Protein 3DI4 (pdb70)

Foldseek 3Di:
DDDDPPDDDPCNVVVVPPDDDQPADLVNDDFDPLVLLVVQVVQKDFDDKDKFFALAKAKDWAAAQKKKKKFDPPWFFKKWKKKAQPVGLLWIFDLVVQCSNAHFADAARGWGFTDPPQTDTWGWNHFQCVVVPQDPFRKDFFGSNAFWFDQVVVCVPPNDGDQRTNLNNQLVNQCVVPVDPSVVSNSRTGTGTGFMWGAGPPHGHIDAQGPHTGPTMIMTRHLHIMIMMMHGGNCTRVHPCRDTGMMMMIMIHGDPCSDPDHRDGGDDPPPPPVD/DDPCVVVVVPPDDDQPADLVNDDFDPLVLLVVLQVQKDWDDKDKAFALAKAKDWAAAQKKKKKFDPPWFFKKWKKKAQPVGLLWIFDLVVQCSNAHFFDAARGWGFTDPPQTDTWGWNHFLCVVVPADPFRKDFFGSNAFWDDQVVVCVPPNDGDQRTNLNNQLVNQCVVPVDDSVVSNSRTGTGTHFMWGAGPPPGHIDAQGPHTGPTMIMTRHLHTMIMMMHGGNCTRVHPCRDTGIMMMIMIHGPPCSPPDHRDGGDDPPPPPVD

B-factor: mean 17.94, std 9.28, range [6.02, 66.67]

Nearest PDB structures (foldseek):
  3di4-assembly1_B  TM=1.003E+00  e=3.054E-57  Ruegeria pomeroyi DSS-3
  3oru-assembly1_A  TM=7.966E-01  e=2.437E-12  Ruegeria sp. TM1040
  7ani-assembly1_A  TM=5.052E-01  e=1.649E-01  Campylobacter jejuni
  7ang-assembly1_D  TM=4.517E-01  e=2.223E-01  Campylobacter jejuni
  7ecy-assembly1_B  TM=1.488E-01  e=6.664E+00  enterovirus D68

Solvent-accessible surface area: 19581 Å² total

Structure (mmCIF, N/CA/C/O backbone):
data_3DI4
#
_entry.id   3DI4
#
_cell.length_a   51.465
_cell.length_b   95.764
_cell.length_c   58.689
_cell.angle_alpha   90.000
_cell.angle_beta   109.040
_cell.angle_gamma   90.000
#
_symmetry.space_group_name_H-M   'P 1 21 1'
#
loop_
_entity.id
_entity.type
_entity.pdbx_description
1 polymer 'Uncharacterized Protein DUF1989'
2 non-polymer 'ZINC ION'
3 non-polymer 'CHLORIDE ION'
4 non-polymer GLYCEROL
5 non-polymer 'SULFATE ION'
6 water water
#
loop_
_atom_site.group_PDB
_atom_site.id
_atom_site.type_symbol
_atom_site.label_atom_id
_atom_site.label_alt_id
_atom_site.label_comp_id
_atom_site.label_asym_id
_atom_site.label_entity_id
_atom_site.label_seq_id
_atom_site.pdbx_PDB_ins_code
_atom_site.Cartn_x
_atom_site.Cartn_y
_atom_site.Cartn_z
_atom_site.occupancy
_atom_site.B_iso_or_equiv
_atom_site.auth_seq_id
_atom_site.auth_comp_id
_atom_site.auth_asym_id
_atom_site.auth_atom_id
_atom_site.pdbx_PDB_model_num
ATOM 1 N N . GLY A 1 1 ? 23.735 31.450 -29.544 1.00 26.49 0 GLY A N 1
ATOM 2 C CA . GLY A 1 1 ? 24.325 32.276 -28.452 1.00 31.39 0 GLY A CA 1
ATOM 3 C C . GLY A 1 1 ? 25.281 31.539 -27.522 1.00 33.55 0 GLY A C 1
ATOM 4 O O . GLY A 1 1 ? 25.578 30.352 -27.696 1.00 33.56 0 GLY A O 1
ATOM 13 N N . THR A 1 3 ? 26.113 29.716 -24.102 1.00 33.80 2 THR A N 1
ATOM 14 C CA A THR A 1 3 ? 25.276 28.802 -23.319 0.60 34.96 2 THR A CA 1
ATOM 15 C CA B THR A 1 3 ? 25.345 28.757 -23.303 0.40 33.50 2 THR A CA 1
ATOM 16 C C . THR A 1 3 ? 25.344 29.145 -21.821 1.00 33.92 2 THR A C 1
ATOM 17 O O . THR A 1 3 ? 26.298 29.755 -21.339 1.00 33.00 2 THR A O 1
ATOM 24 N N . ASP A 1 4 ? 24.284 28.792 -21.104 1.00 33.30 3 ASP A N 1
ATOM 25 C CA . ASP A 1 4 ? 24.198 29.070 -19.667 1.00 34.33 3 ASP A CA 1
ATOM 26 C C . ASP A 1 4 ? 24.723 27.892 -18.850 1.00 33.00 3 ASP A C 1
ATOM 27 O O . ASP A 1 4 ? 24.655 26.737 -19.307 1.00 35.15 3 ASP A O 1
ATOM 32 N N . ALA A 1 5 ? 25.276 28.191 -17.668 1.00 26.82 4 ALA A N 1
ATOM 33 C CA . ALA A 1 5 ? 25.738 27.179 -16.732 1.00 24.25 4 ALA A CA 1
ATOM 34 C C . ALA A 1 5 ? 24.727 27.133 -15.597 1.00 24.62 4 ALA A C 1
ATOM 35 O O . ALA A 1 5 ? 23.959 28.103 -15.408 1.00 23.03 4 ALA A O 1
ATOM 37 N N . PRO A 1 6 ? 24.693 26.008 -14.861 1.00 25.16 5 PRO A N 1
ATOM 38 C CA . PRO A 1 6 ? 23.775 25.875 -13.732 1.00 24.67 5 PRO A CA 1
ATOM 39 C C . PRO A 1 6 ? 23.750 27.034 -12.730 1.00 22.14 5 PRO A C 1
ATOM 40 O O . PRO A 1 6 ? 22.650 27.363 -12.243 1.00 22.95 5 PRO A O 1
ATOM 44 N N . ALA A 1 7 ? 24.914 27.612 -12.433 1.00 17.04 6 ALA A N 1
ATOM 45 C CA . ALA A 1 7 ? 25.027 28.647 -11.375 1.00 17.00 6 ALA A CA 1
ATOM 46 C C . ALA A 1 7 ? 24.942 30.092 -11.882 1.00 16.36 6 ALA A C 1
ATOM 47 O O . ALA A 1 7 ? 25.098 31.032 -11.095 1.00 16.07 6 ALA A O 1
ATOM 49 N N . ASP A 1 8 ? 24.678 30.289 -13.170 1.00 15.71 7 ASP A N 1
ATOM 50 C CA . ASP A 1 8 ? 24.614 31.647 -13.721 1.00 15.93 7 ASP A CA 1
ATOM 51 C C . ASP A 1 8 ? 23.349 32.406 -13.271 1.00 15.21 7 ASP A C 1
ATOM 52 O O . ASP A 1 8 ? 22.278 31.825 -13.031 1.00 16.21 7 ASP A O 1
ATOM 57 N N . ALA A 1 9 ? 23.470 33.720 -13.156 1.00 15.99 8 ALA A N 1
ATOM 58 C CA . ALA A 1 9 ? 22.367 34.555 -12.683 1.00 15.58 8 ALA A CA 1
ATOM 59 C C . ALA A 1 9 ? 21.183 34.499 -13.646 1.00 16.21 8 ALA A C 1
ATOM 60 O O . ALA A 1 9 ? 21.373 34.536 -14.877 1.00 17.88 8 ALA A O 1
ATOM 62 N N . PRO A 1 10 ? 19.960 34.374 -13.107 1.00 14.81 9 PRO A N 1
ATOM 63 C CA . PRO A 1 10 ? 18.726 34.511 -13.905 1.00 15.27 9 PRO A CA 1
ATOM 64 C C . PRO A 1 10 ? 18.402 35.961 -14.261 1.00 14.55 9 PRO A C 1
ATOM 65 O O . PRO A 1 10 ? 18.957 36.886 -13.686 1.00 15.08 9 PRO A O 1
ATOM 69 N N . LEU A 1 11 ? 17.500 36.166 -15.225 1.00 15.54 10 LEU A N 1
ATOM 70 C CA . LEU A 1 11 ? 17.226 37.513 -15.656 1.00 16.83 10 LEU A CA 1
ATOM 71 C C . LEU A 1 11 ? 16.638 38.383 -14.544 1.00 15.39 10 LEU A C 1
ATOM 72 O O . LEU A 1 11 ? 16.833 39.583 -14.552 1.00 17.68 10 LEU A O 1
ATOM 77 N N . ASP A 1 12 ? 15.925 37.763 -13.613 1.00 16.54 11 ASP A N 1
ATOM 78 C CA . ASP A 1 12 ? 15.295 38.476 -12.504 1.00 15.88 11 ASP A CA 1
ATOM 79 C C . ASP A 1 12 ? 16.148 38.416 -11.227 1.00 12.86 11 ASP A C 1
ATOM 80 O O . ASP A 1 12 ? 15.604 38.579 -10.139 1.00 14.31 11 ASP A O 1
ATOM 85 N N . ALA A 1 13 ? 17.469 38.233 -11.356 1.00 13.61 12 ALA A N 1
ATOM 86 C CA . ALA A 1 13 ? 18.363 38.267 -10.175 1.00 13.90 12 ALA A CA 1
ATOM 87 C C . ALA A 1 13 ? 18.131 39.493 -9.277 1.00 14.22 12 ALA A C 1
ATOM 88 O O . ALA A 1 13 ? 18.008 39.377 -8.062 1.00 14.29 12 ALA A O 1
ATOM 90 N N . ASP A 1 14 ? 18.096 40.685 -9.850 1.00 15.40 13 ASP A N 1
ATOM 91 C CA . ASP A 1 14 ? 18.006 41.879 -9.006 1.00 17.38 13 ASP A CA 1
ATOM 92 C C . ASP A 1 14 ? 16.666 41.993 -8.292 1.00 15.66 13 ASP A C 1
ATOM 93 O O . ASP A 1 14 ? 16.587 42.463 -7.141 1.00 15.04 13 ASP A O 1
ATOM 98 N N . ALA A 1 15 ? 15.616 41.505 -8.936 1.00 14.73 14 ALA A N 1
ATOM 99 C CA . ALA A 1 15 ? 14.295 41.467 -8.310 1.00 16.94 14 ALA A CA 1
ATOM 100 C C . ALA A 1 15 ? 14.287 40.570 -7.082 1.00 15.61 14 ALA A C 1
ATOM 101 O O . ALA A 1 15 ? 13.698 40.913 -6.048 1.00 13.78 14 ALA A O 1
ATOM 103 N N . ARG A 1 16 ? 14.941 39.412 -7.202 1.00 12.43 15 ARG A N 1
ATOM 104 C CA . ARG A 1 16 ? 15.009 38.457 -6.084 1.00 12.49 15 ARG A CA 1
ATOM 105 C C . ARG A 1 16 ? 15.834 39.059 -4.963 1.00 10.92 15 ARG A C 1
ATOM 106 O O . ARG A 1 16 ? 15.514 38.851 -3.786 1.00 13.24 15 ARG A O 1
ATOM 114 N N . ARG A 1 17 ? 16.894 39.776 -5.319 1.00 12.08 16 ARG A N 1
ATOM 115 C CA . ARG A 1 17 ? 17.722 40.464 -4.341 1.00 12.67 16 ARG A CA 1
ATOM 116 C C . ARG A 1 17 ? 16.982 41.618 -3.643 1.00 11.94 16 ARG A C 1
ATOM 117 O O . ARG A 1 17 ? 17.285 41.949 -2.501 1.00 11.73 16 ARG A O 1
ATOM 125 N N . ALA A 1 18 ? 16.030 42.233 -4.338 1.00 13.17 17 ALA A N 1
ATOM 126 C CA . ALA A 1 18 ? 15.299 43.387 -3.798 1.00 12.20 17 ALA A CA 1
ATOM 127 C C . ALA A 1 18 ? 14.217 43.035 -2.814 1.00 11.42 17 ALA A C 1
ATOM 128 O O . ALA A 1 18 ? 13.724 43.914 -2.079 1.00 15.11 17 ALA A O 1
ATOM 130 N N . VAL A 1 19 ? 13.813 41.772 -2.762 1.00 13.19 18 VAL A N 1
ATOM 131 C CA . VAL A 1 19 ? 12.774 41.320 -1.815 1.00 13.47 18 VAL A CA 1
ATOM 132 C C . VAL A 1 19 ? 13.210 41.704 -0.396 1.00 14.89 18 VAL A C 1
ATOM 133 O O . VAL A 1 19 ? 14.347 41.451 -0.022 1.00 14.41 18 VAL A O 1
ATOM 137 N N . LYS A 1 20 ? 12.334 42.377 0.361 1.00 15.50 19 LYS A N 1
ATOM 138 C CA . LYS A 1 20 ? 12.745 42.977 1.609 1.00 15.94 19 LYS A CA 1
ATOM 139 C C . LYS A 1 20 ? 12.959 42.016 2.786 1.00 16.20 19 LYS A C 1
ATOM 140 O O . LYS A 1 20 ? 12.263 41.020 2.907 1.00 16.39 19 LYS A O 1
ATOM 146 N N . PRO A 1 21 ? 13.902 42.375 3.666 1.00 15.58 20 PRO A N 1
ATOM 147 C CA . PRO A 1 21 ? 14.071 41.561 4.871 1.00 17.30 20 PRO A CA 1
ATOM 148 C C . PRO A 1 21 ? 12.867 41.551 5.834 1.00 16.99 20 PRO A C 1
ATOM 149 O O . PRO A 1 21 ? 12.124 42.545 5.976 1.00 15.83 20 PRO A O 1
ATOM 153 N N . VAL A 1 22 ? 12.706 40.439 6.527 1.00 14.28 21 VAL A N 1
ATOM 154 C CA . VAL A 1 22 ? 11.752 40.299 7.608 1.00 14.58 21 VAL A CA 1
ATOM 155 C C . VAL A 1 22 ? 12.540 39.788 8.825 1.00 13.83 21 VAL A C 1
ATOM 156 O O . VAL A 1 22 ? 13.150 38.751 8.769 1.00 13.91 21 VAL A O 1
ATOM 160 N N . ILE A 1 23 ? 12.492 40.525 9.927 1.00 14.14 22 ILE A N 1
ATOM 161 C CA . ILE A 1 23 ? 13.222 40.108 11.116 1.00 13.54 22 ILE A CA 1
ATOM 162 C C . ILE A 1 23 ? 12.575 38.828 11.643 1.00 14.74 22 ILE A C 1
ATOM 163 O O . ILE A 1 23 ? 11.339 38.755 11.782 1.00 16.91 22 ILE A O 1
ATOM 168 N N . CYS A 1 24 ? 13.373 37.788 11.901 1.00 16.03 23 CYS A N 1
ATOM 169 C CA . CYS A 1 24 ? 12.791 36.467 12.218 1.00 15.53 23 CYS A CA 1
ATOM 170 C C . CYS A 1 24 ? 12.064 36.483 13.567 1.00 17.48 23 CYS A C 1
ATOM 171 O O . CYS A 1 24 ? 10.972 35.925 13.677 1.00 18.66 23 CYS A O 1
ATOM 174 N N . TYR A 1 25 ? 12.678 37.092 14.567 1.00 17.62 24 TYR A N 1
ATOM 175 C CA . TYR A 1 25 ? 12.108 37.200 15.909 1.00 19.49 24 TYR A CA 1
ATOM 176 C C . TYR A 1 25 ? 12.059 38.657 16.339 1.00 19.41 24 TYR A C 1
ATOM 177 O O . TYR A 1 25 ? 12.988 39.191 16.925 1.00 18.67 24 TYR A O 1
ATOM 186 N N . PRO A 1 26 ? 10.946 39.338 16.024 1.00 22.70 25 PRO A N 1
ATOM 187 C CA . PRO A 1 26 ? 10.828 40.748 16.362 1.00 23.88 25 PRO A CA 1
ATOM 188 C C . PRO A 1 26 ? 10.880 40.952 17.878 1.00 21.03 25 PRO A C 1
ATOM 189 O O . PRO A 1 26 ? 10.465 40.074 18.627 1.00 23.69 25 PRO A O 1
ATOM 193 N N . ASN A 1 27 ? 11.384 42.099 18.296 1.00 26.30 26 ASN A N 1
ATOM 194 C CA . ASN A 1 27 ? 11.591 42.339 19.717 1.00 27.90 26 ASN A CA 1
ATOM 195 C C . ASN A 1 27 ? 10.274 42.369 20.487 1.00 27.87 26 ASN A C 1
ATOM 196 O O . ASN A 1 27 ? 10.223 41.917 21.621 1.00 27.43 26 ASN A O 1
ATOM 201 N N . ASP A 1 28 ? 9.203 42.835 19.847 1.00 30.06 27 ASP A N 1
ATOM 202 C CA . ASP A 1 28 ? 7.879 42.806 20.481 1.00 30.79 27 ASP A CA 1
ATOM 203 C C . ASP A 1 28 ? 7.378 41.399 20.789 1.00 30.72 27 ASP A C 1
ATOM 204 O O . ASP A 1 28 ? 6.440 41.238 21.570 1.00 30.38 27 ASP A O 1
ATOM 209 N N . SER A 1 29 ? 7.991 40.372 20.195 1.00 28.72 28 SER A N 1
ATOM 210 C CA . SER A 1 29 ? 7.602 38.986 20.471 1.00 26.21 28 SER A CA 1
ATOM 211 C C . SER A 1 29 ? 8.201 38.439 21.760 1.00 22.45 28 SER A C 1
ATOM 212 O O . SER A 1 29 ? 7.747 37.424 22.286 1.00 24.67 28 SER A O 1
ATOM 215 N N . LEU A 1 30 ? 9.242 39.095 22.266 1.00 20.62 29 LEU A N 1
ATOM 216 C CA . LEU A 1 30 ? 10.005 38.541 23.363 1.00 21.33 29 LEU A CA 1
ATOM 217 C C . LEU A 1 30 ? 9.345 38.872 24.679 1.00 19.96 29 LEU A C 1
ATOM 218 O O . LEU A 1 30 ? 8.713 39.936 24.799 1.00 20.80 29 LEU A O 1
ATOM 223 N N . PRO A 1 31 ? 9.536 38.013 25.692 1.00 21.55 30 PRO A N 1
ATOM 224 C CA . PRO A 1 31 ? 9.110 38.397 27.033 1.00 21.77 30 PRO A CA 1
ATOM 225 C C . PRO A 1 31 ? 9.980 39.561 27.527 1.00 21.73 30 PRO A C 1
ATOM 226 O O . PRO A 1 31 ? 11.187 39.558 27.329 1.00 21.27 30 PRO A O 1
ATOM 230 N N . ARG A 1 32 ? 9.376 40.568 28.134 1.00 22.18 31 ARG A N 1
ATOM 231 C CA . ARG A 1 32 ? 10.175 41.696 28.634 1.00 22.33 31 ARG A CA 1
ATOM 232 C C . ARG A 1 32 ? 10.704 41.442 30.054 1.00 20.15 31 ARG A C 1
ATOM 233 O O . ARG A 1 32 ? 9.926 41.153 30.982 1.00 23.41 31 ARG A O 1
ATOM 236 N N . PRO A 1 33 ? 12.033 41.529 30.248 1.00 18.56 32 PRO A N 1
ATOM 237 C CA . PRO A 1 33 ? 12.533 41.408 31.605 1.00 18.28 32 PRO A CA 1
ATOM 238 C C . PRO A 1 33 ? 12.169 42.655 32.404 1.00 16.43 32 PRO A C 1
ATOM 239 O O . PRO A 1 33 ? 12.060 43.749 31.820 1.00 15.66 32 PRO A O 1
ATOM 243 N N . ASP A 1 34 ? 12.025 42.496 33.718 1.00 17.84 33 ASP A N 1
ATOM 244 C CA . ASP A 1 34 ? 11.764 43.629 34.609 1.00 16.33 33 ASP A CA 1
ATOM 245 C C . ASP A 1 34 ? 13.095 44.255 34.979 1.00 13.06 33 ASP A C 1
ATOM 246 O O . ASP A 1 34 ? 13.591 44.126 36.090 1.00 12.34 33 ASP A O 1
ATOM 251 N N . LEU A 1 35 ? 13.673 44.935 33.994 1.00 13.58 34 LEU A N 1
ATOM 252 C CA . LEU A 1 35 ? 14.988 45.567 34.145 1.00 13.65 34 LEU A CA 1
ATOM 253 C C . LEU A 1 35 ? 15.004 46.574 35.304 1.00 13.97 34 LEU A C 1
ATOM 254 O O . LEU A 1 35 ? 15.990 46.621 36.037 1.00 13.94 34 LEU A O 1
ATOM 259 N N . ALA A 1 36 ? 13.925 47.345 35.505 1.00 13.39 35 ALA A N 1
ATOM 260 C CA . ALA A 1 36 ? 13.888 48.300 36.634 1.00 15.02 35 ALA A CA 1
ATOM 261 C C . ALA A 1 36 ? 13.963 47.588 37.977 1.00 13.25 35 ALA A C 1
ATOM 262 O O . ALA A 1 36 ? 14.661 48.001 38.877 1.00 14.64 35 ALA A O 1
ATOM 264 N N . LEU A 1 37 ? 13.225 46.483 38.110 1.00 12.96 36 LEU A N 1
ATOM 265 C CA . LEU A 1 37 ? 13.303 45.704 39.303 1.00 12.26 36 LEU A CA 1
ATOM 266 C C . LEU A 1 37 ? 14.734 45.218 39.543 1.00 12.30 36 LEU A C 1
ATOM 267 O O 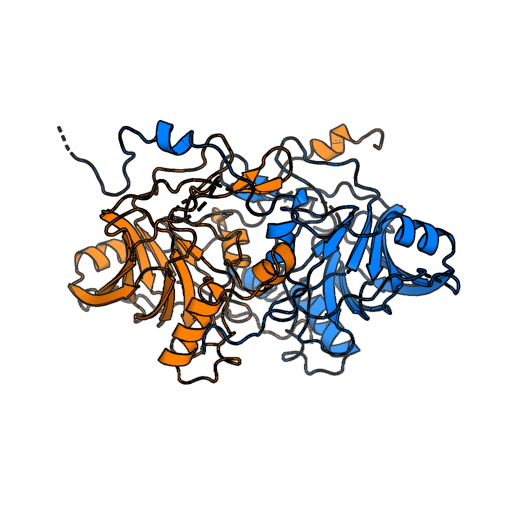. LEU A 1 37 ? 15.276 45.320 40.649 1.00 13.13 36 LEU A O 1
ATOM 272 N N . TYR A 1 38 ? 15.386 44.685 38.495 1.00 12.05 37 TYR A N 1
ATOM 273 C CA . TYR A 1 38 ? 16.749 44.183 38.651 1.00 13.17 37 TYR A CA 1
ATOM 274 C C . TYR A 1 38 ? 17.702 45.291 39.072 1.00 11.91 37 TYR A C 1
ATOM 275 O O . TYR A 1 38 ? 18.537 45.085 39.952 1.00 13.31 37 TYR A O 1
ATOM 284 N N . ARG A 1 39 ? 17.561 46.449 38.440 1.00 14.94 38 ARG A N 1
ATOM 285 C CA . ARG A 1 39 ? 18.416 47.601 38.718 1.00 13.46 38 ARG A CA 1
ATOM 286 C C . ARG A 1 39 ? 18.194 48.189 40.116 1.00 13.81 38 ARG A C 1
ATOM 287 O O . ARG A 1 39 ? 19.157 48.520 40.838 1.00 14.05 38 ARG A O 1
ATOM 295 N N . ALA A 1 40 ? 16.941 48.273 40.531 1.00 12.96 39 ALA A N 1
ATOM 296 C CA . ALA A 1 40 ? 16.673 48.730 41.924 1.00 14.05 39 ALA A CA 1
ATOM 297 C C . ALA A 1 40 ? 17.327 47.772 42.914 1.00 13.47 39 ALA A C 1
ATOM 298 O O . ALA A 1 40 ? 17.977 48.192 43.876 1.00 13.97 39 ALA A O 1
ATOM 300 N N . ALA A 1 41 ? 17.159 46.460 42.680 1.00 15.02 40 ALA A N 1
ATOM 301 C CA . ALA A 1 41 ? 17.763 45.447 43.541 1.00 13.58 40 ALA A CA 1
ATOM 302 C C . ALA A 1 41 ? 19.293 45.530 43.534 1.00 15.20 40 ALA A C 1
ATOM 303 O O . ALA A 1 41 ? 19.954 45.351 44.553 1.00 14.17 40 ALA A O 1
ATOM 305 N N . ARG A 1 42 ? 19.858 45.792 42.372 1.00 12.89 41 ARG A N 1
ATOM 306 C CA . ARG A 1 42 ? 21.311 45.962 42.279 1.00 12.88 41 ARG A CA 1
ATOM 307 C C . ARG A 1 42 ? 21.809 47.170 43.091 1.00 13.79 41 ARG A C 1
ATOM 308 O O . ARG A 1 42 ? 22.869 47.109 43.713 1.00 14.92 41 ARG A O 1
ATOM 316 N N . ALA A 1 43 ? 21.061 48.280 43.087 1.00 15.28 42 ALA A N 1
ATOM 317 C CA . ALA A 1 43 ? 21.493 49.479 43.818 1.00 17.23 42 ALA A CA 1
ATOM 318 C C . ALA A 1 43 ? 21.524 49.245 45.316 1.00 19.60 42 ALA A C 1
ATOM 319 O O . ALA A 1 43 ? 22.227 49.958 46.010 1.00 25.68 42 ALA A O 1
ATOM 321 N N . SER A 1 44 ? 20.752 48.264 45.784 1.00 18.86 43 SER A N 1
ATOM 322 C CA . SER A 1 44 ? 20.685 47.844 47.200 1.00 21.00 43 SER A CA 1
ATOM 323 C C . SER A 1 44 ? 21.752 46.821 47.572 1.00 18.81 43 SER A C 1
ATOM 324 O O . SER A 1 44 ? 21.920 46.489 48.748 1.00 17.50 43 SER A O 1
ATOM 327 N N . ALA A 1 45 ? 22.436 46.271 46.573 1.00 15.46 44 ALA A N 1
ATOM 328 C CA . ALA A 1 45 ? 23.176 45.029 46.771 1.00 15.60 44 ALA A CA 1
ATOM 329 C C . ALA A 1 45 ? 24.517 45.213 47.455 1.00 15.84 44 ALA A C 1
ATOM 330 O O . ALA A 1 45 ? 25.118 46.296 47.412 1.00 16.47 44 ALA A O 1
ATOM 332 N N . ARG A 1 46 ? 25.006 44.139 48.053 1.00 16.44 45 ARG A N 1
ATOM 333 C CA . ARG A 1 46 ? 26.321 44.114 48.637 1.00 18.78 45 ARG A CA 1
ATOM 334 C C . ARG A 1 46 ? 27.158 43.044 47.967 1.00 14.87 45 ARG A C 1
ATOM 335 O O . ARG A 1 46 ? 26.637 42.014 47.541 1.00 17.66 45 ARG A O 1
ATOM 338 N N . LYS A 1 47 ? 28.439 43.321 47.882 1.00 17.32 46 LYS A N 1
ATOM 339 C CA . LYS A 1 47 ? 29.397 42.395 47.294 1.00 17.47 46 LYS A CA 1
ATOM 340 C C . LYS A 1 47 ? 29.587 41.210 48.204 1.00 19.42 46 LYS A C 1
ATOM 341 O O . LYS A 1 47 ? 29.728 41.369 49.439 1.00 21.43 46 LYS A O 1
ATOM 347 N N . THR A 1 48 ? 29.582 40.019 47.614 1.00 16.98 47 THR A N 1
ATOM 348 C CA . THR A 1 48 ? 29.703 38.796 48.385 1.00 19.23 47 THR A CA 1
ATOM 349 C C . THR A 1 48 ? 30.945 38.010 47.994 1.00 18.81 47 THR A C 1
ATOM 350 O O . THR A 1 48 ? 31.379 37.119 48.720 1.00 20.35 47 THR A O 1
ATOM 354 N N . GLY A 1 49 ? 31.536 38.305 46.850 1.00 16.80 48 GLY A N 1
ATOM 355 C CA . GLY A 1 49 ? 32.728 37.563 46.457 1.00 17.00 48 GLY A CA 1
ATOM 356 C C . GLY A 1 49 ? 33.312 38.098 45.155 1.00 16.16 48 GLY A C 1
ATOM 357 O O . GLY A 1 49 ? 32.744 38.993 44.523 1.00 16.18 48 GLY A O 1
ATOM 358 N N . GLU A 1 50 ? 34.488 37.591 44.819 1.00 19.07 49 GLU A N 1
ATOM 359 C CA . GLU A 1 50 ? 35.148 37.917 43.554 1.00 16.92 49 GLU A CA 1
ATOM 360 C C . GLU A 1 50 ? 36.062 36.783 43.134 1.00 16.85 49 GLU A C 1
ATOM 361 O O . GLU A 1 50 ? 36.534 36.005 43.978 1.00 18.35 49 GLU A O 1
ATOM 367 N N . VAL A 1 51 ? 36.282 36.691 41.822 1.00 14.72 50 VAL A N 1
ATOM 368 C CA . VAL A 1 51 ? 37.202 35.738 41.241 1.00 14.92 50 VAL A CA 1
ATOM 369 C C . VAL A 1 51 ? 38.040 36.539 40.234 1.00 16.54 50 VAL A C 1
ATOM 370 O O . VAL A 1 51 ? 37.470 37.231 39.354 1.00 15.34 50 VAL A O 1
ATOM 374 N N . LEU A 1 52 ? 39.363 36.539 40.426 1.00 16.13 51 LEU A N 1
ATOM 375 C CA . LEU A 1 52 ? 40.289 37.164 39.489 1.00 14.86 51 LEU A CA 1
ATOM 376 C C . LEU A 1 52 ? 40.719 36.104 38.480 1.00 15.84 51 LEU A C 1
ATOM 377 O O . LEU A 1 52 ? 41.354 35.110 38.842 1.00 16.04 51 LEU A O 1
ATOM 382 N N . VAL A 1 53 ? 40.390 36.320 37.212 1.00 13.55 52 VAL A N 1
ATOM 383 C CA . VAL A 1 53 ? 40.818 35.420 36.130 1.00 12.13 52 VAL A CA 1
ATOM 384 C C . VAL A 1 53 ? 42.184 35.867 35.533 1.00 12.26 52 VAL A C 1
ATOM 385 O O . VAL A 1 53 ? 42.283 36.950 34.941 1.00 13.28 52 VAL A O 1
ATOM 389 N N . PRO A 1 54 ? 43.249 35.062 35.731 1.00 13.08 53 PRO A N 1
ATOM 390 C CA . PRO A 1 54 ? 44.522 35.453 35.187 1.00 11.82 53 PRO A CA 1
ATOM 391 C C . PRO A 1 54 ? 44.523 35.414 33.658 1.00 13.07 53 PRO A C 1
ATOM 392 O O . PRO A 1 54 ? 43.726 34.681 33.038 1.00 12.02 53 PRO A O 1
ATOM 396 N N . PRO A 1 55 ? 45.458 36.151 33.046 1.00 14.28 54 PRO A N 1
ATOM 397 C CA . PRO A 1 55 ? 45.571 36.073 31.589 1.00 13.87 54 PRO A CA 1
ATOM 398 C C . PRO A 1 55 ? 45.857 34.664 31.106 1.00 14.73 54 PRO A C 1
ATOM 399 O O . PRO A 1 55 ? 46.601 33.902 31.746 1.00 14.73 54 PRO A O 1
ATOM 403 N N . ARG A 1 56 ? 45.234 34.294 29.988 1.00 12.74 55 ARG A N 1
ATOM 404 C CA . ARG A 1 56 ? 45.405 32.951 29.412 1.00 14.02 55 ARG A CA 1
ATOM 405 C C . ARG A 1 56 ? 44.972 31.794 30.309 1.00 13.29 55 ARG A C 1
ATOM 406 O O . ARG A 1 56 ? 45.409 30.648 30.117 1.00 14.28 55 ARG A O 1
ATOM 414 N N . GLU A 1 57 ? 44.040 32.080 31.204 1.00 11.52 56 GLU A N 1
ATOM 415 C CA . GLU A 1 57 ? 43.491 31.108 32.129 1.00 12.82 56 GLU A CA 1
ATOM 416 C C . GLU A 1 57 ? 41.983 31.211 32.148 1.00 10.29 56 GLU A C 1
ATOM 417 O O . GLU A 1 57 ? 41.419 32.238 31.761 1.00 12.55 56 GLU A O 1
ATOM 423 N N . GLY A 1 58 ? 41.352 30.164 32.659 1.00 11.40 57 GLY A N 1
ATOM 424 C CA . GLY A 1 58 ? 39.926 30.197 32.979 1.00 11.87 57 GLY A CA 1
ATOM 425 C C . GLY A 1 58 ? 39.650 29.991 34.469 1.00 13.98 57 GLY A C 1
ATOM 426 O O . GLY A 1 58 ? 40.406 29.301 35.166 1.00 13.69 57 GLY A O 1
ATOM 427 N N . ARG A 1 59 ? 38.550 30.581 34.943 1.00 11.80 58 ARG A N 1
ATOM 428 C CA . ARG A 1 59 ? 38.068 30.331 36.299 1.00 11.98 58 ARG A CA 1
ATOM 429 C C . ARG A 1 59 ? 36.575 30.188 36.330 1.00 14.62 58 ARG A C 1
ATOM 430 O O . ARG A 1 59 ? 35.890 30.942 35.650 1.00 12.64 58 ARG A O 1
ATOM 438 N N . CYS A 1 60 ? 36.077 29.279 37.165 1.00 13.34 59 CYS A N 1
ATOM 439 C CA . CYS A 1 60 ? 34.637 29.158 37.424 1.00 11.93 59 CYS A CA 1
ATOM 440 C C . CYS A 1 60 ? 34.222 30.076 38.601 1.00 15.16 59 CYS A C 1
ATOM 441 O O . CYS A 1 60 ? 35.061 30.465 39.433 1.00 15.27 59 CYS A O 1
ATOM 444 N N . PHE A 1 61 ? 32.942 30.427 38.640 1.00 14.02 60 PHE A N 1
ATOM 445 C CA . PHE A 1 61 ? 32.376 31.193 39.759 1.00 13.52 60 PHE A CA 1
ATOM 446 C C . PHE A 1 61 ? 30.917 30.770 39.884 1.00 14.31 60 PHE A C 1
ATOM 447 O O . PHE A 1 61 ? 30.295 30.388 38.896 1.00 13.57 60 PHE A O 1
ATOM 455 N N . GLU A 1 62 ? 30.382 30.810 41.113 1.00 14.07 61 GLU A N 1
ATOM 456 C CA . GLU A 1 62 ? 29.000 30.441 41.324 1.00 15.31 61 GLU A CA 1
ATOM 457 C C . GLU A 1 62 ? 28.182 31.683 41.652 1.00 16.00 61 GLU A C 1
ATOM 458 O O . GLU A 1 62 ? 28.648 32.564 42.353 1.00 16.35 61 GLU A O 1
ATOM 464 N N . VAL A 1 63 ? 26.978 31.737 41.114 1.00 13.99 62 VAL A N 1
ATOM 465 C CA . VAL A 1 63 ? 26.047 32.844 41.380 1.00 14.20 62 VAL A CA 1
ATOM 466 C C . VAL A 1 63 ? 24.658 32.259 41.588 1.00 14.17 62 VAL A C 1
ATOM 467 O O . VAL A 1 63 ? 24.201 31.464 40.787 1.00 16.28 62 VAL A O 1
ATOM 471 N N . LYS A 1 64 ? 23.998 32.624 42.689 1.00 13.99 63 LYS A N 1
ATOM 472 C CA . LYS A 1 64 ? 22.640 32.167 42.924 1.00 13.59 63 LYS A CA 1
ATOM 473 C C . LYS A 1 64 ? 21.619 33.013 42.170 1.00 13.08 63 LYS A C 1
ATOM 474 O O . LYS A 1 64 ? 21.860 34.200 41.878 1.00 14.67 63 LYS A O 1
ATOM 480 N N . ALA A 1 65 ? 20.498 32.381 41.845 1.00 13.31 64 ALA A N 1
ATOM 481 C CA . ALA A 1 65 ? 19.353 33.057 41.265 1.00 13.62 64 ALA A CA 1
ATOM 482 C C . ALA A 1 65 ? 19.067 34.311 42.089 1.00 14.60 64 ALA A C 1
ATOM 483 O O . ALA A 1 65 ? 19.065 34.263 43.325 1.00 15.93 64 ALA A O 1
ATOM 485 N N . GLY A 1 66 ? 18.881 35.426 41.415 1.00 13.45 65 GLY A N 1
ATOM 486 C CA . GLY A 1 66 ? 18.551 36.685 42.114 1.00 12.78 65 GLY A CA 1
ATOM 487 C C . GLY A 1 66 ? 19.764 37.527 42.510 1.00 15.04 65 GLY A C 1
ATOM 488 O O . GLY A 1 66 ? 19.622 38.633 43.017 1.00 18.57 65 GLY A O 1
ATOM 489 N N . GLN A 1 67 ? 20.982 37.025 42.275 1.00 12.83 66 GLN A N 1
ATOM 490 C CA . GLN A 1 67 ? 22.205 37.744 42.538 1.00 13.48 66 GLN A CA 1
ATOM 491 C C . GLN A 1 67 ? 22.740 38.317 41.210 1.00 12.53 66 GLN A C 1
ATOM 492 O O . GLN A 1 67 ? 22.137 38.111 40.154 1.00 12.89 66 GLN A O 1
ATOM 498 N N . PHE A 1 68 ? 23.839 39.050 41.304 1.00 14.60 67 PHE A N 1
ATOM 499 C CA . PHE A 1 68 ? 24.412 39.745 40.169 1.00 11.42 67 PHE A CA 1
ATOM 500 C C . PHE A 1 68 ? 25.855 39.355 40.015 1.00 11.18 67 PHE A C 1
ATOM 501 O O . PHE A 1 68 ? 26.548 39.091 41.000 1.00 12.62 67 PHE A O 1
ATOM 509 N N . PHE A 1 69 ? 26.338 39.310 38.773 1.00 12.31 68 PHE A N 1
ATOM 510 C CA . PHE A 1 69 ? 27.756 39.158 38.502 1.00 11.41 68 PHE A CA 1
ATOM 511 C C . PHE A 1 69 ? 28.204 40.183 37.469 1.00 12.17 68 PHE A C 1
ATOM 512 O O . PHE A 1 69 ? 27.488 40.475 36.508 1.00 14.32 68 PHE A O 1
ATOM 520 N N . ARG A 1 70 ? 29.358 40.785 37.759 1.00 12.10 69 ARG A N 1
ATOM 521 C CA . ARG A 1 70 ? 29.960 41.831 36.947 1.00 11.45 69 ARG A CA 1
ATOM 522 C C . ARG A 1 70 ? 31.295 41.311 36.459 1.00 11.33 69 ARG A C 1
ATOM 523 O O . ARG A 1 70 ? 32.089 40.811 37.244 1.00 13.45 69 ARG A O 1
ATOM 531 N N . ILE A 1 71 ? 31.553 41.485 35.163 1.00 11.95 70 ILE A N 1
ATOM 532 C CA . ILE A 1 71 ? 32.845 41.225 34.579 1.00 12.48 70 ILE A CA 1
ATOM 533 C C . ILE A 1 71 ? 33.459 42.593 34.280 1.00 12.07 70 ILE A C 1
ATOM 534 O O . ILE A 1 71 ? 32.869 43.372 33.525 1.00 11.61 70 ILE A O 1
ATOM 539 N N . SER A 1 72 ? 34.613 42.886 34.879 1.00 11.52 71 SER A N 1
ATOM 540 C CA . SER A 1 72 ? 35.257 44.181 34.740 1.00 11.01 71 SER A CA 1
ATOM 541 C C . SER A 1 72 ? 36.620 44.064 34.086 1.00 12.16 71 SER A C 1
ATOM 542 O O . SER A 1 72 ? 37.378 43.111 34.337 1.00 13.53 71 SER A O 1
ATOM 545 N N . SER A 1 73 ? 36.958 45.107 33.333 1.00 12.30 72 SER A N 1
ATOM 546 C CA . SER A 1 73 ? 38.262 45.304 32.739 1.00 12.87 72 SER A CA 1
ATOM 547 C C . SER A 1 73 ? 39.184 45.899 33.804 1.00 14.02 72 SER A C 1
ATOM 548 O O . SER A 1 73 ? 38.828 46.895 34.476 1.00 14.56 72 SER A O 1
ATOM 551 N N . VAL A 1 74 ? 40.340 45.271 33.936 1.00 13.02 73 VAL A N 1
ATOM 552 C CA . VAL A 1 74 ? 41.382 45.675 34.894 1.00 14.57 73 VAL A CA 1
ATOM 553 C C . VAL A 1 74 ? 42.761 45.598 34.251 1.00 15.10 73 VAL A C 1
ATOM 554 O O . VAL A 1 74 ? 43.035 44.699 33.451 1.00 15.79 73 VAL A O 1
ATOM 558 N N . GLU A 1 75 ? 43.588 46.606 34.567 1.00 16.73 74 GLU A N 1
ATOM 559 C CA A GLU A 1 75 ? 45.018 46.661 34.170 0.50 17.39 74 GLU A CA 1
ATOM 560 C CA B GLU A 1 75 ? 44.994 46.709 34.188 0.50 16.79 74 GLU A CA 1
ATOM 561 C C . GLU A 1 75 ? 45.209 47.089 32.713 1.00 18.30 74 GLU A C 1
ATOM 562 O O . GLU A 1 75 ? 46.029 47.958 32.391 1.00 17.88 74 GLU A O 1
ATOM 573 N N . GLY A 1 76 ? 44.452 46.485 31.812 1.00 15.59 75 GLY A N 1
ATOM 574 C CA . GLY A 1 76 ? 44.567 46.792 30.404 1.00 15.69 75 GLY A CA 1
ATOM 575 C C . GLY A 1 76 ? 43.485 46.057 29.619 1.00 13.10 75 GLY A C 1
ATOM 576 O O . GLY A 1 76 ? 42.759 45.227 30.167 1.00 14.95 75 GLY A O 1
ATOM 577 N N . PRO A 1 77 ? 43.334 46.418 28.355 1.00 13.87 76 PRO A N 1
ATOM 578 C CA . PRO A 1 77 ? 42.225 45.861 27.579 1.00 12.32 76 PRO A CA 1
ATOM 579 C C . PRO A 1 77 ? 42.364 44.402 27.247 1.00 13.90 76 PRO A C 1
ATOM 580 O O . PRO A 1 77 ? 43.405 43.951 26.756 1.00 14.06 76 PRO A O 1
ATOM 584 N N . GLN A 1 78 ? 41.272 43.685 27.456 1.00 13.41 77 GLN A N 1
ATOM 585 C CA . GLN A 1 78 ? 41.289 42.248 27.390 1.00 13.09 77 GLN A CA 1
ATOM 586 C C . GLN A 1 78 ? 39.885 41.684 27.193 1.00 11.01 77 GLN A C 1
ATOM 587 O O . GLN A 1 78 ? 38.936 42.090 27.901 1.00 11.77 77 GLN A O 1
ATOM 593 N N . VAL A 1 79 ? 39.758 40.748 26.270 1.00 10.25 78 VAL A N 1
ATOM 594 C CA . VAL A 1 79 ? 38.449 40.128 26.051 1.00 9.33 78 VAL A CA 1
ATOM 595 C C . VAL A 1 79 ? 38.299 38.839 26.865 1.00 10.30 78 VAL A C 1
ATOM 596 O O . VAL A 1 79 ? 39.282 38.154 27.204 1.00 12.06 78 VAL A O 1
ATOM 600 N N . GLY A 1 80 ? 37.046 38.478 27.132 1.00 10.63 79 GLY A N 1
ATOM 601 C CA . GLY A 1 80 ? 36.728 37.318 27.939 1.00 10.05 79 GLY A CA 1
ATOM 602 C C . GLY A 1 80 ? 35.754 36.429 27.213 1.00 12.19 79 GLY A C 1
ATOM 603 O O . GLY A 1 80 ? 34.884 36.911 26.473 1.00 14.94 79 GLY A O 1
ATOM 604 N N . ASP A 1 81 ? 35.935 35.130 27.385 1.00 11.06 80 ASP A N 1
ATOM 605 C CA . ASP A 1 81 ? 35.043 34.165 26.769 1.00 11.00 80 ASP A CA 1
ATOM 606 C C . ASP A 1 81 ? 34.281 33.493 27.885 1.00 9.61 80 ASP A C 1
ATOM 607 O O . ASP A 1 81 ? 34.868 32.821 28.746 1.00 10.07 80 ASP A O 1
ATOM 612 N N . LEU A 1 82 ? 32.972 33.711 27.892 1.00 9.86 81 LEU A N 1
ATOM 613 C CA . LEU A 1 82 ? 32.082 33.235 28.946 1.00 9.65 81 LEU A CA 1
ATOM 614 C C . LEU A 1 82 ? 31.266 32.022 28.551 1.00 10.60 81 LEU A C 1
ATOM 615 O O . LEU A 1 82 ? 30.691 31.969 27.484 1.00 9.60 81 LEU A O 1
ATOM 620 N N . ASN A 1 83 ? 31.209 31.070 29.473 1.00 9.11 82 ASN A N 1
ATOM 621 C CA . ASN A 1 83 ? 30.291 29.947 29.487 1.00 8.98 82 ASN A CA 1
ATOM 622 C C . ASN A 1 83 ? 29.422 29.988 30.759 1.00 9.17 82 ASN A C 1
ATOM 623 O O . ASN A 1 83 ? 29.839 30.524 31.790 1.00 10.92 82 ASN A O 1
ATOM 628 N N . LEU A 1 84 ? 28.199 29.483 30.639 1.00 11.38 83 LEU A N 1
ATOM 629 C CA . LEU A 1 84 ? 27.289 29.399 31.779 1.00 10.53 83 LEU A CA 1
ATOM 630 C C . LEU A 1 84 ? 26.650 28.035 31.807 1.00 9.23 83 LEU A C 1
ATOM 631 O O . LEU A 1 84 ? 26.249 27.511 30.751 1.00 8.20 83 LEU A O 1
ATOM 636 N N . HIS A 1 85 ? 26.513 27.483 33.023 1.00 9.44 84 HIS A N 1
ATOM 637 C CA . HIS A 1 85 ? 25.771 26.243 33.258 1.00 11.77 84 HIS A CA 1
ATOM 638 C C . HIS A 1 85 ? 24.750 26.467 34.375 1.00 11.34 84 HIS A C 1
ATOM 639 O O . HIS A 1 85 ? 24.965 27.304 35.269 1.00 12.15 84 HIS A O 1
ATOM 646 N N . ASN A 1 86 ? 23.664 25.712 34.326 1.00 10.92 85 ASN A N 1
ATOM 647 C CA . ASN A 1 86 ? 22.794 25.545 35.500 1.00 11.91 85 ASN A CA 1
ATOM 648 C C . ASN A 1 86 ? 23.673 24.892 36.566 1.00 13.70 85 ASN A C 1
ATOM 649 O O . ASN A 1 86 ? 24.259 23.834 36.315 1.00 12.74 85 ASN A O 1
ATOM 654 N N . LEU A 1 87 ? 23.810 25.542 37.720 1.00 11.77 86 LEU A N 1
ATOM 655 C CA . LEU A 1 87 ? 24.679 25.067 38.783 1.00 13.30 86 LEU A CA 1
ATOM 656 C C . LEU A 1 87 ? 24.372 23.626 39.181 1.00 12.80 86 LEU A C 1
ATOM 657 O O . LEU A 1 87 ? 25.276 22.864 39.530 1.00 16.36 86 LEU A O 1
ATOM 662 N N . HIS A 1 88 ? 23.108 23.268 39.056 1.00 13.82 87 HIS A N 1
ATOM 663 C CA . HIS A 1 88 ? 22.633 21.953 39.485 1.00 15.89 87 HIS A CA 1
ATOM 664 C C . HIS A 1 88 ? 22.432 20.959 38.344 1.00 16.38 87 HIS A C 1
ATOM 665 O O . HIS A 1 88 ? 21.955 19.834 38.565 1.00 17.44 87 HIS A O 1
ATOM 672 N N . ASP A 1 89 ? 22.757 21.341 37.113 1.00 15.12 88 ASP A N 1
ATOM 673 C CA . ASP A 1 89 ? 22.561 20.482 35.973 1.00 15.64 88 ASP A CA 1
ATOM 674 C C . ASP A 1 89 ? 23.417 21.059 34.870 1.00 14.20 88 ASP A C 1
ATOM 675 O O . ASP A 1 89 ? 22.951 21.897 34.090 1.00 14.42 88 ASP A O 1
ATOM 680 N N . LEU A 1 90 ? 24.666 20.624 34.834 1.00 13.86 89 LEU A N 1
ATOM 681 C CA . LEU A 1 90 ? 25.652 21.185 33.892 1.00 12.86 89 LEU A CA 1
ATOM 682 C C . LEU A 1 90 ? 25.266 20.976 32.416 1.00 13.12 89 LEU A C 1
ATOM 683 O O . LEU A 1 90 ? 25.782 21.668 31.517 1.00 14.00 89 LEU A O 1
ATOM 688 N N . THR A 1 91 ? 24.356 20.047 32.142 1.00 13.67 90 THR A N 1
ATOM 689 C CA . THR A 1 91 ? 23.901 19.805 30.768 1.00 12.46 90 THR A CA 1
ATOM 690 C C . THR A 1 91 ? 23.101 20.978 30.228 1.00 13.92 90 THR A C 1
ATOM 691 O O . THR A 1 91 ? 23.049 21.177 29.020 1.00 13.59 90 THR A O 1
ATOM 695 N N . GLU A 1 92 ? 22.495 21.753 31.133 1.00 14.05 91 GLU A N 1
ATOM 696 C CA . GLU A 1 92 ? 21.778 22.952 30.727 1.00 12.00 91 GLU A CA 1
ATOM 697 C C . GLU A 1 92 ? 22.830 24.060 30.737 1.00 9.73 91 GLU A C 1
ATOM 698 O O . GLU A 1 92 ? 23.406 24.386 31.765 1.00 12.73 91 GLU A O 1
ATOM 704 N N . ARG A 1 93 ? 23.034 24.654 29.578 1.00 10.92 92 ARG A N 1
ATOM 705 C CA A ARG A 1 93 ? 24.101 25.634 29.411 0.70 11.44 92 ARG A CA 1
ATOM 706 C CA B ARG A 1 93 ? 24.085 25.643 29.433 0.30 11.13 92 ARG A CA 1
ATOM 707 C C . ARG A 1 93 ? 23.762 26.645 28.330 1.00 11.15 92 ARG A C 1
ATOM 708 O O . ARG A 1 93 ? 22.788 26.499 27.594 1.00 10.21 92 ARG A O 1
ATOM 723 N N . PHE A 1 94 ? 24.602 27.664 28.246 1.00 10.80 93 PHE A N 1
ATOM 724 C CA . PHE A 1 94 ? 24.343 28.785 27.356 1.00 9.85 93 PHE A CA 1
ATOM 725 C C . PHE A 1 94 ? 24.266 28.309 25.929 1.00 10.51 93 PHE A C 1
ATOM 726 O O . PHE A 1 94 ? 25.074 27.492 25.485 1.00 10.74 93 PHE A O 1
ATOM 734 N N . PHE A 1 95 ? 23.286 28.852 25.216 1.00 8.60 94 PHE A N 1
ATOM 735 C CA . PHE A 1 95 ? 22.992 28.542 23.827 1.00 9.45 94 PHE A CA 1
ATOM 736 C C . PHE A 1 95 ? 23.175 29.807 23.003 1.00 10.38 94 PHE A C 1
ATOM 737 O O . PHE A 1 95 ? 22.242 30.587 22.844 1.00 10.94 94 PHE A O 1
ATOM 745 N N . SER A 1 96 ? 24.392 30.029 22.508 1.00 9.72 95 SER A N 1
ATOM 746 C CA A SER A 1 96 ? 24.649 31.257 21.790 0.70 9.99 95 SER A CA 1
ATOM 747 C CA B SER A 1 96 ? 24.725 31.206 21.717 0.30 10.11 95 SER A CA 1
ATOM 748 C C . SER A 1 96 ? 23.779 31.333 20.523 1.00 9.97 95 SER A C 1
ATOM 749 O O . SER A 1 96 ? 23.347 32.428 20.154 1.00 12.65 95 SER A O 1
ATOM 754 N N . GLY A 1 97 ? 23.460 30.212 19.895 1.00 11.79 96 GLY A N 1
ATOM 755 C CA . GLY A 1 97 ? 22.691 30.247 18.647 1.00 11.92 96 GLY A CA 1
ATOM 756 C C . GLY A 1 97 ? 21.296 30.826 18.796 1.00 12.37 96 GLY A C 1
ATOM 757 O O . GLY A 1 97 ? 20.897 31.709 18.017 1.00 13.83 96 GLY A O 1
ATOM 758 N N . LYS A 1 98 ? 20.544 30.384 19.809 1.00 10.41 97 LYS A N 1
ATOM 759 C CA . LYS A 1 98 ? 19.205 30.963 19.970 1.00 12.11 97 LYS A CA 1
ATOM 760 C C . LYS A 1 98 ? 19.294 32.398 20.524 1.00 10.42 97 LYS A C 1
ATOM 761 O O . LYS A 1 98 ? 18.471 33.242 20.179 1.00 12.41 97 LYS A O 1
ATOM 767 N N . THR A 1 99 ? 20.255 32.684 21.390 1.00 11.34 98 THR A N 1
ATOM 768 C CA . THR A 1 99 ? 20.467 34.032 21.862 1.00 10.36 98 THR A CA 1
ATOM 769 C C . THR A 1 99 ? 20.691 34.993 20.684 1.00 10.75 98 THR A C 1
ATOM 770 O O . THR A 1 99 ? 20.137 36.102 20.623 1.00 12.05 98 THR A O 1
ATOM 774 N N . ARG A 1 100 ? 21.541 34.551 19.774 1.00 12.42 99 ARG A N 1
ATOM 775 C CA . ARG A 1 100 ? 21.804 35.296 18.524 1.00 12.59 99 ARG A CA 1
ATOM 776 C C . ARG A 1 100 ? 20.527 35.485 17.675 1.00 11.66 99 ARG A C 1
ATOM 777 O O . ARG A 1 100 ? 20.256 36.585 17.187 1.00 10.67 99 ARG A O 1
ATOM 785 N N . ALA A 1 101 ? 19.723 34.432 17.517 1.00 12.06 100 ALA A N 1
ATOM 786 C CA . ALA A 1 101 ? 18.481 34.517 16.754 1.00 10.61 100 ALA A CA 1
ATOM 787 C C . ALA A 1 101 ? 17.516 35.504 17.382 1.00 12.10 100 ALA A C 1
ATOM 788 O O . ALA A 1 101 ? 16.848 36.263 16.674 1.00 13.26 100 ALA A O 1
ATOM 790 N N . LEU A 1 102 ? 17.425 35.477 18.703 1.00 10.26 101 LEU A N 1
ATOM 791 C CA . LEU A 1 102 ? 16.440 36.314 19.404 1.00 10.11 101 LEU A CA 1
ATOM 792 C C . LEU A 1 102 ? 16.886 37.764 19.556 1.00 9.87 101 LEU A C 1
ATOM 793 O O . LEU A 1 102 ? 16.062 38.683 19.505 1.00 12.71 101 LEU A O 1
ATOM 798 N N . HIS A 1 103 ? 18.189 37.996 19.761 1.00 10.39 102 HIS A N 1
ATOM 799 C CA . HIS A 1 103 ? 18.693 39.348 20.035 1.00 11.04 102 HIS A CA 1
ATOM 800 C C . HIS A 1 103 ? 19.596 39.957 18.984 1.00 12.58 102 HIS A C 1
ATOM 801 O O . HIS A 1 103 ? 19.570 41.184 18.800 1.00 14.82 102 HIS A O 1
ATOM 808 N N . GLY A 1 104 ? 20.381 39.124 18.297 1.00 10.54 103 GLY A N 1
ATOM 809 C CA . GLY A 1 104 ? 21.275 39.628 17.273 1.00 12.16 103 GLY A CA 1
ATOM 810 C C . GLY A 1 104 ? 22.690 39.135 17.432 1.00 11.42 103 GLY A C 1
ATOM 811 O O . GLY A 1 104 ? 22.982 38.267 18.276 1.00 10.42 103 GLY A O 1
ATOM 812 N N . THR A 1 105 ? 23.576 39.687 16.600 1.00 9.36 104 THR A N 1
ATOM 813 C CA . THR A 1 105 ? 24.982 39.282 16.556 1.00 8.98 104 THR A CA 1
ATOM 814 C C . THR A 1 105 ? 25.747 39.571 17.849 1.00 9.76 104 THR A C 1
ATOM 815 O O . THR A 1 105 ? 26.716 38.877 18.158 1.00 10.10 104 THR A O 1
ATOM 819 N N . HIS A 1 106 ? 25.267 40.569 18.584 1.00 8.71 105 HIS A N 1
ATOM 820 C CA . HIS A 1 106 ? 25.878 41.009 19.827 1.00 9.93 105 HIS A CA 1
ATOM 821 C C . HIS A 1 106 ? 24.773 41.328 20.823 1.00 11.44 105 HIS A C 1
ATOM 822 O O . HIS A 1 106 ? 23.637 41.607 20.453 1.00 12.23 105 HIS A O 1
ATOM 829 N N . VAL A 1 107 ? 25.117 41.266 22.100 1.00 11.61 106 VAL A N 1
ATOM 830 C CA . VAL A 1 107 ? 24.147 41.507 23.161 1.00 10.95 106 VAL A CA 1
ATOM 831 C C . VAL A 1 107 ? 24.502 42.712 24.028 1.00 11.27 106 VAL A C 1
ATOM 832 O O . VAL A 1 107 ? 25.679 43.068 24.181 1.00 10.24 106 VAL A O 1
ATOM 836 N N . THR A 1 108 ? 23.467 43.299 24.608 1.00 12.20 107 THR A N 1
ATOM 837 C CA . THR A 1 108 ? 23.615 44.453 25.500 1.00 12.35 107 THR A CA 1
ATOM 838 C C . THR A 1 108 ? 22.463 44.518 26.505 1.00 12.24 107 THR A C 1
ATOM 839 O O . THR A 1 108 ? 21.659 43.592 26.620 1.00 11.53 107 THR A O 1
ATOM 843 N N . THR A 1 109 ? 22.438 45.615 27.243 1.00 10.56 108 THR A N 1
ATOM 844 C CA . THR A 1 109 ? 21.475 45.827 28.306 1.00 13.31 108 THR A CA 1
ATOM 845 C C . THR A 1 109 ? 20.070 45.439 27.882 1.00 11.62 108 THR A C 1
ATOM 846 O O . THR A 1 109 ? 19.584 45.863 26.825 1.00 14.19 108 THR A O 1
ATOM 850 N N . GLY A 1 110 ? 19.432 44.641 28.723 1.00 12.34 109 GLY A N 1
ATOM 851 C CA . GLY A 1 110 ? 18.048 44.245 28.547 1.00 13.52 109 GLY A CA 1
ATOM 852 C C . GLY A 1 110 ? 17.887 42.927 27.824 1.00 13.46 109 GLY A C 1
ATOM 853 O O . GLY A 1 110 ? 16.810 42.363 27.814 1.00 14.24 109 GLY A O 1
ATOM 854 N N . GLU A 1 111 ? 18.966 42.438 27.246 1.00 11.10 110 GLU A N 1
ATOM 855 C CA . GLU A 1 111 ? 18.943 41.162 26.517 1.00 12.45 110 GLU A CA 1
ATOM 856 C C . GLU A 1 111 ? 19.337 40.029 27.439 1.00 11.55 110 GLU A C 1
ATOM 857 O O . GLU A 1 111 ? 19.853 4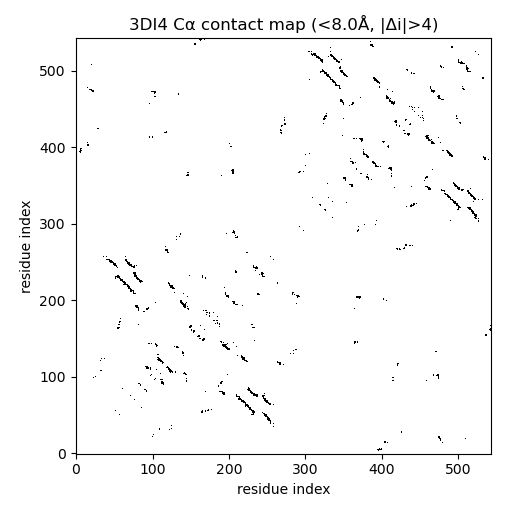0.249 28.529 1.00 10.45 110 GLU A O 1
ATOM 863 N N . ARG A 1 112 ? 19.040 38.798 27.015 1.00 11.17 111 ARG A N 1
ATOM 864 C CA . ARG A 1 112 ? 19.208 37.638 27.868 1.00 11.57 111 ARG A CA 1
ATOM 865 C C . ARG A 1 112 ? 20.198 36.659 27.230 1.00 11.35 111 ARG A C 1
ATOM 866 O O . ARG A 1 112 ? 20.343 36.622 26.017 1.00 12.12 111 ARG A O 1
ATOM 874 N N . LEU A 1 113 ? 20.825 35.866 28.088 1.00 10.73 112 LEU A N 1
ATOM 875 C CA . LEU A 1 113 ? 21.578 34.676 27.662 1.00 10.18 112 LEU A CA 1
ATOM 876 C C . LEU A 1 113 ? 20.669 33.483 27.933 1.00 12.62 112 LEU A C 1
ATOM 877 O O . LEU A 1 113 ? 20.335 33.193 29.080 1.00 12.36 112 LEU A O 1
ATOM 882 N N . TRP A 1 114 ? 20.308 32.775 26.854 1.00 11.19 113 TRP A N 1
ATOM 883 C CA . TRP A 1 114 ? 19.307 31.738 26.874 1.00 10.41 113 TRP A CA 1
ATOM 884 C C . TRP A 1 114 ? 19.979 30.394 26.938 1.00 11.57 113 TRP A C 1
ATOM 885 O O . TRP A 1 114 ? 21.093 30.249 26.428 1.00 12.13 113 TRP A O 1
ATOM 896 N N . SER A 1 115 ? 19.322 29.423 27.580 1.00 11.60 114 SER A N 1
ATOM 897 C CA . SER A 1 115 ? 19.919 28.075 27.675 1.00 10.45 114 SER A CA 1
ATOM 898 C C . SER A 1 115 ? 19.529 27.192 26.485 1.00 9.24 114 SER A C 1
ATOM 899 O O . SER A 1 115 ? 18.645 27.514 25.685 1.00 9.41 114 SER A O 1
ATOM 902 N N . ASN A 1 116 ? 20.190 26.035 26.396 1.00 11.91 115 ASN A N 1
ATOM 903 C CA . ASN A 1 116 ? 20.036 25.140 25.273 1.00 10.27 115 ASN A CA 1
ATOM 904 C C . ASN A 1 116 ? 18.700 24.393 25.271 1.00 11.66 115 ASN A C 1
ATOM 905 O O . ASN A 1 116 ? 17.985 24.357 26.285 1.00 11.91 115 ASN A O 1
ATOM 910 N N . LEU A 1 117 ? 18.393 23.773 24.141 1.00 13.40 116 LEU A N 1
ATOM 911 C CA . LEU A 1 117 ? 17.221 22.935 24.052 1.00 12.73 116 LEU A CA 1
ATOM 912 C C . LEU A 1 117 ? 17.528 21.666 24.833 1.00 14.05 116 LEU A C 1
ATOM 913 O O . LEU A 1 117 ? 18.644 21.162 24.760 1.00 14.44 116 LEU A O 1
ATOM 918 N N . PRO A 1 118 ? 16.531 21.114 25.544 1.00 14.34 117 PRO A N 1
ATOM 919 C CA . PRO A 1 118 ? 15.131 21.459 25.659 1.00 13.39 117 PRO A CA 1
ATOM 920 C C . PRO A 1 118 ? 14.789 22.442 26.774 1.00 13.41 117 PRO A C 1
ATOM 921 O O . PRO A 1 118 ? 13.616 22.702 27.032 1.00 13.78 117 PRO A O 1
ATOM 925 N N . TYR A 1 119 ? 15.785 23.021 27.428 1.00 12.93 118 TYR A N 1
ATOM 926 C CA . TYR A 1 119 ? 15.554 23.859 28.623 1.00 12.71 118 TYR A CA 1
ATOM 927 C C . TYR A 1 119 ? 15.090 25.288 28.296 1.00 11.83 118 TYR A C 1
ATOM 928 O O . TYR A 1 119 ? 14.255 25.867 29.020 1.00 13.24 118 TYR A O 1
ATOM 937 N N . LEU A 1 120 ? 15.634 25.807 27.199 1.00 12.24 119 LEU A N 1
ATOM 938 C CA . LEU A 1 120 ? 15.408 27.161 26.628 1.00 11.90 119 LEU A CA 1
ATOM 939 C C . LEU A 1 120 ? 14.683 28.103 27.596 1.00 11.72 119 LEU A C 1
ATOM 940 O O . LEU A 1 120 ? 13.452 28.290 27.499 1.00 14.45 119 LEU A O 1
ATOM 945 N N . ARG A 1 121 ? 15.462 28.672 28.498 1.00 11.54 120 ARG A N 1
ATOM 946 C CA . ARG A 1 121 ? 14.988 29.761 29.381 1.00 11.91 120 ARG A CA 1
ATOM 947 C C . ARG A 1 121 ? 16.097 30.773 29.590 1.00 11.66 120 ARG A C 1
ATOM 948 O O . ARG A 1 121 ? 17.268 30.507 29.319 1.00 12.14 120 ARG A O 1
ATOM 956 N N . PRO A 1 122 ? 15.742 31.953 30.084 1.00 10.64 121 PRO A N 1
ATOM 957 C CA . PRO A 1 122 ? 16.769 32.915 30.430 1.00 10.64 121 PRO A CA 1
ATOM 958 C C . PRO A 1 122 ? 17.663 32.429 31.562 1.00 13.23 121 PRO A C 1
ATOM 959 O O . PRO A 1 122 ? 17.141 31.945 32.572 1.00 13.29 121 PRO A O 1
ATOM 971 N N . ALA A 1 124 ? 20.468 34.504 32.372 1.00 11.62 123 ALA A N 1
ATOM 972 C CA . ALA A 1 124 ? 20.980 35.748 32.890 1.00 12.43 123 ALA A CA 1
ATOM 973 C C . ALA A 1 124 ? 20.466 36.873 31.995 1.00 11.17 123 ALA A C 1
ATOM 974 O O . ALA A 1 124 ? 20.163 36.667 30.811 1.00 12.14 123 ALA A O 1
ATOM 976 N N . THR A 1 125 ? 20.333 38.058 32.605 1.00 11.18 124 THR A N 1
ATOM 977 C CA . THR A 1 125 ? 19.912 39.267 31.944 1.00 11.73 124 THR A CA 1
ATOM 978 C C . THR A 1 125 ? 20.999 40.332 32.143 1.00 9.96 124 THR A C 1
ATOM 979 O O . THR A 1 125 ? 21.434 40.548 33.252 1.00 11.57 124 THR A O 1
ATOM 983 N N . ILE A 1 126 ? 21.426 40.964 31.045 1.00 9.93 125 ILE A N 1
ATOM 984 C CA . ILE A 1 126 ? 22.383 42.054 31.102 1.00 8.82 125 ILE A CA 1
ATOM 985 C C . ILE A 1 126 ? 21.693 43.296 31.636 1.00 10.46 125 ILE A C 1
ATOM 986 O O . ILE A 1 126 ? 20.678 43.720 31.083 1.00 11.92 125 ILE A O 1
ATOM 991 N N . ILE A 1 127 ? 22.224 43.853 32.722 1.00 12.48 126 ILE A N 1
ATOM 992 C CA . ILE A 1 127 ? 21.613 45.040 33.322 1.00 11.96 126 ILE A CA 1
ATOM 993 C C . ILE A 1 127 ? 22.417 46.312 33.150 1.00 11.78 126 ILE A C 1
ATOM 994 O O . ILE A 1 127 ? 21.851 47.397 33.294 1.00 12.61 126 ILE A O 1
ATOM 999 N N . GLU A 1 128 ? 23.707 46.203 32.873 1.00 12.07 127 GLU A N 1
ATOM 1000 C CA . GLU A 1 128 ? 24.523 47.387 32.532 1.00 11.71 127 GLU A CA 1
ATOM 1001 C C . GLU A 1 128 ? 25.611 46.957 31.567 1.00 10.90 127 GLU A C 1
ATOM 1002 O O . GLU A 1 128 ? 26.189 45.866 31.715 1.00 11.38 127 GLU A O 1
ATOM 1008 N N . ASP A 1 129 ? 25.921 47.851 30.645 1.00 11.52 128 ASP A N 1
ATOM 1009 C CA . ASP A 1 129 ? 26.982 47.658 29.685 1.00 9.46 128 ASP A CA 1
ATOM 1010 C C . ASP A 1 129 ? 27.668 48.994 29.474 1.00 10.86 128 ASP A C 1
ATOM 1011 O O . ASP A 1 129 ? 27.097 49.907 28.816 1.00 11.35 128 ASP A O 1
ATOM 1016 N N . THR A 1 130 ? 28.857 49.155 30.034 1.00 10.47 129 THR A N 1
ATOM 1017 C CA . THR A 1 130 ? 29.509 50.455 29.951 1.00 12.67 129 THR A CA 1
ATOM 1018 C C . THR A 1 130 ? 30.000 50.816 28.544 1.00 13.10 129 THR A C 1
ATOM 1019 O O . THR A 1 130 ? 30.292 51.976 28.283 1.00 13.79 129 THR A O 1
ATOM 1023 N N . LEU A 1 131 ? 30.092 49.822 27.665 1.00 11.19 130 LEU A N 1
ATOM 1024 C CA . LEU A 1 131 ? 30.390 50.028 26.250 1.00 12.08 130 LEU A CA 1
ATOM 1025 C C . LEU A 1 131 ? 29.138 50.189 25.374 1.00 11.55 130 LEU A C 1
ATOM 1026 O O . LEU A 1 131 ? 29.214 50.104 24.150 1.00 11.54 130 LEU A O 1
ATOM 1031 N N . GLY A 1 132 ? 27.974 50.433 25.990 1.00 11.55 131 GLY A N 1
ATOM 1032 C CA . GLY A 1 132 ? 26.709 50.495 25.249 1.00 12.19 131 GLY A CA 1
ATOM 1033 C C . GLY A 1 132 ? 26.689 51.621 24.231 1.00 11.11 131 GLY A C 1
ATOM 1034 O O . GLY A 1 132 ? 25.889 51.594 23.284 1.00 14.21 131 GLY A O 1
ATOM 1035 N N . TRP A 1 133 ? 27.561 52.594 24.412 1.00 11.81 132 TRP A N 1
ATOM 1036 C CA . TRP A 1 133 ? 27.671 53.688 23.471 1.00 13.66 132 TRP A CA 1
ATOM 1037 C C . TRP A 1 133 ? 28.215 53.217 22.125 1.00 13.19 132 TRP A C 1
ATOM 1038 O O . TRP A 1 133 ? 28.075 53.938 21.142 1.00 14.75 132 TRP A O 1
ATOM 1049 N N . TYR A 1 134 ? 28.880 52.064 22.060 1.00 11.61 133 TYR A N 1
ATOM 1050 C CA . TYR A 1 134 ? 29.661 51.718 20.867 1.00 10.28 133 TYR A CA 1
ATOM 1051 C C . TYR A 1 134 ? 28.782 51.549 19.637 1.00 12.35 133 TYR A C 1
ATOM 1052 O O . TYR A 1 134 ? 29.111 52.028 18.555 1.00 14.64 133 TYR A O 1
ATOM 1061 N N . GLY A 1 135 ? 27.675 50.830 19.806 1.00 11.35 134 GLY A N 1
ATOM 1062 C CA . GLY A 1 135 ? 26.726 50.564 18.732 1.00 12.42 134 GLY A CA 1
ATOM 1063 C C . GLY A 1 135 ? 27.311 49.668 17.651 1.00 11.59 134 GLY A C 1
ATOM 1064 O O . GLY A 1 135 ? 27.879 48.609 17.938 1.00 11.50 134 GLY A O 1
ATOM 1065 N N . ILE A 1 136 ? 27.117 50.059 16.391 1.00 13.00 135 ILE A N 1
ATOM 1066 C CA . ILE A 1 136 ? 27.650 49.342 15.262 1.00 12.20 135 ILE A CA 1
ATOM 1067 C C . ILE A 1 136 ? 28.523 50.319 14.493 1.00 12.81 135 ILE A C 1
ATOM 1068 O O . ILE A 1 136 ? 28.037 51.389 14.049 1.00 14.61 135 ILE A O 1
ATOM 1073 N N . ASP A 1 137 ? 29.803 49.983 14.361 1.00 11.23 136 ASP A N 1
ATOM 1074 C CA . ASP A 1 137 ? 30.737 50.850 13.682 1.00 11.91 136 ASP A CA 1
ATOM 1075 C C . ASP A 1 137 ? 30.591 50.745 12.130 1.00 11.80 136 ASP A C 1
ATOM 1076 O O . ASP A 1 137 ? 29.758 50.008 11.593 1.00 11.61 136 ASP A O 1
ATOM 1081 N N . GLN A 1 138 ? 31.397 51.539 11.444 1.00 13.61 137 GLN A N 1
ATOM 1082 C CA A GLN A 1 138 ? 31.299 51.667 10.002 0.70 14.62 137 GLN A CA 1
ATOM 1083 C CA B GLN A 1 138 ? 31.295 51.664 10.005 0.30 13.10 137 GLN A CA 1
ATOM 1084 C C . GLN A 1 138 ? 31.622 50.364 9.261 1.00 13.54 137 GLN A C 1
ATOM 1085 O O . GLN A 1 138 ? 31.306 50.259 8.078 1.00 16.48 137 GLN A O 1
ATOM 1096 N N . TYR A 1 139 ? 32.239 49.384 9.952 1.00 10.96 138 TYR A N 1
ATOM 1097 C CA . TYR A 1 139 ? 32.602 48.103 9.363 1.00 11.61 138 TYR A CA 1
ATOM 1098 C C . TYR A 1 139 ? 31.604 47.006 9.669 1.00 11.86 138 TYR A C 1
ATOM 1099 O O . TYR A 1 139 ? 31.725 45.905 9.150 1.00 13.81 138 TYR A O 1
ATOM 1108 N N . GLY A 1 140 ? 30.636 47.309 10.526 1.00 12.12 139 GLY A N 1
ATOM 1109 C CA . GLY A 1 140 ? 29.706 46.308 11.067 1.00 11.70 139 GLY A CA 1
ATOM 1110 C C . GLY A 1 140 ? 30.105 45.701 12.399 1.00 12.12 139 GLY A C 1
ATOM 1111 O O . GLY A 1 140 ? 29.575 44.671 12.795 1.00 13.84 139 GLY A O 1
ATOM 1112 N N . GLY A 1 141 ? 31.022 46.348 13.085 1.00 11.19 140 GLY A N 1
ATOM 1113 C CA . GLY A 1 141 ? 31.558 45.834 14.333 1.00 10.50 140 GLY A CA 1
ATOM 1114 C C . GLY A 1 141 ? 30.777 46.308 15.529 1.00 10.14 140 GLY A C 1
ATOM 1115 O O . GLY A 1 141 ? 30.333 47.437 15.581 1.00 12.41 140 GLY A O 1
ATOM 1116 N N . SER A 1 142 ? 30.618 45.415 16.505 1.00 9.13 141 SER A N 1
ATOM 1117 C CA . SER A 1 142 ? 29.983 45.692 17.781 1.00 11.09 141 SER A CA 1
ATOM 1118 C C . SER A 1 142 ? 30.707 44.874 18.837 1.00 11.21 141 SER A C 1
ATOM 1119 O O . SER A 1 142 ? 31.498 44.001 18.510 1.00 10.78 141 SER A O 1
ATOM 1122 N N . VAL A 1 143 ? 30.413 45.154 20.112 1.00 11.07 142 VAL A N 1
ATOM 1123 C CA A VAL A 1 143 ? 31.065 44.434 21.222 0.70 10.77 142 VAL A CA 1
ATOM 1124 C CA B VAL A 1 143 ? 31.043 44.467 21.236 0.30 10.48 142 VAL A CA 1
ATOM 1125 C C . VAL A 1 143 ? 30.110 43.422 21.856 1.00 10.17 142 VAL A C 1
ATOM 1126 O O . VAL A 1 143 ? 28.892 43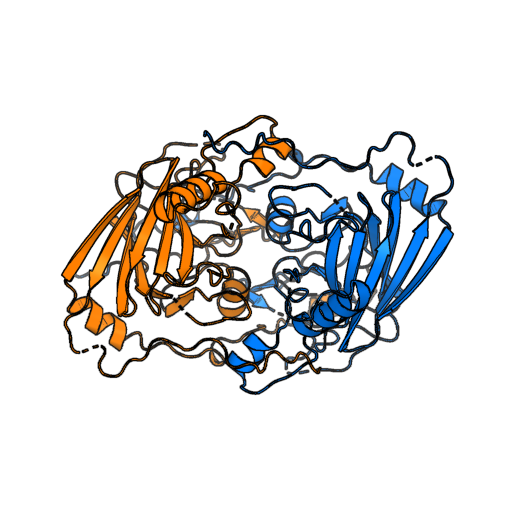.578 21.811 1.00 9.57 142 VAL A O 1
ATOM 1133 N N . HIS A 1 144 ? 30.694 42.377 22.451 1.00 9.50 143 HIS A N 1
ATOM 1134 C CA . HIS A 1 144 ? 29.966 41.332 23.192 1.00 9.94 143 HIS A CA 1
ATOM 1135 C C . HIS A 1 144 ? 29.239 40.379 22.263 1.00 10.85 143 HIS A C 1
ATOM 1136 O O . HIS A 1 144 ? 28.017 40.417 22.143 1.00 11.15 143 HIS A O 1
ATOM 1143 N N . ASP A 1 145 ? 30.025 39.564 21.563 1.00 10.64 144 ASP A N 1
ATOM 1144 C CA . ASP A 1 145 ? 29.481 38.833 20.428 1.00 10.51 144 ASP A CA 1
ATOM 1145 C C . ASP A 1 145 ? 28.955 37.468 20.827 1.00 11.00 144 ASP A C 1
ATOM 1146 O O . ASP A 1 145 ? 29.433 36.835 21.773 1.00 8.19 144 ASP A O 1
ATOM 1151 N N . VAL A 1 146 ? 27.938 37.053 20.101 1.00 9.18 145 VAL A N 1
ATOM 1152 C CA . VAL A 1 146 ? 27.403 35.687 20.186 1.00 10.40 145 VAL A CA 1
ATOM 1153 C C . VAL A 1 146 ? 27.421 35.073 18.783 1.00 11.87 145 VAL A C 1
ATOM 1154 O O . VAL A 1 146 ? 26.511 34.288 18.391 1.00 11.71 145 VAL A O 1
ATOM 1158 N N . ILE A 1 147 ? 28.487 35.390 18.058 1.00 11.73 146 ILE A N 1
ATOM 1159 C CA . ILE A 1 147 ? 28.699 34.875 16.684 1.00 11.20 146 ILE A CA 1
ATOM 1160 C C . ILE A 1 147 ? 29.967 34.030 16.509 1.00 13.41 146 ILE A C 1
ATOM 1161 O O . ILE A 1 147 ? 30.042 33.217 15.568 1.00 15.10 146 ILE A O 1
ATOM 1166 N N . GLY A 1 148 ? 30.955 34.193 17.383 1.00 13.53 147 GLY A N 1
ATOM 1167 C CA . GLY A 1 148 ? 32.147 33.314 17.365 1.00 14.35 147 GLY A CA 1
ATOM 1168 C C . GLY A 1 148 ? 31.875 31.992 18.104 1.00 18.67 147 GLY A C 1
ATOM 1169 O O . GLY A 1 148 ? 30.704 31.678 18.478 1.00 19.73 147 GLY A O 1
ATOM 1170 N N . THR A 1 149 ? 32.870 31.120 18.207 1.00 16.05 148 THR A N 1
ATOM 1171 C CA . THR A 1 149 ? 32.701 29.894 19.007 1.00 15.89 148 THR A CA 1
ATOM 1172 C C . THR A 1 149 ? 33.560 29.886 20.266 1.00 14.30 148 THR A C 1
ATOM 1173 O O . THR A 1 149 ? 33.097 29.556 21.351 1.00 16.77 148 THR A O 1
ATOM 1177 N N . ARG A 1 150 ? 34.811 30.250 20.062 1.00 12.83 149 ARG A N 1
ATOM 1178 C CA . ARG A 1 150 ? 35.873 30.334 21.045 1.00 11.03 149 ARG A CA 1
ATOM 1179 C C . ARG A 1 150 ? 37.128 29.913 20.320 1.00 10.00 149 ARG A C 1
ATOM 1180 O O . ARG A 1 150 ? 37.098 28.982 19.488 1.00 13.39 149 ARG A O 1
ATOM 1188 N N . CYS A 1 151 ? 38.230 30.565 20.617 1.00 11.57 150 CYS A N 1
ATOM 1189 C CA . CYS A 1 151 ? 39.500 30.094 20.063 1.00 13.58 150 CYS A CA 1
ATOM 1190 C C . CYS A 1 151 ? 39.774 28.730 20.661 1.00 13.05 150 CYS A C 1
ATOM 1191 O O . CYS A 1 151 ? 39.407 28.435 21.810 1.00 13.67 150 CYS A O 1
ATOM 1194 N N . ASP A 1 152 ? 40.381 27.855 19.863 1.00 11.22 151 ASP A N 1
ATOM 1195 C CA . ASP A 1 152 ? 40.471 26.469 20.276 1.00 9.73 151 ASP A CA 1
ATOM 1196 C C . ASP A 1 152 ? 41.708 25.808 19.635 1.00 11.56 151 ASP A C 1
ATOM 1197 O O . ASP A 1 152 ? 42.188 26.266 18.572 1.00 13.24 151 ASP A O 1
ATOM 1202 N N . PRO A 1 153 ? 42.254 24.790 20.324 1.00 11.93 152 PRO A N 1
ATOM 1203 C CA . PRO A 1 153 ? 43.521 24.173 19.887 1.00 9.09 152 PRO A CA 1
ATOM 1204 C C . PRO A 1 153 ? 43.386 23.304 18.644 1.00 10.40 152 PRO A C 1
ATOM 1205 O O . PRO A 1 153 ? 44.413 22.963 18.004 1.00 12.13 152 PRO A O 1
ATOM 1209 N N . TYR A 1 154 ? 42.181 22.836 18.375 1.00 11.37 153 TYR A N 1
ATOM 1210 C CA . TYR A 1 154 ? 41.937 21.985 17.179 1.00 10.43 153 TYR A CA 1
ATOM 1211 C C . TYR A 1 154 ? 42.032 22.837 15.931 1.00 12.27 153 TYR A C 1
ATOM 1212 O O . TYR A 1 154 ? 42.706 22.465 14.954 1.00 13.79 153 TYR A O 1
ATOM 1221 N N . THR A 1 155 ? 41.439 24.026 15.963 1.00 11.54 154 THR A N 1
ATOM 1222 C CA . THR A 1 155 ? 41.543 24.941 14.832 1.00 13.29 154 THR A CA 1
ATOM 1223 C C . THR A 1 155 ? 42.986 25.381 14.673 1.00 14.35 154 THR A C 1
ATOM 1224 O O . THR A 1 155 ? 43.507 25.461 13.568 1.00 13.75 154 THR A O 1
ATOM 1228 N N . GLY A 1 156 ? 43.639 25.636 15.799 1.00 14.66 155 GLY A N 1
ATOM 1229 C CA . GLY A 1 156 ? 45.054 25.995 15.767 1.00 16.48 155 GLY A CA 1
ATOM 1230 C C . GLY A 1 156 ? 45.878 24.930 15.091 1.00 15.26 155 GLY A C 1
ATOM 1231 O O . GLY A 1 156 ? 46.710 25.228 14.216 1.00 16.32 155 GLY A O 1
ATOM 1232 N N . ASN A 1 157 ? 45.674 23.684 15.513 1.00 13.07 156 ASN A N 1
ATOM 1233 C CA . ASN A 1 157 ? 46.401 22.550 14.927 1.00 13.46 156 ASN A CA 1
ATOM 1234 C C . ASN A 1 157 ? 46.087 22.400 13.417 1.00 14.73 156 ASN A C 1
ATOM 1235 O O . ASN A 1 157 ? 46.973 22.105 12.603 1.00 15.51 156 ASN A O 1
ATOM 1240 N N . LEU A 1 158 ? 44.816 22.566 13.068 1.00 14.04 157 LEU A N 1
ATOM 1241 C CA . LEU A 1 158 ? 44.383 22.471 11.680 1.00 16.01 157 LEU A CA 1
ATOM 1242 C C . LEU A 1 158 ? 45.100 23.490 10.792 1.00 18.22 157 LEU A C 1
ATOM 1243 O O . LEU A 1 158 ? 45.553 23.143 9.685 1.00 19.03 157 LEU A O 1
ATOM 1248 N N . LEU A 1 159 ? 45.148 24.743 11.239 1.00 16.31 158 LEU A N 1
ATOM 1249 C CA . LEU A 1 159 ? 45.600 25.854 10.411 1.00 16.99 158 LEU A CA 1
ATOM 1250 C C . LEU A 1 159 ? 47.104 26.105 10.488 1.00 19.91 158 LEU A C 1
ATOM 1251 O O . LEU A 1 159 ? 47.703 26.493 9.492 1.00 21.90 158 LEU A O 1
ATOM 1256 N N . ALA A 1 160 ? 47.693 25.894 11.662 1.00 18.13 159 ALA A N 1
ATOM 1257 C CA . ALA A 1 160 ? 49.117 26.225 11.901 1.00 18.56 159 ALA A CA 1
ATOM 1258 C C . ALA A 1 160 ? 49.956 25.024 12.273 1.00 21.26 159 ALA A C 1
ATOM 1259 O O . ALA A 1 160 ? 51.195 25.113 12.313 1.00 21.57 159 ALA A O 1
ATOM 1261 N N . GLY A 1 161 ? 49.323 23.897 12.542 1.00 18.65 160 GLY A N 1
ATOM 1262 C CA . GLY A 1 161 ? 50.037 22.797 13.115 1.00 19.63 160 GLY A CA 1
ATOM 1263 C C . GLY A 1 161 ? 50.302 23.179 14.575 1.00 21.20 160 GLY A C 1
ATOM 1264 O O . GLY A 1 161 ? 50.049 24.311 15.049 1.00 25.91 160 GLY A O 1
ATOM 1265 N N . GLY A 1 162 ? 50.845 22.236 15.276 1.00 20.34 161 GLY A N 1
ATOM 1266 C CA . GLY A 1 162 ? 51.206 22.453 16.640 1.00 16.80 161 GLY A CA 1
ATOM 1267 C C . GLY A 1 162 ? 50.076 22.298 17.623 1.00 14.41 161 GLY A C 1
ATOM 1268 O O . GLY A 1 162 ? 48.915 22.036 17.287 1.00 15.24 161 GLY A O 1
ATOM 1269 N N . HIS A 1 163 ? 50.470 22.477 18.876 1.00 11.12 162 HIS A N 1
ATOM 1270 C CA . HIS A 1 163 ? 49.652 22.153 20.037 1.00 11.83 162 HIS A CA 1
ATOM 1271 C C . HIS A 1 163 ? 49.843 23.296 21.034 1.00 13.14 162 HIS A C 1
ATOM 1272 O O . HIS A 1 163 ? 50.874 23.440 21.668 1.00 13.64 162 HIS A O 1
ATOM 1279 N N . TYR A 1 164 ? 48.810 24.131 21.121 1.00 12.73 163 TYR A N 1
ATOM 1280 C CA . TYR A 1 164 ? 48.814 25.259 22.014 1.00 12.36 163 TYR A CA 1
ATOM 1281 C C . TYR A 1 164 ? 47.699 25.031 23.028 1.00 13.27 163 TYR A C 1
ATOM 1282 O O . TYR A 1 164 ? 46.582 24.688 22.637 1.00 12.35 163 TYR A O 1
ATOM 1291 N N . HIS A 1 165 ? 48.042 25.168 24.321 1.00 11.88 164 HIS A N 1
ATOM 1292 C CA . HIS A 1 165 ? 47.162 24.717 25.393 1.00 11.35 164 HIS A CA 1
ATOM 1293 C C . HIS A 1 165 ? 46.387 25.795 26.151 1.00 10.87 164 HIS A C 1
ATOM 1294 O O . HIS A 1 165 ? 45.632 25.453 27.083 1.00 13.69 164 HIS A O 1
ATOM 1301 N N . HIS A 1 166 ? 46.518 27.054 25.734 1.00 10.42 165 HIS A N 1
ATOM 1302 C CA . HIS A 1 166 ? 45.854 28.142 26.441 1.00 12.70 165 HIS A CA 1
ATOM 1303 C C . HIS A 1 166 ? 44.865 28.913 25.612 1.00 13.53 165 HIS A C 1
ATOM 1304 O O . HIS A 1 166 ? 44.576 30.082 25.896 1.00 13.58 165 HIS A O 1
ATOM 1311 N N . CYS A 1 167 ? 44.343 28.249 24.573 1.00 11.56 166 CYS A N 1
ATOM 1312 C CA . CYS A 1 167 ? 43.166 28.791 23.877 1.00 11.04 166 CYS A CA 1
ATOM 1313 C C . CYS A 1 167 ? 41.980 28.750 24.853 1.00 10.45 166 CYS A C 1
ATOM 1314 O O . CYS A 1 167 ? 41.950 27.950 25.793 1.00 10.32 166 CYS A O 1
ATOM 1317 N N . CYS A 1 168 ? 40.954 29.547 24.596 1.00 11.51 167 CYS A N 1
ATOM 1318 C CA . CYS A 1 168 ? 39.832 29.620 25.496 1.00 11.14 167 CYS A CA 1
ATOM 1319 C C . CYS A 1 168 ? 39.123 28.289 25.675 1.00 10.90 167 CYS A C 1
ATOM 1320 O O . CYS A 1 168 ? 38.679 27.974 26.763 1.00 11.75 167 CYS A O 1
ATOM 1323 N N . HIS A 1 169 ? 38.999 27.523 24.605 1.00 9.79 168 HIS A N 1
ATOM 1324 C CA . HIS A 1 169 ? 38.379 26.196 24.732 1.00 11.59 168 HIS A CA 1
ATOM 1325 C C . HIS A 1 169 ? 39.091 25.361 25.813 1.00 12.04 168 HIS A C 1
ATOM 1326 O O . HIS A 1 169 ? 38.434 24.723 26.641 1.00 12.22 168 HIS A O 1
ATOM 1333 N N . SER A 1 170 ? 40.433 25.346 25.796 1.00 10.39 169 SER A N 1
ATOM 1334 C CA . SER A 1 170 ? 41.191 24.575 26.779 1.00 9.08 169 SER A CA 1
ATOM 1335 C C . SER A 1 170 ? 41.108 25.199 28.171 1.00 10.60 169 SER A C 1
ATOM 1336 O O . SER A 1 170 ? 40.993 24.489 29.175 1.00 12.27 169 SER A O 1
ATOM 1339 N N . ASN A 1 171 ? 41.167 26.530 28.237 1.00 10.92 170 ASN A N 1
ATOM 1340 C CA . ASN A 1 171 ? 41.112 27.218 29.533 1.00 12.06 170 ASN A CA 1
ATOM 1341 C C . ASN A 1 171 ? 39.773 26.941 30.233 1.00 11.13 170 ASN A C 1
ATOM 1342 O O . ASN A 1 171 ? 39.721 26.701 31.462 1.00 11.55 170 ASN A O 1
ATOM 1347 N N . LEU A 1 172 ? 38.693 26.981 29.455 1.00 11.16 171 LEU A N 1
ATOM 1348 C CA . LEU A 1 172 ? 37.336 26.657 29.988 1.00 9.73 171 LEU A CA 1
ATOM 1349 C C . LEU A 1 172 ? 37.292 25.187 30.407 1.00 11.30 171 LEU A C 1
ATOM 1350 O O . LEU A 1 172 ? 36.735 24.850 31.463 1.00 13.07 171 LEU A O 1
ATOM 1355 N N . THR A 1 173 ? 37.901 24.298 29.617 1.00 12.62 172 THR A N 1
ATOM 1356 C CA . THR A 1 173 ? 37.865 22.874 29.906 1.00 10.99 172 THR A CA 1
ATOM 1357 C C . THR A 1 173 ? 38.552 22.574 31.252 1.00 10.88 172 THR A C 1
ATOM 1358 O O . THR A 1 173 ? 37.964 21.909 32.108 1.00 14.33 172 THR A O 1
ATOM 1362 N N . ARG A 1 174 ? 39.771 23.068 31.436 1.00 11.97 173 ARG A N 1
ATOM 1363 C CA . ARG A 1 174 ? 40.466 22.869 32.728 1.00 13.69 173 ARG A CA 1
ATOM 1364 C C . ARG A 1 174 ? 39.729 23.495 33.890 1.00 15.54 173 ARG A C 1
ATOM 1365 O O . ARG A 1 174 ? 39.679 22.927 34.979 1.00 15.02 173 ARG A O 1
ATOM 1373 N N . ALA A 1 175 ? 39.221 24.711 33.693 1.00 13.81 174 ALA A N 1
ATOM 1374 C CA . ALA A 1 175 ? 38.509 25.386 34.774 1.00 12.66 174 ALA A CA 1
ATOM 1375 C C . ALA A 1 175 ? 37.279 24.583 35.224 1.00 11.10 174 ALA A C 1
ATOM 1376 O O . ALA A 1 175 ? 37.028 24.470 36.438 1.00 14.61 174 ALA A O 1
ATOM 1378 N N . LEU A 1 176 ? 36.505 24.085 34.277 1.00 11.75 175 LEU A N 1
ATOM 1379 C CA . LEU A 1 176 ? 35.279 23.320 34.559 1.00 10.74 175 LEU A CA 1
ATOM 1380 C C . LEU A 1 176 ? 35.621 22.013 35.256 1.00 13.51 175 LEU A C 1
ATOM 1381 O O . LEU A 1 176 ? 34.985 21.630 36.226 1.00 14.67 175 LEU A O 1
ATOM 1386 N N . ALA A 1 177 ? 36.617 21.320 34.722 1.00 14.65 176 ALA A N 1
ATOM 1387 C CA . ALA A 1 177 ? 37.088 20.067 35.325 1.00 15.00 176 ALA A CA 1
ATOM 1388 C C . ALA A 1 177 ? 37.562 20.271 36.759 1.00 15.97 176 ALA A C 1
ATOM 1389 O O . ALA A 1 177 ? 37.148 19.548 37.681 1.00 19.67 176 ALA A O 1
ATOM 1391 N N . ASP A 1 178 ? 38.394 21.282 36.966 1.00 15.13 177 ASP A N 1
ATOM 1392 C CA . ASP A 1 178 ? 38.952 21.576 38.275 1.00 15.88 177 ASP A CA 1
ATOM 1393 C C . ASP A 1 178 ? 37.864 21.972 39.266 1.00 18.89 177 ASP A C 1
ATOM 1394 O O . ASP A 1 178 ? 37.928 21.569 40.429 1.00 19.63 177 ASP A O 1
ATOM 1399 N N . HIS A 1 179 ? 36.875 22.761 38.841 1.00 16.25 178 HIS A N 1
ATOM 1400 C CA . HIS A 1 179 ? 35.788 23.162 39.748 1.00 16.15 178 HIS A CA 1
ATOM 1401 C C . HIS A 1 179 ? 34.877 22.029 40.119 1.00 17.01 178 HIS A C 1
ATOM 1402 O O . HIS A 1 179 ? 34.432 21.939 41.277 1.00 20.88 178 HIS A O 1
ATOM 1409 N N . THR A 1 180 ? 34.518 21.215 39.135 1.00 16.93 179 THR A N 1
ATOM 1410 C CA . THR A 1 180 ? 33.501 20.180 39.305 1.00 18.22 179 THR A CA 1
ATOM 1411 C C . THR A 1 180 ? 34.042 18.793 39.647 1.00 21.74 179 THR A C 1
ATOM 1412 O O . THR A 1 180 ? 33.263 17.926 40.048 1.00 22.35 179 THR A O 1
ATOM 1416 N N . GLY A 1 181 ? 35.350 18.591 39.474 1.00 18.93 180 GLY A N 1
ATOM 1417 C CA . GLY A 1 181 ? 35.944 17.276 39.635 1.00 21.90 180 GLY A CA 1
ATOM 1418 C C . GLY A 1 181 ? 35.632 16.306 38.524 1.00 23.74 180 GLY A C 1
ATOM 1419 O O . GLY A 1 181 ? 36.009 15.132 38.617 1.00 25.65 180 GLY A O 1
ATOM 1420 N N . LEU A 1 182 ? 34.982 16.781 37.455 1.00 21.02 181 LEU A N 1
ATOM 1421 C CA . LEU A 1 182 ? 34.732 15.974 36.281 1.00 20.23 181 LEU A CA 1
ATOM 1422 C C . LEU A 1 182 ? 36.062 15.619 35.622 1.00 19.35 181 LEU A C 1
ATOM 1423 O O . LEU A 1 182 ? 36.990 16.434 35.642 1.00 17.57 181 LEU A O 1
ATOM 1428 N N . PRO A 1 183 ? 36.153 14.405 35.023 1.00 21.26 182 PRO A N 1
ATOM 1429 C CA . PRO A 1 183 ? 37.362 14.145 34.225 1.00 21.26 182 PRO A CA 1
ATOM 1430 C C . PRO A 1 183 ? 37.493 15.165 33.069 1.00 16.66 182 PRO A C 1
ATOM 1431 O O . PRO A 1 183 ? 36.489 15.603 32.496 1.00 17.72 182 PRO A O 1
ATOM 1435 N N . LEU A 1 184 ? 38.728 15.487 32.714 1.00 17.25 183 LEU A N 1
ATOM 1436 C CA . LEU A 1 184 ? 39.004 16.581 31.780 1.00 15.47 183 LEU A CA 1
ATOM 1437 C C . LEU A 1 184 ? 38.235 16.458 30.462 1.00 16.83 183 LEU A C 1
ATOM 1438 O O . LEU A 1 184 ? 37.676 17.432 29.958 1.00 18.23 183 LEU A O 1
ATOM 1443 N N . HIS A 1 185 ? 38.223 15.273 29.851 1.00 15.23 184 HIS A N 1
ATOM 1444 C CA . HIS A 1 185 ? 37.562 15.133 28.581 1.00 18.01 184 HIS A CA 1
ATOM 1445 C C . HIS A 1 185 ? 36.043 15.069 28.689 1.00 17.59 184 HIS A C 1
ATOM 1446 O O . HIS A 1 185 ? 35.352 15.340 27.697 1.00 20.63 184 HIS A O 1
ATOM 1453 N N . GLU A 1 186 ? 35.531 14.770 29.885 1.00 19.52 185 GLU A N 1
ATOM 1454 C CA A GLU A 1 186 ? 34.094 14.833 30.121 0.70 20.30 185 GLU A CA 1
ATOM 1455 C CA B GLU A 1 186 ? 34.091 14.830 30.137 0.30 18.72 185 GLU A CA 1
ATOM 1456 C C . GLU A 1 186 ? 33.665 16.295 30.264 1.00 18.34 185 GLU A C 1
ATOM 1457 O O . GLU A 1 186 ? 32.681 16.717 29.648 1.00 19.62 185 GLU A O 1
ATOM 1468 N N . ALA A 1 187 ? 34.446 17.053 31.030 1.00 17.57 186 ALA A N 1
ATOM 1469 C CA . ALA A 1 187 ? 34.250 18.521 31.153 1.00 16.16 186 ALA A CA 1
ATOM 1470 C C . ALA A 1 187 ? 34.351 19.177 29.768 1.00 16.22 186 ALA A C 1
ATOM 1471 O O . ALA A 1 187 ? 33.571 20.049 29.395 1.00 14.53 186 ALA A O 1
ATOM 1473 N N . GLU A 1 188 ? 35.296 18.723 28.954 1.00 14.88 187 GLU A N 1
ATOM 1474 C CA . GLU A 1 188 ? 35.438 19.296 27.628 1.00 14.82 187 GLU A CA 1
ATOM 1475 C C . GLU A 1 188 ? 34.165 19.272 26.769 1.00 13.72 187 GLU A C 1
ATOM 1476 O O . GLU A 1 188 ? 33.915 20.186 25.961 1.00 15.55 187 GLU A O 1
ATOM 1490 N N . LEU A 1 190 ? 31.200 19.531 27.692 1.00 16.43 189 LEU A N 1
ATOM 1491 C CA . LEU A 1 190 ? 30.189 20.488 28.185 1.00 16.49 189 LEU A CA 1
ATOM 1492 C C . LEU A 1 190 ? 30.561 21.932 27.866 1.00 15.26 189 LEU A C 1
ATOM 1493 O O . LEU A 1 190 ? 29.700 22.808 27.948 1.00 16.58 189 LEU A O 1
ATOM 1498 N N . VAL A 1 191 ? 31.829 22.196 27.538 1.00 13.03 190 VAL A N 1
ATOM 1499 C CA . VAL A 1 191 ? 32.222 23.517 27.074 1.00 12.12 190 VAL A CA 1
ATOM 1500 C C . VAL A 1 191 ? 31.444 23.838 25.794 1.00 12.17 190 VAL A C 1
ATOM 1501 O O . VAL A 1 191 ? 31.183 22.953 24.941 1.00 12.08 190 VAL A O 1
ATOM 1505 N N . HIS A 1 192 ? 31.053 25.090 25.660 1.00 10.64 191 HIS A N 1
ATOM 1506 C CA . HIS A 1 192 ? 30.119 25.491 24.617 1.00 10.57 191 HIS A CA 1
ATOM 1507 C C . HIS A 1 192 ? 30.451 26.853 23.985 1.00 11.24 191 HIS A C 1
ATOM 1508 O O . HIS A 1 192 ? 31.336 27.591 24.444 1.00 11.98 191 HIS A O 1
ATOM 1515 N N . ASP A 1 193 ? 29.743 27.173 22.893 1.00 14.50 192 ASP A N 1
ATOM 1516 C CA . ASP A 1 193 ? 29.999 28.407 22.180 1.00 12.34 192 ASP A CA 1
ATOM 1517 C C . ASP A 1 193 ? 29.816 29.582 23.155 1.00 12.39 192 ASP A C 1
ATOM 1518 O O . ASP A 1 193 ? 28.872 29.632 23.931 1.00 14.77 192 ASP A O 1
ATOM 1523 N N . VAL A 1 194 ? 30.726 30.528 23.100 1.00 10.93 193 VAL A N 1
ATOM 1524 C CA . VAL A 1 194 ? 30.866 31.529 24.178 1.00 10.08 193 VAL A CA 1
ATOM 1525 C C . VAL A 1 194 ? 30.101 32.834 23.919 1.00 9.82 193 VAL A C 1
ATOM 1526 O O . VAL A 1 194 ? 29.678 33.160 22.806 1.00 11.94 193 VAL A O 1
ATOM 1530 N N . LEU A 1 195 ? 29.918 33.588 24.994 1.00 10.41 194 LEU A N 1
ATOM 1531 C CA . LEU A 1 195 ? 29.714 35.007 24.897 1.00 9.13 194 LEU A CA 1
ATOM 1532 C C . LEU A 1 195 ? 31.095 35.675 24.923 1.00 9.03 194 LEU A C 1
ATOM 1533 O O . LEU A 1 195 ? 31.898 35.452 25.807 1.00 9.33 194 LEU A O 1
ATOM 1538 N N . ASN A 1 196 ? 31.399 36.429 23.872 1.00 10.95 195 ASN A N 1
ATOM 1539 C CA . ASN A 1 196 ? 32.706 37.071 23.695 1.00 10.20 195 ASN A CA 1
ATOM 1540 C C . ASN A 1 196 ? 32.669 38.467 24.310 1.00 11.32 195 ASN A C 1
ATOM 1541 O O . ASN A 1 196 ? 32.502 39.479 23.638 1.00 11.60 195 ASN A O 1
ATOM 1546 N N . VAL A 1 197 ? 32.863 38.507 25.610 1.00 9.38 196 VAL A N 1
ATOM 1547 C CA . VAL A 1 197 ? 32.721 39.733 26.381 1.00 9.17 196 VAL A CA 1
ATOM 1548 C C . VAL A 1 197 ? 33.862 40.700 26.028 1.00 10.05 196 VAL A C 1
ATOM 1549 O O . VAL A 1 197 ? 35.028 40.339 26.051 1.00 11.50 196 VAL A O 1
ATOM 1553 N N . PHE A 1 198 ? 33.460 41.901 25.683 1.00 10.81 197 PHE A N 1
ATOM 1554 C CA . PHE A 1 198 ? 34.355 42.980 25.290 1.00 10.13 197 PHE A CA 1
ATOM 1555 C C . PHE A 1 198 ? 34.914 42.833 23.888 1.00 9.98 197 PHE A C 1
ATOM 1556 O O . PHE A 1 198 ? 35.613 43.744 23.409 1.00 11.77 197 PHE A O 1
ATOM 1572 N N . CYS A 1 200 ? 35.275 42.967 19.994 1.00 10.99 199 CYS A N 1
ATOM 1573 C CA . CYS A 1 200 ? 34.732 43.815 18.945 1.00 9.27 199 CYS A CA 1
ATOM 1574 C C . CYS A 1 200 ? 34.863 43.108 17.605 1.00 11.79 199 CYS A C 1
ATOM 1575 O O . CYS A 1 200 ? 35.958 42.908 17.120 1.00 11.62 199 CYS A O 1
ATOM 1578 N N . THR A 1 201 ? 33.737 42.709 17.030 1.00 13.00 200 THR A N 1
ATOM 1579 C CA . THR A 1 201 ? 33.722 41.808 15.896 1.00 11.29 200 THR A CA 1
ATOM 1580 C C . THR A 1 201 ? 32.466 42.048 15.056 1.00 9.20 200 THR A C 1
ATOM 1581 O O . THR A 1 201 ? 31.559 42.787 15.440 1.00 10.53 200 THR A O 1
ATOM 1585 N N . GLY A 1 202 ? 32.439 41.415 13.892 1.00 9.82 201 GLY A N 1
ATOM 1586 C CA . GLY A 1 202 ? 31.279 41.490 13.019 1.00 10.65 201 GLY A CA 1
ATOM 1587 C C . GLY A 1 202 ? 31.486 40.602 11.815 1.00 8.82 201 GLY A C 1
ATOM 1588 O O . GLY A 1 202 ? 32.423 39.802 11.775 1.00 9.38 201 GLY A O 1
ATOM 1589 N N . PHE A 1 203 ? 30.621 40.759 10.831 1.00 10.55 202 PHE A N 1
ATOM 1590 C CA . PHE A 1 203 ? 30.834 40.122 9.537 1.00 10.65 202 PHE A CA 1
ATOM 1591 C C . PHE A 1 203 ? 31.090 41.182 8.480 1.00 10.90 202 PHE A C 1
ATOM 1592 O O . PHE A 1 203 ? 30.414 42.213 8.444 1.00 11.45 202 PHE A O 1
ATOM 1600 N N . THR A 1 204 ? 32.083 40.939 7.627 1.00 11.15 203 THR A N 1
ATOM 1601 C CA . THR A 1 204 ? 32.435 41.949 6.638 1.00 12.98 203 THR A CA 1
ATOM 1602 C C . THR A 1 204 ? 31.275 42.186 5.700 1.00 11.34 203 THR A C 1
ATOM 1603 O O . THR A 1 204 ? 30.533 41.264 5.356 1.00 12.14 203 THR A O 1
ATOM 1607 N N . ARG A 1 205 ? 31.119 43.450 5.276 1.00 13.45 204 ARG A N 1
ATOM 1608 C CA . ARG A 1 205 ? 29.998 43.796 4.436 1.00 13.74 204 ARG A CA 1
ATOM 1609 C C . ARG A 1 205 ? 30.119 43.241 2.994 1.00 13.37 204 ARG A C 1
ATOM 1610 O O . ARG A 1 205 ? 29.101 43.013 2.320 1.00 15.48 204 ARG A O 1
ATOM 1618 N N . ASP A 1 206 ? 31.352 43.026 2.543 1.00 15.39 205 ASP A N 1
ATOM 1619 C CA . ASP A 1 206 ? 31.611 42.605 1.158 1.00 15.53 205 ASP A CA 1
ATOM 1620 C C . ASP A 1 206 ? 31.671 41.100 0.965 1.00 15.93 205 ASP A C 1
ATOM 1621 O O . ASP A 1 206 ? 31.357 40.611 -0.114 1.00 17.20 205 ASP A O 1
ATOM 1626 N N . THR A 1 207 ? 32.085 40.367 1.996 1.00 12.80 206 THR A N 1
ATOM 1627 C CA . THR A 1 207 ? 32.215 38.910 1.904 1.00 12.69 206 THR A CA 1
ATOM 1628 C C . THR A 1 207 ? 31.531 38.117 3.016 1.00 14.38 206 THR A C 1
ATOM 1629 O O . THR A 1 207 ? 31.484 36.888 2.943 1.00 15.96 206 THR A O 1
ATOM 1633 N N . GLY A 1 208 ? 30.976 38.791 4.035 1.00 10.11 207 GLY A N 1
ATOM 1634 C CA . GLY A 1 208 ? 30.362 38.063 5.134 1.00 10.92 207 GLY A CA 1
ATOM 1635 C C . GLY A 1 208 ? 31.255 37.223 6.016 1.00 9.95 207 GLY A C 1
ATOM 1636 O O . GLY A 1 208 ? 30.787 36.258 6.651 1.00 11.71 207 GLY A O 1
ATOM 1637 N N . GLN A 1 209 ? 32.550 37.579 6.044 1.00 10.42 208 GLN A N 1
ATOM 1638 C CA . GLN A 1 209 ? 33.508 36.875 6.842 1.00 10.36 208 GLN A CA 1
ATOM 1639 C C . GLN A 1 209 ? 33.603 37.443 8.240 1.00 11.98 208 GLN A C 1
ATOM 1640 O O . GLN A 1 209 ? 33.490 38.655 8.454 1.00 11.87 208 GLN A O 1
ATOM 1646 N N . TYR A 1 210 ? 33.873 36.552 9.193 1.00 9.80 209 TYR A N 1
ATOM 1647 C CA . TYR A 1 210 ? 34.007 36.943 10.594 1.00 9.94 209 TYR A CA 1
ATOM 1648 C C . TYR A 1 210 ? 35.290 37.714 10.805 1.00 10.97 209 TYR A C 1
ATOM 1649 O O . TYR A 1 210 ? 36.388 37.239 10.475 1.00 10.99 209 TYR A O 1
ATOM 1658 N N . PHE A 1 211 ? 35.157 38.933 11.316 1.00 10.37 210 PHE A N 1
ATOM 1659 C CA . PHE A 1 211 ? 36.322 39.752 11.626 1.00 10.91 210 PHE A CA 1
ATOM 1660 C C . PHE A 1 211 ? 36.358 40.188 13.088 1.00 10.95 210 PHE A C 1
ATOM 1661 O O . PHE A 1 211 ? 35.337 40.158 13.807 1.00 11.93 210 PHE A O 1
ATOM 1677 N N . LYS A 1 213 ? 38.571 43.264 15.774 1.00 11.87 212 LYS A N 1
ATOM 1678 C CA . LYS A 1 213 ? 39.323 44.493 15.744 1.00 11.10 212 LYS A CA 1
ATOM 1679 C C . LYS A 1 213 ? 39.631 44.827 17.164 1.00 12.10 212 LYS A C 1
ATOM 1680 O O . LYS A 1 213 ? 38.998 44.305 18.089 1.00 11.77 212 LYS A O 1
ATOM 1686 N N . ALA A 1 214 ? 40.655 45.646 17.369 1.00 12.13 213 ALA A N 1
ATOM 1687 C CA . ALA A 1 214 ? 41.028 46.048 18.729 1.00 11.78 213 ALA A CA 1
ATOM 1688 C C . ALA A 1 214 ? 39.837 46.422 19.556 1.00 12.35 213 ALA A C 1
ATOM 1689 O O . ALA A 1 214 ? 39.007 47.261 19.148 1.00 14.30 213 ALA A O 1
ATOM 1691 N N . SER A 1 215 ? 39.737 45.841 20.767 1.00 12.47 214 SER A N 1
ATOM 1692 C CA . SER A 1 215 ? 38.565 46.108 21.580 1.00 10.45 214 SER A CA 1
ATOM 1693 C C . SER A 1 215 ? 38.539 47.558 22.064 1.00 11.11 214 SER A C 1
ATOM 1694 O O . SER A 1 215 ? 39.610 48.064 22.483 1.00 11.52 214 SER A O 1
ATOM 1697 N N . PRO A 1 216 ? 37.329 48.191 22.120 1.00 11.87 215 PRO A N 1
ATOM 1698 C CA . PRO A 1 216 ? 37.248 49.525 22.734 1.00 12.96 215 PRO A CA 1
ATOM 1699 C C . PRO A 1 216 ? 37.240 49.492 24.265 1.00 12.46 215 PRO A C 1
ATOM 1700 O O . PRO A 1 216 ? 37.153 50.556 24.900 1.00 11.78 215 PRO A O 1
ATOM 1704 N N . VAL A 1 217 ? 37.320 48.312 24.878 1.00 11.20 216 VAL A N 1
ATOM 1705 C CA . VAL A 1 217 ? 37.311 48.213 26.330 1.00 10.97 216 VAL A CA 1
ATOM 1706 C C . VAL A 1 217 ? 38.540 48.898 26.933 1.00 12.50 216 VAL A C 1
ATOM 1707 O O . VAL A 1 217 ? 39.621 48.842 26.387 1.00 11.88 216 VAL A O 1
ATOM 1711 N N . ARG A 1 218 ? 38.348 49.526 28.086 1.00 12.34 217 ARG A N 1
ATOM 1712 C CA . ARG A 1 218 ? 39.456 50.106 28.857 1.00 12.02 217 ARG A CA 1
ATOM 1713 C C . ARG A 1 218 ? 39.226 49.743 30.310 1.00 14.10 217 ARG A C 1
ATOM 1714 O O . ARG A 1 218 ? 38.087 49.567 30.715 1.00 12.92 217 ARG A O 1
ATOM 1722 N N . PRO A 1 219 ? 40.305 49.713 31.116 1.00 12.76 218 PRO A N 1
ATOM 1723 C CA . PRO A 1 219 ? 40.139 49.454 32.540 1.00 13.04 218 PRO A CA 1
ATOM 1724 C C . PRO A 1 219 ? 39.053 50.334 33.165 1.00 13.79 218 PRO A C 1
ATOM 1725 O O . PRO A 1 219 ? 39.027 51.531 32.927 1.00 14.34 218 PRO A O 1
ATOM 1729 N N . GLY A 1 220 ? 38.153 49.736 33.929 1.00 13.03 219 GLY A N 1
ATOM 1730 C CA . GLY A 1 220 ? 36.996 50.459 34.468 1.00 13.42 219 GLY A CA 1
ATOM 1731 C C . GLY A 1 220 ? 35.678 50.036 33.820 1.00 13.60 219 GLY A C 1
ATOM 1732 O O . GLY A 1 220 ? 34.607 50.132 34.447 1.00 14.57 219 GLY A O 1
ATOM 1733 N N . ASP A 1 221 ? 35.743 49.679 32.534 1.00 14.11 220 ASP A N 1
ATOM 1734 C CA . ASP A 1 221 ? 34.575 49.195 31.818 1.00 10.02 220 ASP A CA 1
ATOM 1735 C C . ASP A 1 221 ? 34.104 47.873 32.425 1.00 12.05 220 ASP A C 1
ATOM 1736 O O . ASP A 1 221 ? 34.888 47.106 33.025 1.00 12.61 220 ASP A O 1
ATOM 1741 N N . TYR A 1 222 ? 32.810 47.633 32.307 1.00 9.68 221 TYR A N 1
ATOM 1742 C CA . TYR A 1 222 ? 32.234 46.394 32.775 1.00 11.69 221 TYR A CA 1
ATOM 1743 C C . TYR A 1 222 ? 30.946 46.036 32.047 1.00 10.97 221 TYR A C 1
ATOM 1744 O O . TYR A 1 222 ? 30.282 46.872 31.447 1.00 10.93 221 TYR A O 1
ATOM 1753 N N . LEU A 1 223 ? 30.589 44.766 32.187 1.00 10.02 222 LEU A N 1
ATOM 1754 C CA . LEU A 1 223 ? 29.324 44.183 31.739 1.00 11.09 222 LEU A CA 1
ATOM 1755 C C . LEU A 1 223 ? 28.738 43.470 32.943 1.00 12.29 222 LEU A C 1
ATOM 1756 O O . LEU A 1 223 ? 29.390 42.615 33.523 1.00 11.98 222 LEU A O 1
ATOM 1761 N N . GLU A 1 224 ? 27.538 43.866 33.348 1.00 10.40 223 GLU A N 1
ATOM 1762 C CA . GLU A 1 224 ? 26.930 43.339 34.570 1.00 11.27 223 GLU A CA 1
ATOM 1763 C C . GLU A 1 224 ? 25.638 42.627 34.242 1.00 11.13 223 GLU A C 1
ATOM 1764 O O . GLU A 1 224 ? 24.829 43.101 33.383 1.00 11.03 223 GLU A O 1
ATOM 1770 N N . PHE A 1 225 ? 25.470 41.485 34.936 1.00 10.04 224 PHE A N 1
ATOM 1771 C CA . PHE A 1 225 ? 24.366 40.560 34.744 1.00 10.61 224 PHE A CA 1
ATOM 1772 C C . PHE A 1 225 ? 23.561 40.311 36.014 1.00 10.82 224 PHE A C 1
ATOM 1773 O O . PHE A 1 225 ? 24.121 40.280 37.105 1.00 11.85 224 PHE A O 1
ATOM 1781 N N . PHE A 1 226 ? 22.283 40.040 35.809 1.00 10.95 225 PHE A N 1
ATOM 1782 C CA . PHE A 1 226 ? 21.378 39.474 36.814 1.00 10.62 225 PHE A CA 1
ATOM 1783 C C . PHE A 1 226 ? 21.237 37.989 36.549 1.00 11.67 225 PHE A C 1
ATOM 1784 O O . PHE A 1 226 ? 20.901 37.614 35.431 1.00 11.29 225 PHE A O 1
ATOM 1792 N N . ALA A 1 227 ? 21.521 37.165 37.550 1.00 10.40 226 ALA A N 1
ATOM 1793 C CA . ALA A 1 227 ? 21.390 35.709 37.447 1.00 12.51 226 ALA A CA 1
ATOM 1794 C C . ALA A 1 227 ? 19.932 35.311 37.588 1.00 13.64 226 ALA A C 1
ATOM 1795 O O . ALA A 1 227 ? 19.315 35.484 38.672 1.00 13.06 226 ALA A O 1
ATOM 1797 N N . GLU A 1 228 ? 19.368 34.716 36.525 1.00 11.82 227 GLU A N 1
ATOM 1798 C CA . GLU A 1 228 ? 17.950 34.332 36.544 1.00 10.34 227 GLU A CA 1
ATOM 1799 C C . GLU A 1 228 ? 17.731 32.993 37.256 1.00 11.59 227 GLU A C 1
ATOM 1800 O O . GLU A 1 228 ? 16.648 32.744 37.766 1.00 13.24 227 GLU A O 1
ATOM 1806 N N . ILE A 1 229 ? 18.745 32.138 37.186 1.00 11.75 228 ILE A N 1
ATOM 1807 C CA . ILE A 1 229 ? 18.741 30.803 37.806 1.00 12.46 228 ILE A CA 1
ATOM 1808 C C . ILE A 1 229 ? 20.092 30.672 38.544 1.00 12.07 228 ILE A C 1
ATOM 1809 O O . ILE A 1 229 ? 20.994 31.494 38.367 1.00 12.95 228 ILE A O 1
ATOM 1814 N N . ASP A 1 230 ? 20.251 29.663 39.397 1.00 12.64 229 ASP A N 1
ATOM 1815 C CA . ASP A 1 230 ? 21.564 29.380 39.959 1.00 12.53 229 ASP A CA 1
ATOM 1816 C C . ASP A 1 230 ? 22.540 28.978 38.848 1.00 12.51 229 ASP A C 1
ATOM 1817 O O . ASP A 1 230 ? 22.228 28.087 38.054 1.00 12.83 229 ASP A O 1
ATOM 1822 N N . LEU A 1 231 ? 23.688 29.656 38.818 1.00 11.99 230 LEU A N 1
ATOM 1823 C CA . LEU A 1 231 ? 24.681 29.479 37.752 1.00 11.62 230 LEU A CA 1
ATOM 1824 C C . LEU A 1 231 ? 26.050 29.025 38.179 1.00 12.93 230 LEU A C 1
ATOM 1825 O O . LEU A 1 231 ? 26.568 29.447 39.213 1.00 12.14 230 LEU A O 1
ATOM 1830 N N . LEU A 1 232 ? 26.645 28.174 37.348 1.00 11.68 231 LEU A N 1
ATOM 1831 C CA . LEU A 1 232 ? 28.101 28.029 37.353 1.00 11.86 231 LEU A CA 1
ATOM 1832 C C . LEU A 1 232 ? 28.617 28.767 36.119 1.00 10.83 231 LEU A C 1
ATOM 1833 O O . LEU A 1 232 ? 28.345 28.322 34.999 1.00 11.78 231 LEU A O 1
ATOM 1838 N N . GLY A 1 233 ? 29.278 29.905 36.346 1.00 11.06 232 GLY A N 1
ATOM 1839 C CA . GLY A 1 233 ? 29.945 30.637 35.264 1.00 11.64 232 GLY A CA 1
ATOM 1840 C C . GLY A 1 233 ? 31.331 30.120 35.082 1.00 12.83 232 GLY A C 1
ATOM 1841 O O . GLY A 1 233 ? 31.952 29.551 35.980 1.00 12.55 232 GLY A O 1
ATOM 1842 N N . ASN A 1 234 ? 31.869 30.379 33.899 1.00 10.59 233 ASN A N 1
ATOM 1843 C CA . ASN A 1 234 ? 33.206 29.885 33.539 1.00 9.68 233 ASN A CA 1
ATOM 1844 C C . ASN A 1 234 ? 33.728 30.901 32.530 1.00 10.91 233 ASN A C 1
ATOM 1845 O O . ASN A 1 234 ? 33.107 31.087 31.474 1.00 11.58 233 ASN A O 1
ATOM 1850 N N . LEU A 1 235 ? 34.838 31.562 32.871 1.00 10.78 234 LEU A N 1
ATOM 1851 C CA . LEU A 1 235 ? 35.344 32.721 32.118 1.00 10.87 234 LEU A CA 1
ATOM 1852 C C . LEU A 1 235 ? 36.803 32.534 31.799 1.00 10.68 234 LEU A C 1
ATOM 1853 O O . LEU A 1 235 ? 37.620 32.312 32.709 1.00 11.28 234 LEU A O 1
ATOM 1858 N N . SER A 1 236 ? 37.133 32.668 30.526 1.00 11.68 235 SER A N 1
ATOM 1859 C CA . SER A 1 236 ? 38.520 32.623 30.055 1.00 9.86 235 SER A CA 1
ATOM 1860 C C . SER A 1 236 ? 39.038 33.978 29.600 1.00 12.55 235 SER A C 1
ATOM 1861 O O . SER A 1 236 ? 38.369 34.680 28.839 1.00 12.36 235 SER A O 1
ATOM 1864 N N . ALA A 1 237 ? 40.226 34.374 30.087 1.00 13.35 236 ALA A N 1
ATOM 1865 C CA . ALA A 1 237 ? 40.893 35.558 29.599 1.00 12.44 236 ALA A CA 1
ATOM 1866 C C . ALA A 1 237 ? 41.687 35.171 28.354 1.00 13.09 236 ALA A C 1
ATOM 1867 O O . ALA A 1 237 ? 42.731 34.525 28.435 1.00 13.82 236 ALA A O 1
ATOM 1869 N N . CYS A 1 238 ? 41.119 35.501 27.195 1.00 12.19 237 CYS A N 1
ATOM 1870 C CA . CYS A 1 238 ? 41.563 34.978 25.895 1.00 10.42 237 CYS A CA 1
ATOM 1871 C C . CYS A 1 238 ? 43.022 35.330 25.581 1.00 12.62 237 CYS A C 1
ATOM 1872 O O . CYS A 1 238 ? 43.416 36.457 25.803 1.00 11.75 237 CYS A O 1
ATOM 1875 N N . PRO A 1 239 ? 43.793 34.382 24.991 1.00 12.09 238 PRO A N 1
ATOM 1876 C CA . PRO A 1 239 ? 45.185 34.721 24.655 1.00 13.48 238 PRO A CA 1
ATOM 1877 C C . PRO A 1 239 ? 45.304 35.753 23.547 1.00 13.53 238 PRO A C 1
ATOM 1878 O O . PRO A 1 239 ? 46.421 36.233 23.298 1.00 15.45 238 PRO A O 1
ATOM 1882 N N . GLY A 1 240 ? 44.189 36.121 22.915 1.00 14.89 239 GLY A N 1
ATOM 1883 C CA . GLY A 1 240 ? 44.165 37.205 21.954 1.00 12.42 239 GLY A CA 1
ATOM 1884 C C . GLY A 1 240 ? 44.301 38.614 22.563 1.00 14.13 239 GLY A C 1
ATOM 1885 O O . GLY A 1 240 ? 44.420 39.616 21.851 1.00 13.11 239 GLY A O 1
ATOM 1886 N N . GLY A 1 241 ? 44.264 38.702 23.881 1.00 13.03 240 GLY A N 1
ATOM 1887 C CA . GLY A 1 241 ? 44.289 40.000 24.571 1.00 12.92 240 GLY A CA 1
ATOM 1888 C C . GLY A 1 241 ? 43.099 40.871 24.155 1.00 13.78 240 GLY A C 1
ATOM 1889 O O . GLY A 1 241 ? 41.936 40.502 24.371 1.00 13.87 240 GLY A O 1
ATOM 1890 N N . ASP A 1 242 ? 43.378 42.062 23.640 1.00 14.18 241 ASP A N 1
ATOM 1891 C CA . ASP A 1 242 ? 42.316 42.936 23.125 1.00 14.34 241 ASP A CA 1
ATOM 1892 C C . ASP A 1 242 ? 41.908 42.592 21.694 1.00 15.99 241 ASP A C 1
ATOM 1893 O O . ASP A 1 242 ? 41.095 43.309 21.098 1.00 15.41 241 ASP A O 1
ATOM 1898 N N . CYS A 1 243 ? 42.478 41.519 21.142 1.00 15.05 242 CYS A N 1
ATOM 1899 C CA . CYS A 1 243 ? 42.205 41.083 19.766 1.00 16.30 242 CYS A CA 1
ATOM 1900 C C . CYS A 1 243 ? 42.548 42.186 18.708 1.00 17.79 242 CYS A C 1
ATOM 1901 O O . CYS A 1 243 ? 41.912 42.315 17.653 1.00 20.84 242 CYS A O 1
ATOM 1904 N N . SER A 1 244 ? 43.613 42.929 18.973 1.00 18.83 243 SER A N 1
ATOM 1905 C CA . SER A 1 244 ? 44.080 43.996 18.083 1.00 23.78 243 SER A CA 1
ATOM 1906 C C . SER A 1 244 ? 45.170 43.543 17.138 1.00 28.61 243 SER A C 1
ATOM 1907 O O . SER A 1 244 ? 45.707 44.368 16.398 1.00 30.73 243 SER A O 1
ATOM 1910 N N . SER A 1 245 ? 45.534 42.268 17.192 1.00 29.92 244 SER A N 1
ATOM 1911 C CA . SER A 1 245 ? 46.645 41.759 16.376 1.00 32.68 244 SER A CA 1
ATOM 1912 C C . SER A 1 245 ? 46.232 41.732 14.913 1.00 35.72 244 SER A C 1
ATOM 1913 O O . SER A 1 245 ? 45.064 41.489 14.613 1.00 33.27 244 SER A O 1
ATOM 1916 N N . GLU A 1 246 ? 47.187 41.997 14.014 1.00 38.31 245 GLU A N 1
ATOM 1917 C CA . GLU A 1 246 ? 46.906 42.056 12.566 1.00 40.22 245 GLU A CA 1
ATOM 1918 C C . GLU A 1 246 ? 47.549 40.902 11.800 1.00 42.01 245 GLU A C 1
ATOM 1919 O O . GLU A 1 246 ? 47.803 39.829 12.357 1.00 44.35 245 GLU A O 1
ATOM 1921 N N . ALA A 1 252 ? 50.075 38.371 21.928 1.00 32.19 251 ALA A N 1
ATOM 1922 C CA . ALA A 1 252 ? 49.216 39.471 22.331 1.00 30.70 251 ALA A CA 1
ATOM 1923 C C . ALA A 1 252 ? 49.511 39.869 23.779 1.00 28.66 251 ALA A C 1
ATOM 1924 O O . ALA A 1 252 ? 49.890 39.006 24.594 1.00 29.72 251 ALA A O 1
ATOM 1926 N N . SER A 1 253 ? 49.348 41.161 24.083 1.00 27.60 252 SER A N 1
ATOM 1927 C CA . SER A 1 253 ? 49.474 41.660 25.459 1.00 26.39 252 SER A CA 1
ATOM 1928 C C . SER A 1 253 ? 48.190 41.335 26.224 1.00 21.59 252 SER A C 1
ATOM 1929 O O . SER A 1 253 ? 47.119 41.801 25.875 1.00 20.68 252 SER A O 1
ATOM 1932 N N . CYS A 1 254 ? 48.305 40.511 27.250 1.00 17.04 253 CYS A N 1
ATOM 1933 C CA . CYS A 1 254 ? 47.111 40.001 27.920 1.00 16.05 253 CYS A CA 1
ATOM 1934 C C . CYS A 1 254 ? 47.034 40.493 29.355 1.00 18.39 253 CYS A C 1
ATOM 1935 O O . CYS A 1 254 ? 48.071 40.804 29.973 1.00 18.55 253 CYS A O 1
ATOM 1938 N N . HIS A 1 255 ? 45.797 40.511 29.878 1.00 14.55 254 HIS A N 1
ATOM 1939 C CA . HIS A 1 255 ? 45.502 41.087 31.176 1.00 12.54 254 HIS A CA 1
ATOM 1940 C C . HIS A 1 255 ? 44.501 40.235 31.916 1.00 13.12 254 HIS A C 1
ATOM 1941 O O . HIS A 1 255 ? 43.849 39.380 31.315 1.00 13.66 254 HIS A O 1
ATOM 1948 N N . PRO A 1 256 ? 44.424 40.392 33.242 1.00 11.37 255 PRO A N 1
ATOM 1949 C CA . PRO A 1 256 ? 43.412 39.629 33.937 1.00 13.62 255 PRO A CA 1
ATOM 1950 C C . PRO A 1 256 ? 42.010 40.192 33.680 1.00 12.71 255 PRO A C 1
ATOM 1951 O O . PRO A 1 256 ? 41.857 41.274 33.126 1.00 14.85 255 PRO A O 1
ATOM 1955 N N . LEU A 1 257 ? 41.008 39.432 34.112 1.00 12.88 256 LEU A N 1
ATOM 1956 C CA . LEU A 1 257 ? 39.616 39.910 34.154 1.00 11.03 256 LEU A CA 1
ATOM 1957 C C . LEU A 1 257 ? 39.089 39.740 35.581 1.00 13.43 256 LEU A C 1
ATOM 1958 O O . LEU A 1 257 ? 39.438 38.768 36.265 1.00 11.93 256 LEU A O 1
ATOM 1963 N N . LEU A 1 258 ? 38.213 40.634 36.017 1.00 14.37 257 LEU A N 1
ATOM 1964 C CA . LEU A 1 258 ? 37.699 40.573 37.388 1.00 14.27 257 LEU A CA 1
ATOM 1965 C C . LEU A 1 258 ? 36.205 40.246 37.385 1.00 14.18 257 LEU A C 1
ATOM 1966 O O . LEU A 1 258 ? 35.426 40.983 36.782 1.00 15.22 257 LEU A O 1
ATOM 1971 N N . VAL A 1 259 ? 35.818 39.138 38.030 1.00 12.93 258 VAL A N 1
ATOM 1972 C CA . VAL A 1 259 ? 34.410 38.808 38.227 1.00 12.32 258 VAL A CA 1
ATOM 1973 C C . VAL A 1 259 ? 34.043 39.129 39.686 1.00 14.93 258 VAL A C 1
ATOM 1974 O O . VAL A 1 259 ? 34.733 38.679 40.613 1.00 13.16 258 VAL A O 1
ATOM 1978 N N . GLU A 1 260 ? 32.990 39.911 39.872 1.00 13.16 259 GLU A N 1
ATOM 1979 C CA . GLU A 1 260 ? 32.480 40.226 41.235 1.00 14.03 259 GLU A CA 1
ATOM 1980 C C . GLU A 1 260 ? 31.025 39.856 41.323 1.00 14.52 259 GLU A C 1
ATOM 1981 O O . GLU A 1 260 ? 30.284 39.997 40.352 1.00 13.45 259 GLU A O 1
ATOM 1987 N N . ILE A 1 261 ? 30.631 39.335 42.490 1.00 13.10 260 ILE A N 1
ATOM 1988 C CA . ILE A 1 261 ? 29.297 38.874 42.777 1.00 12.79 260 ILE A CA 1
ATOM 1989 C C . ILE A 1 261 ? 28.688 39.778 43.847 1.00 13.85 260 ILE A C 1
ATOM 1990 O O . ILE A 1 261 ? 29.370 40.124 44.814 1.00 14.56 260 ILE A O 1
ATOM 1995 N N . PHE A 1 262 ? 27.444 40.196 43.628 1.00 15.27 261 PHE A N 1
ATOM 1996 C CA . PHE A 1 262 ? 26.673 41.042 44.572 1.00 14.04 261 PHE A CA 1
ATOM 1997 C C . PHE A 1 262 ? 25.315 40.401 44.876 1.00 15.24 261 PHE A C 1
ATOM 1998 O O . PHE A 1 262 ? 24.690 39.807 44.010 1.00 14.60 261 PHE A O 1
ATOM 2006 N N . ALA A 1 263 ? 24.834 40.551 46.115 1.00 14.87 262 ALA A N 1
ATOM 2007 C CA . ALA A 1 263 ? 23.555 39.986 46.492 1.00 14.20 262 ALA A CA 1
ATOM 2008 C C . ALA A 1 263 ? 22.616 41.127 46.942 1.00 15.34 262 ALA A C 1
ATOM 2009 O O . ALA A 1 263 ? 23.040 41.986 47.710 1.00 18.70 262 ALA A O 1
ATOM 2011 N N . PRO A 1 264 ? 21.365 41.120 46.462 1.00 17.66 263 PRO A N 1
ATOM 2012 C CA . PRO A 1 264 ? 20.446 42.211 46.789 1.00 17.32 263 PRO A CA 1
ATOM 2013 C C . PRO A 1 264 ? 20.015 42.135 48.252 1.00 18.38 263 PRO A C 1
ATOM 2014 O O . PRO A 1 264 ? 20.131 41.093 48.880 1.00 18.49 263 PRO A O 1
ATOM 2018 N N . ALA A 1 265 ? 19.571 43.263 48.778 1.00 19.61 264 ALA A N 1
ATOM 2019 C CA . ALA A 1 265 ? 18.963 43.293 50.103 1.00 20.14 264 ALA A CA 1
ATOM 2020 C C . ALA A 1 265 ? 17.717 42.426 50.109 1.00 20.25 264 ALA A C 1
ATOM 2021 O O . ALA A 1 265 ? 17.041 42.211 49.081 1.00 17.94 264 ALA A O 1
ATOM 2023 N N . GLU A 1 266 ? 17.367 41.944 51.299 1.00 21.47 265 GLU A N 1
ATOM 2024 C CA . GLU A 1 266 ? 16.217 41.058 51.434 1.00 24.75 265 GLU A CA 1
ATOM 2025 C C . GLU A 1 266 ? 14.950 41.722 50.928 1.00 22.29 265 GLU A C 1
ATOM 2026 O O . GLU A 1 266 ? 14.734 42.914 51.143 1.00 24.63 265 GLU A O 1
ATOM 2032 N N . GLY A 1 267 ? 14.143 40.966 50.199 1.00 20.88 266 GLY A N 1
ATOM 2033 C CA . GLY A 1 267 ? 12.862 41.456 49.667 1.00 21.06 266 GLY A CA 1
ATOM 2034 C C . GLY A 1 267 ? 12.901 42.296 48.392 1.00 19.81 266 GLY A C 1
ATOM 2035 O O . GLY A 1 267 ? 11.869 42.621 47.799 1.00 21.84 266 GLY A O 1
ATOM 2044 N N . LEU A 1 269 ? 13.647 41.718 45.334 1.00 17.61 268 LEU A N 1
ATOM 2045 C CA . LEU A 1 269 ? 13.179 41.200 44.070 1.00 19.50 268 LEU A CA 1
ATOM 2046 C C . LEU A 1 269 ? 11.657 41.019 44.019 1.00 19.05 268 LEU A C 1
ATOM 2047 O O . LEU A 1 269 ? 11.126 40.512 43.047 1.00 17.89 268 LEU A O 1
ATOM 2052 N N . GLY A 1 270 ? 10.951 41.445 45.058 1.00 20.03 269 GLY A N 1
ATOM 2053 C CA . GLY A 1 270 ? 9.490 41.444 45.008 1.00 19.93 269 GLY A CA 1
ATOM 2054 C C . GLY A 1 270 ? 8.923 40.104 44.605 1.00 16.59 269 GLY A C 1
ATOM 2055 O O . GLY A 1 270 ? 9.304 39.085 45.201 1.00 17.04 269 GLY A O 1
ATOM 2056 N N . ASP A 1 271 ? 8.069 40.117 43.572 1.00 15.63 270 ASP A N 1
ATOM 2057 C CA . ASP A 1 271 ? 7.403 38.914 43.083 1.00 15.41 270 ASP A CA 1
ATOM 2058 C C . ASP A 1 271 ? 8.042 38.340 41.808 1.00 14.72 270 ASP A C 1
ATOM 2059 O O . ASP A 1 271 ? 7.455 37.491 41.137 1.00 17.22 270 ASP A O 1
ATOM 2064 N N . TRP A 1 272 ? 9.274 38.740 41.538 1.00 16.31 271 TRP A N 1
ATOM 2065 C CA . TRP A 1 272 ? 10.010 38.152 40.396 1.00 15.33 271 TRP A CA 1
ATOM 2066 C C . TRP A 1 272 ? 10.112 36.641 40.589 1.00 14.87 271 TRP A C 1
ATOM 2067 O O . TRP A 1 272 ? 10.590 36.195 41.619 1.00 17.89 271 TRP A O 1
ATOM 2078 N N . PRO A 1 273 ? 9.656 35.850 39.579 1.00 16.51 272 PRO A N 1
ATOM 2079 C CA . PRO A 1 273 ? 9.865 34.432 39.627 1.00 17.10 272 PRO A CA 1
ATOM 2080 C C . PRO A 1 273 ? 11.081 33.997 38.795 1.00 16.68 272 PRO A C 1
ATOM 2081 O O . PRO A 1 273 ? 11.213 34.414 37.627 1.00 17.71 272 PRO A O 1
ATOM 2085 N N . SER A 1 274 ? 11.925 33.143 39.360 1.00 16.45 273 SER A N 1
ATOM 2086 C CA . SER A 1 274 ? 13.011 32.522 38.584 1.00 17.42 273 SER A CA 1
ATOM 2087 C C . SER A 1 274 ? 12.369 31.691 37.469 1.00 15.70 273 SER A C 1
ATOM 2088 O O . SER A 1 274 ? 11.439 30.919 37.722 1.00 15.90 273 SER A O 1
ATOM 2091 N N . PRO A 1 275 ? 12.797 31.900 36.213 1.00 15.05 274 PRO A N 1
ATOM 2092 C CA . PRO A 1 275 ? 12.171 31.222 35.085 1.00 15.13 274 PRO A CA 1
ATOM 2093 C C . PRO A 1 275 ? 12.283 29.712 35.177 1.00 14.72 274 PRO A C 1
ATOM 2094 O O . PRO A 1 275 ? 13.275 29.175 35.666 1.00 15.37 274 PRO A O 1
ATOM 2098 N N . SER A 1 276 ? 11.202 29.066 34.785 1.00 15.15 275 SER A N 1
ATOM 2099 C CA . SER A 1 276 ? 11.166 27.657 34.700 1.00 15.38 275 SER A CA 1
ATOM 2100 C C . SER A 1 276 ? 11.635 27.190 33.335 1.00 13.12 275 SER A C 1
ATOM 2101 O O . SER A 1 276 ? 11.667 27.940 32.362 1.00 14.07 275 SER A O 1
ATOM 2104 N N . VAL A 1 277 ? 11.936 25.904 33.270 1.00 14.75 276 VAL A N 1
ATOM 2105 C CA . VAL A 1 277 ? 12.325 25.326 31.985 1.00 13.05 276 VAL A CA 1
ATOM 2106 C C . VAL A 1 277 ? 11.187 25.430 31.011 1.00 15.17 276 VAL A C 1
ATOM 2107 O O . VAL A 1 277 ? 10.003 25.463 31.374 1.00 15.19 276 VAL A O 1
ATOM 2111 N N . ASN A 1 278 ? 11.556 25.438 29.744 1.00 13.58 277 ASN A N 1
ATOM 2112 C CA . ASN A 1 278 ? 10.598 25.576 28.682 1.00 13.62 277 ASN A CA 1
ATOM 2113 C C . ASN A 1 278 ? 9.446 24.583 28.793 1.00 11.83 277 ASN A C 1
ATOM 2114 O O . ASN A 1 278 ? 9.644 23.419 29.128 1.00 13.68 277 ASN A O 1
ATOM 2119 N N . GLY A 1 279 ? 8.281 25.048 28.390 1.00 13.85 278 GLY A N 1
ATOM 2120 C CA . GLY A 1 279 ? 7.041 24.305 28.562 1.00 14.74 278 GLY A CA 1
ATOM 2121 C C . GLY A 1 279 ? 6.601 23.395 27.441 1.00 16.45 278 GLY A C 1
ATOM 2122 O O . GLY A 1 279 ? 5.602 22.693 27.599 1.00 13.98 278 GLY A O 1
ATOM 2123 N N . TYR A 1 280 ? 7.329 23.361 26.321 1.00 13.67 279 TYR A N 1
ATOM 2124 C CA . TYR A 1 280 ? 6.975 22.445 25.231 1.00 13.58 279 TYR A CA 1
ATOM 2125 C C . TYR A 1 280 ? 6.840 21.013 25.723 1.00 13.82 279 TYR A C 1
ATOM 2126 O O . TYR A 1 280 ? 7.630 20.570 26.569 1.00 12.92 279 TYR A O 1
ATOM 2135 N N . ASP A 1 281 ? 5.841 20.275 25.205 1.00 12.11 280 ASP A N 1
ATOM 2136 C CA . ASP A 1 281 ? 5.543 18.945 25.735 1.00 13.33 280 ASP A CA 1
ATOM 2137 C C . ASP A 1 281 ? 6.596 17.838 25.457 1.00 14.31 280 ASP A C 1
ATOM 2138 O O . ASP A 1 281 ? 6.511 16.720 26.025 1.00 14.67 280 ASP A O 1
ATOM 2143 N N . ARG A 1 282 ? 7.568 18.181 24.592 1.00 14.85 281 ARG A N 1
ATOM 2144 C CA A ARG A 1 282 ? 8.694 17.326 24.192 0.70 14.79 281 ARG A CA 1
ATOM 2145 C CA B ARG A 1 282 ? 8.691 17.321 24.195 0.30 14.23 281 ARG A CA 1
ATOM 2146 C C . ARG A 1 282 ? 8.283 16.028 23.501 1.00 14.47 281 ARG A C 1
ATOM 2147 O O . ARG A 1 282 ? 9.077 15.093 23.401 1.00 16.74 281 ARG A O 1
ATOM 2162 N N . SER A 1 283 ? 7.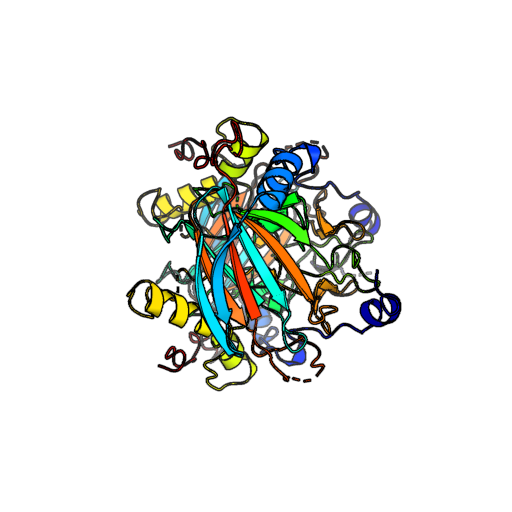055 15.960 23.004 1.00 12.87 282 SER A N 1
ATOM 2163 C CA . SER A 1 283 ? 6.593 14.763 22.330 1.00 14.18 282 SER A CA 1
ATOM 2164 C C . SER A 1 283 ? 7.115 14.610 20.889 1.00 13.22 282 SER A C 1
ATOM 2165 O O . SER A 1 283 ? 7.239 13.482 20.402 1.00 14.86 282 SER A O 1
ATOM 2168 N N . HIS A 1 284 ? 7.344 15.738 20.202 1.00 14.33 283 HIS A N 1
ATOM 2169 C CA . HIS A 1 284 ? 7.718 15.738 18.789 1.00 13.69 283 HIS A CA 1
ATOM 2170 C C . HIS A 1 284 ? 6.670 15.016 17.962 1.00 14.99 283 HIS A C 1
ATOM 2171 O O . HIS A 1 284 ? 6.966 14.522 16.889 1.00 16.62 283 HIS A O 1
ATOM 2178 N N . GLY A 1 285 ? 5.425 15.009 18.436 1.00 15.87 284 GLY A N 1
ATOM 2179 C CA . GLY A 1 285 ? 4.340 14.392 17.693 1.00 18.21 284 GLY A CA 1
ATOM 2180 C C . GLY A 1 285 ? 4.178 12.899 17.901 1.00 20.89 284 GLY A C 1
ATOM 2181 O O . GLY A 1 285 ? 3.271 12.281 17.312 1.00 22.52 284 GLY A O 1
ATOM 2182 N N . ARG A 1 286 ? 5.013 12.327 18.763 1.00 17.84 285 ARG A N 1
ATOM 2183 C CA . ARG A 1 286 ? 4.968 10.890 19.047 1.00 20.05 285 ARG A CA 1
ATOM 2184 C C . ARG A 1 286 ? 4.352 10.668 20.405 1.00 24.73 285 ARG A C 1
ATOM 2185 O O . ARG A 1 286 ? 3.830 11.598 21.025 1.00 23.77 285 ARG A O 1
ATOM 2194 C C . ASP B 1 8 ? 29.061 57.805 26.537 1.00 28.28 7 ASP B C 1
ATOM 2195 O O . ASP B 1 8 ? 29.748 57.138 27.317 1.00 36.83 7 ASP B O 1
ATOM 2196 N N . ALA B 1 9 ? 29.600 58.503 25.550 1.00 27.53 8 ALA B N 1
ATOM 2197 C CA . ALA B 1 9 ? 30.807 58.024 24.844 1.00 22.66 8 ALA B CA 1
ATOM 2198 C C . ALA B 1 9 ? 32.124 58.720 25.222 1.00 22.22 8 ALA B C 1
ATOM 2199 O O . ALA B 1 9 ? 32.180 59.964 25.439 1.00 23.11 8 ALA B O 1
ATOM 2201 N N . PRO B 1 10 ? 33.219 57.949 25.260 1.00 17.28 9 PRO B N 1
ATOM 2202 C CA . PRO B 1 10 ? 34.490 58.600 25.543 1.00 17.58 9 PRO B CA 1
ATOM 2203 C C . PRO B 1 10 ? 34.922 59.551 24.430 1.00 18.76 9 PRO B C 1
ATOM 2204 O O . PRO B 1 10 ? 34.475 59.459 23.261 1.00 18.30 9 PRO B O 1
ATOM 2208 N N . LEU B 1 11 ? 35.824 60.452 24.784 1.00 19.01 10 LEU B N 1
ATOM 2209 C CA . LEU B 1 11 ? 36.246 61.474 23.831 1.00 19.48 10 LEU B CA 1
ATOM 2210 C C . LEU B 1 11 ? 36.955 60.916 22.604 1.00 19.19 10 LEU B C 1
ATOM 2211 O O . LEU B 1 11 ? 36.976 61.571 21.554 1.00 20.11 10 LEU B O 1
ATOM 2216 N N . ASP B 1 12 ? 37.511 59.699 22.714 1.00 18.59 11 ASP B N 1
ATOM 2217 C CA . ASP B 1 12 ? 38.155 59.064 21.575 1.00 16.03 11 ASP B CA 1
ATOM 2218 C C . ASP B 1 12 ? 37.261 57.967 20.936 1.00 15.04 11 ASP B C 1
ATOM 2219 O O . ASP B 1 12 ? 37.789 57.105 20.247 1.00 15.65 11 ASP B O 1
ATOM 2224 N N . ALA B 1 13 ? 35.942 58.051 21.143 1.00 17.37 12 ALA B N 1
ATOM 2225 C CA . ALA B 1 13 ? 34.973 57.088 20.543 1.00 17.04 12 ALA B CA 1
ATOM 2226 C C . ALA B 1 13 ? 35.194 56.915 19.041 1.00 17.49 12 ALA B C 1
ATOM 2227 O O . ALA B 1 13 ? 35.250 55.780 18.532 1.00 17.06 12 ALA B O 1
ATOM 2229 N N . ASP B 1 14 ? 35.350 58.037 18.320 1.00 19.01 13 ASP B N 1
ATOM 2230 C CA . ASP B 1 14 ? 35.524 57.952 16.862 1.00 19.68 13 ASP B CA 1
ATOM 2231 C C . ASP B 1 14 ? 36.746 57.147 16.458 1.00 17.33 13 ASP B C 1
ATOM 2232 O O . ASP B 1 14 ? 36.666 56.372 15.500 1.00 16.75 13 ASP B O 1
ATOM 2237 N N . ALA B 1 15 ? 37.874 57.318 17.159 1.00 16.45 14 ALA B N 1
ATOM 2238 C CA . ALA B 1 15 ? 39.096 56.586 16.870 1.00 17.23 14 ALA B CA 1
ATOM 2239 C C . ALA B 1 15 ? 38.867 55.098 17.122 1.00 14.26 14 ALA B C 1
ATOM 2240 O O . ALA B 1 15 ? 39.282 54.268 16.336 1.00 16.29 14 ALA B O 1
ATOM 2242 N N . ARG B 1 16 ? 38.197 54.799 18.241 1.00 14.72 15 ARG B N 1
ATOM 2243 C CA . ARG B 1 16 ? 37.945 53.418 18.571 1.00 13.56 15 ARG B CA 1
ATOM 2244 C C . ARG B 1 16 ? 37.100 52.743 17.486 1.00 11.29 15 ARG B C 1
ATOM 2245 O O . ARG B 1 16 ? 37.410 51.608 17.074 1.00 13.98 15 ARG B O 1
ATOM 2253 N N . ARG B 1 17 ? 36.053 53.429 17.041 1.00 12.49 16 ARG B N 1
ATOM 2254 C CA . ARG B 1 17 ? 35.176 52.883 15.985 1.00 12.81 16 ARG B CA 1
ATOM 2255 C C . ARG B 1 17 ? 35.908 52.773 14.659 1.00 13.74 16 ARG B C 1
ATOM 2256 O O . ARG B 1 17 ? 35.559 51.930 13.835 1.00 13.85 16 ARG B O 1
ATOM 2264 N N . ALA B 1 18 ? 36.926 53.610 14.435 1.00 13.13 17 ALA B N 1
ATOM 2265 C CA . ALA B 1 18 ? 37.593 53.653 13.142 1.00 13.25 17 ALA B CA 1
ATOM 2266 C C . ALA B 1 18 ? 38.671 52.591 12.955 1.00 13.52 17 ALA B C 1
ATOM 2267 O O . ALA B 1 18 ? 39.102 52.362 11.831 1.00 14.76 17 ALA B O 1
ATOM 2269 N N . VAL B 1 19 ? 39.135 51.953 14.043 1.00 13.73 18 VAL B N 1
ATOM 2270 C CA . VAL B 1 19 ? 40.114 50.857 13.972 1.00 13.91 18 VAL B CA 1
ATOM 2271 C C . VAL B 1 19 ? 39.613 49.780 13.010 1.00 12.32 18 VAL B C 1
ATOM 2272 O O . VAL B 1 19 ? 38.429 49.360 13.025 1.00 13.67 18 VAL B O 1
ATOM 2276 N N . LYS B 1 20 ? 40.490 49.397 12.095 1.00 14.95 19 LYS B N 1
ATOM 2277 C CA . LYS B 1 20 ? 40.099 48.558 10.966 1.00 14.75 19 LYS B CA 1
ATOM 2278 C C . LYS B 1 20 ? 39.941 47.065 11.280 1.00 14.04 19 LYS B C 1
ATOM 2279 O O . LYS B 1 20 ? 40.690 46.533 12.095 1.00 19.30 19 LYS B O 1
ATOM 2285 N N . PRO B 1 21 ? 39.000 46.396 10.575 1.00 17.03 20 PRO B N 1
ATOM 2286 C CA . PRO B 1 21 ? 38.791 44.948 10.787 1.00 17.54 20 PRO B CA 1
ATOM 2287 C C . PRO B 1 21 ? 39.975 44.107 10.344 1.00 16.42 20 PRO B C 1
ATOM 2288 O O . PRO B 1 21 ? 40.670 44.445 9.408 1.00 15.75 20 PRO B O 1
ATOM 2292 N N . VAL B 1 22 ? 40.150 42.982 11.016 1.00 14.15 21 VAL B N 1
ATOM 2293 C CA . VAL B 1 22 ? 41.094 41.939 10.652 1.00 14.05 21 VAL B CA 1
ATOM 2294 C C . VAL B 1 22 ? 40.254 40.680 10.569 1.00 16.12 21 VAL B C 1
ATOM 2295 O O . VAL B 1 22 ? 39.575 40.311 11.550 1.00 13.08 21 VAL B O 1
ATOM 2299 N N . ILE B 1 23 ? 40.280 40.035 9.409 1.00 15.20 22 ILE B N 1
ATOM 2300 C CA . ILE B 1 23 ? 39.545 38.778 9.250 1.00 15.36 22 ILE B CA 1
ATOM 2301 C C . ILE B 1 23 ? 40.186 37.737 10.151 1.00 17.22 22 ILE B C 1
ATOM 2302 O O . ILE B 1 23 ? 41.426 37.625 10.202 1.00 17.17 22 ILE B O 1
ATOM 2307 N N . CYS B 1 24 ? 39.358 37.012 10.907 1.00 14.98 23 CYS B N 1
ATOM 2308 C CA . CYS B 1 24 ? 39.843 36.101 11.940 1.00 14.92 23 CYS B CA 1
ATOM 2309 C C . CYS B 1 24 ? 40.582 34.921 11.336 1.00 19.59 23 CYS B C 1
ATOM 2310 O O . CYS B 1 24 ? 41.653 34.563 11.821 1.00 19.35 23 CYS B O 1
ATOM 2313 N N . TYR B 1 25 ? 39.994 34.342 10.288 1.00 18.24 24 TYR B N 1
ATOM 2314 C CA . TYR B 1 25 ? 40.553 33.195 9.607 1.00 18.58 24 TYR B CA 1
ATOM 2315 C C . TYR B 1 25 ? 40.633 33.497 8.124 1.00 18.03 24 TYR B C 1
ATOM 2316 O O . TYR B 1 25 ? 39.722 33.215 7.350 1.00 19.91 24 TYR B O 1
ATOM 2325 N N . PRO B 1 26 ? 41.743 34.133 7.694 1.00 21.01 25 PRO B N 1
ATOM 2326 C CA . PRO B 1 26 ? 41.823 34.519 6.299 1.00 22.74 25 PRO B CA 1
ATOM 2327 C C . PRO B 1 26 ? 41.775 33.294 5.360 1.00 21.45 25 PRO B C 1
ATOM 2328 O O . PRO B 1 26 ? 42.228 32.191 5.725 1.00 21.71 25 PRO B O 1
ATOM 2332 N N . ASN B 1 27 ? 41.216 33.502 4.184 1.00 24.47 26 ASN B N 1
ATOM 2333 C CA . ASN B 1 27 ? 41.058 32.437 3.190 1.00 26.04 26 ASN B CA 1
ATOM 2334 C C . ASN B 1 27 ? 42.374 31.736 2.853 1.00 26.68 26 ASN B C 1
ATOM 2335 O O . ASN B 1 27 ? 42.407 30.525 2.668 1.00 25.01 26 ASN B O 1
ATOM 2340 N N . ASP B 1 28 ? 43.471 32.477 2.807 1.00 27.52 27 ASP B N 1
ATOM 2341 C CA . ASP B 1 28 ? 44.734 31.840 2.425 1.00 29.06 27 ASP B CA 1
ATOM 2342 C C . ASP B 1 28 ? 45.302 30.919 3.516 1.00 27.97 27 ASP B C 1
ATOM 2343 O O . ASP B 1 28 ? 46.265 30.164 3.277 1.00 26.30 27 ASP B O 1
ATOM 2348 N N . SER B 1 29 ? 44.692 30.939 4.698 1.00 25.11 28 SER B N 1
ATOM 2349 C CA . SER B 1 29 ? 45.110 30.062 5.772 1.00 23.93 28 SER B CA 1
ATOM 2350 C C . SER B 1 29 ? 44.444 28.686 5.672 1.00 21.46 28 SER B C 1
ATOM 2351 O O . SER B 1 29 ? 44.870 27.722 6.323 1.00 22.49 28 SER B O 1
ATOM 2354 N N . LEU B 1 30 ? 43.398 28.582 4.848 1.0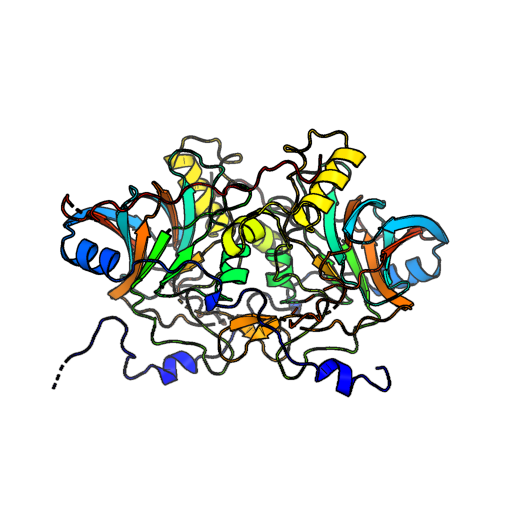0 18.57 29 LEU B N 1
ATOM 2355 C CA . LEU B 1 30 ? 42.591 27.372 4.857 1.00 18.53 29 LEU B CA 1
ATOM 2356 C C . LEU B 1 30 ? 43.219 26.309 3.961 1.00 19.05 29 LEU B C 1
ATOM 2357 O O . LEU B 1 30 ? 43.788 26.637 2.927 1.00 19.08 29 LEU B O 1
ATOM 2362 N N . PRO B 1 31 ? 43.004 25.027 4.282 1.00 20.94 30 PRO B N 1
ATOM 2363 C CA . PRO B 1 31 ? 43.463 24.014 3.332 1.00 22.50 30 PRO B CA 1
ATOM 2364 C C . PRO B 1 31 ? 42.601 24.086 2.082 1.00 21.39 30 PRO B C 1
ATOM 2365 O O . PRO B 1 31 ? 41.426 24.422 2.184 1.00 20.29 30 PRO B O 1
ATOM 2369 N N . ARG B 1 32 ? 43.181 23.776 0.932 1.00 21.04 31 ARG B N 1
ATOM 2370 C CA . ARG B 1 32 ? 42.509 23.967 -0.348 1.00 21.96 31 ARG B CA 1
ATOM 2371 C C . ARG B 1 32 ? 41.984 22.610 -0.820 1.00 18.05 31 ARG B C 1
ATOM 2372 O O . ARG B 1 32 ? 42.772 21.727 -1.075 1.00 19.93 31 ARG B O 1
ATOM 2376 N N . PRO B 1 33 ? 40.664 22.418 -0.904 1.00 16.87 32 PRO B N 1
ATOM 2377 C CA . PRO B 1 33 ? 40.203 21.145 -1.473 1.00 16.54 32 PRO B CA 1
ATOM 2378 C C . PRO B 1 33 ? 40.484 21.015 -2.989 1.00 15.38 32 PRO B C 1
ATOM 2379 O O . PRO B 1 33 ? 40.538 22.015 -3.704 1.00 17.04 32 PRO B O 1
ATOM 2383 N N . ASP B 1 34 ? 40.599 19.787 -3.463 1.00 15.99 33 ASP B N 1
ATOM 2384 C CA . ASP B 1 34 ? 40.875 19.534 -4.863 1.00 16.33 33 ASP B CA 1
ATOM 2385 C C . ASP B 1 34 ? 39.573 19.484 -5.622 1.00 15.87 33 ASP B C 1
ATOM 2386 O O . ASP B 1 34 ? 39.091 18.426 -6.016 1.00 14.14 33 ASP B O 1
ATOM 2391 N N . LEU B 1 35 ? 39.024 20.659 -5.885 1.00 15.19 34 LEU B N 1
ATOM 2392 C CA A LEU B 1 35 ? 37.719 20.774 -6.535 0.60 15.50 34 LEU B CA 1
ATOM 2393 C CA B LEU B 1 35 ? 37.703 20.755 -6.513 0.40 15.38 34 LEU B CA 1
ATOM 2394 C C . LEU B 1 35 ? 37.753 20.215 -7.950 1.00 16.73 34 LEU B C 1
ATOM 2395 O O . LEU B 1 35 ? 36.776 19.666 -8.449 1.00 17.11 34 LEU B O 1
ATOM 2404 N N . ALA B 1 36 ? 38.904 20.339 -8.609 1.00 18.37 35 ALA B N 1
ATOM 2405 C CA . ALA B 1 36 ? 39.040 19.816 -9.971 1.00 17.80 35 ALA B CA 1
ATOM 2406 C C . ALA B 1 36 ? 38.869 18.301 -9.982 1.00 15.88 35 ALA B C 1
ATOM 2407 O O . ALA B 1 36 ? 38.188 17.754 -10.819 1.00 17.99 35 ALA B O 1
ATOM 2409 N N . LEU B 1 37 ? 39.507 17.649 -9.019 1.00 16.44 36 LEU B N 1
ATOM 2410 C CA . LEU B 1 37 ? 39.455 16.203 -8.878 1.00 15.48 36 LEU B CA 1
ATOM 2411 C C . LEU B 1 37 ? 38.021 15.785 -8.588 1.00 17.92 36 LEU B C 1
ATOM 2412 O O . LEU B 1 37 ? 37.475 14.873 -9.215 1.00 18.01 36 LEU B O 1
ATOM 2417 N N . TYR B 1 38 ? 37.392 16.475 -7.649 1.00 15.12 37 TYR B N 1
ATOM 2418 C CA . TYR B 1 38 ? 36.001 16.159 -7.287 1.00 13.97 37 TYR B CA 1
ATOM 2419 C C . TYR B 1 38 ? 35.039 16.308 -8.471 1.00 12.96 37 TYR B C 1
ATOM 2420 O O . TYR B 1 38 ? 34.162 15.466 -8.686 1.00 16.85 37 TYR B O 1
ATOM 2429 N N . ARG B 1 39 ? 35.184 17.379 -9.234 1.00 15.09 38 ARG B N 1
ATOM 2430 C CA . ARG B 1 39 ? 34.341 17.648 -10.393 1.00 16.84 38 ARG B CA 1
ATOM 2431 C C . ARG B 1 39 ? 34.521 16.619 -11.498 1.00 17.49 38 ARG B C 1
ATOM 2432 O O . ARG B 1 39 ? 33.517 16.178 -12.090 1.00 16.46 38 ARG B O 1
ATOM 2440 N N . ALA B 1 40 ? 35.761 16.213 -11.737 1.00 17.46 39 ALA B N 1
ATOM 2441 C CA . ALA B 1 40 ? 36.033 15.182 -12.764 1.00 18.02 39 ALA B CA 1
ATOM 2442 C C . ALA B 1 40 ? 35.397 13.864 -12.340 1.00 18.88 39 ALA B C 1
ATOM 2443 O O . ALA B 1 40 ? 34.734 13.179 -13.160 1.00 17.34 39 ALA B O 1
ATOM 2445 N N . ALA B 1 41 ? 35.554 13.545 -11.055 1.00 17.16 40 ALA B N 1
ATOM 2446 C CA . ALA B 1 41 ? 34.910 12.373 -10.453 1.00 16.87 40 ALA B CA 1
ATOM 2447 C C . ALA B 1 41 ? 33.386 12.431 -10.572 1.00 17.91 40 ALA B C 1
ATOM 2448 O O . ALA B 1 41 ? 32.701 11.417 -10.870 1.00 18.07 40 ALA B O 1
ATOM 2450 N N . ARG B 1 42 ? 32.813 13.612 -10.328 1.00 16.39 41 ARG B N 1
ATOM 2451 C CA . ARG B 1 42 ? 31.358 13.761 -10.431 1.00 15.25 41 ARG B CA 1
ATOM 2452 C C . ARG B 1 42 ? 30.836 13.571 -11.880 1.00 15.60 41 ARG B C 1
ATOM 2453 O O . ARG B 1 42 ? 29.746 13.015 -12.094 1.00 17.29 41 ARG B O 1
ATOM 2461 N N . ALA B 1 43 ? 31.642 13.987 -12.848 1.00 16.77 42 ALA B N 1
ATOM 2462 C CA . ALA B 1 43 ? 31.280 13.880 -14.255 1.00 18.56 42 ALA B CA 1
ATOM 2463 C C . ALA B 1 43 ? 31.195 12.381 -14.622 1.00 19.82 42 ALA B C 1
ATOM 2464 O O . ALA B 1 43 ? 30.403 12.010 -15.469 1.00 28.00 42 ALA B O 1
ATOM 2466 N N . SER B 1 44 ? 31.964 11.541 -13.919 1.00 20.59 43 SER B N 1
ATOM 2467 C CA . SER B 1 44 ? 32.015 10.076 -14.110 1.00 23.03 43 SER B CA 1
ATOM 2468 C C . SER B 1 44 ? 30.852 9.333 -13.447 1.00 21.56 43 SER B C 1
ATOM 2469 O O . SER B 1 44 ? 30.643 8.129 -13.671 1.00 22.76 43 SER B O 1
ATOM 2472 N N . ALA B 1 45 ? 30.139 10.039 -12.575 1.00 18.65 44 ALA B N 1
ATOM 2473 C CA . ALA B 1 45 ? 29.324 9.403 -11.560 1.00 18.85 44 ALA B CA 1
ATOM 2474 C C . ALA B 1 45 ? 28.010 8.877 -12.077 1.00 18.67 44 ALA B C 1
ATOM 2475 O O . ALA B 1 45 ? 27.469 9.372 -13.070 1.00 20.09 44 ALA B O 1
ATOM 2477 N N . ARG B 1 46 ? 27.519 7.847 -11.397 1.00 18.39 45 ARG B N 1
ATOM 2478 C CA . ARG B 1 46 ? 26.188 7.299 -11.627 1.00 19.83 45 ARG B CA 1
ATOM 2479 C C . ARG B 1 46 ? 25.343 7.509 -10.369 1.00 17.71 45 ARG B C 1
ATOM 2480 O O . ARG B 1 46 ? 25.866 7.489 -9.262 1.00 15.52 45 ARG B O 1
ATOM 2483 N N . LYS B 1 47 ? 24.060 7.756 -10.584 1.00 18.77 46 LYS B N 1
ATOM 2484 C CA . LYS B 1 47 ? 23.083 7.835 -9.489 1.00 16.11 46 LYS B CA 1
ATOM 2485 C C . LYS B 1 47 ? 22.982 6.480 -8.795 1.00 17.80 46 LYS B C 1
ATOM 2486 O O . LYS B 1 47 ? 22.926 5.427 -9.454 1.00 18.81 46 LYS B O 1
ATOM 2492 N N . THR B 1 48 ? 22.994 6.479 -7.464 1.00 16.75 47 THR B N 1
ATOM 2493 C CA . THR B 1 48 ? 22.847 5.243 -6.721 1.00 17.38 47 THR B CA 1
ATOM 2494 C C . THR B 1 48 ? 21.597 5.198 -5.813 1.00 18.29 47 THR B C 1
ATOM 2495 O O . THR B 1 48 ? 21.250 4.154 -5.268 1.00 20.01 47 THR B O 1
ATOM 2499 N N . GLY B 1 49 ? 20.948 6.341 -5.608 1.00 16.59 48 GLY B N 1
ATOM 2500 C CA . GLY B 1 49 ? 19.763 6.352 -4.769 1.00 17.80 48 GLY B CA 1
ATOM 2501 C C . GLY B 1 49 ? 19.191 7.729 -4.625 1.00 16.81 48 GLY B C 1
ATOM 2502 O O . GLY B 1 49 ? 19.751 8.695 -5.123 1.00 13.25 48 GLY B O 1
ATOM 2503 N N . GLU B 1 50 ? 18.057 7.799 -3.947 1.00 16.75 49 GLU B N 1
ATOM 2504 C CA . GLU B 1 50 ? 17.431 9.087 -3.673 1.00 17.02 49 GLU B CA 1
ATOM 2505 C C . GLU B 1 50 ? 16.539 8.992 -2.460 1.00 17.51 49 GLU B C 1
ATOM 2506 O O . GLU B 1 50 ? 16.089 7.907 -2.081 1.00 15.72 49 GLU B O 1
ATOM 2512 N N . VAL B 1 51 ? 16.273 10.144 -1.858 1.00 12.71 50 VAL B N 1
ATOM 2513 C CA . VAL B 1 51 ? 15.277 10.200 -0.780 1.00 13.08 50 VAL B CA 1
ATOM 2514 C C . VAL B 1 51 ? 14.457 11.458 -1.062 1.00 15.94 50 VAL B C 1
ATOM 2515 O O . VAL B 1 51 ? 15.038 12.531 -1.199 1.00 15.51 50 VAL B O 1
ATOM 2519 N N . LEU B 1 52 ? 13.136 11.333 -1.128 1.00 14.38 51 LEU B N 1
ATOM 2520 C CA . LEU B 1 52 ? 12.238 12.494 -1.242 1.00 15.25 51 LEU B CA 1
ATOM 2521 C C . LEU B 1 52 ? 11.779 12.824 0.170 1.00 15.48 51 LEU B C 1
ATOM 2522 O O . LEU B 1 52 ? 11.203 11.995 0.887 1.00 15.96 51 LEU B O 1
ATOM 2527 N N . VAL B 1 53 ? 12.075 14.036 0.598 1.00 12.72 52 VAL B N 1
ATOM 2528 C CA . VAL B 1 53 ? 11.674 14.498 1.919 1.00 11.35 52 VAL B CA 1
ATOM 2529 C C . VAL B 1 53 ? 10.335 15.225 1.798 1.00 11.49 52 VAL B C 1
ATOM 2530 O O . VAL B 1 53 ? 10.218 16.249 1.130 1.00 11.95 52 VAL B O 1
ATOM 2534 N N . PRO B 1 54 ? 9.261 14.672 2.385 1.00 14.29 53 PRO B N 1
ATOM 2535 C CA . PRO B 1 54 ? 7.975 15.362 2.264 1.00 13.46 53 PRO B CA 1
ATOM 2536 C C . PRO B 1 54 ? 7.935 16.695 3.014 1.00 14.30 53 PRO B C 1
ATOM 2537 O O . PRO B 1 54 ? 8.753 16.898 3.930 1.00 13.66 53 PRO B O 1
ATOM 2541 N N . PRO B 1 55 ? 7.012 17.587 2.624 1.00 14.00 54 PRO B N 1
ATOM 2542 C CA . PRO B 1 55 ? 6.904 18.848 3.323 1.00 12.87 54 PRO B CA 1
ATOM 2543 C C . PRO B 1 55 ? 6.680 18.623 4.813 1.00 12.13 54 PRO B C 1
ATOM 2544 O O . PRO B 1 55 ? 5.937 17.709 5.221 1.00 13.96 54 PRO B O 1
ATOM 2548 N N . ARG B 1 56 ? 7.378 19.425 5.621 1.00 11.26 55 ARG B N 1
ATOM 2549 C CA . ARG B 1 56 ? 7.236 19.419 7.082 1.00 13.72 55 ARG B CA 1
ATOM 2550 C C . ARG B 1 56 ? 7.650 18.100 7.732 1.00 13.07 55 ARG B C 1
ATOM 2551 O O . ARG B 1 56 ? 7.201 17.750 8.828 1.00 13.38 55 ARG B O 1
ATOM 2559 N N . GLU B 1 57 ? 8.528 17.373 7.060 1.00 11.69 56 GLU B N 1
ATOM 2560 C CA . GLU B 1 57 ? 9.079 16.127 7.568 1.00 13.01 56 GLU B CA 1
ATOM 2561 C C . GLU B 1 57 ? 10.601 16.128 7.437 1.00 11.43 56 GLU B C 1
ATOM 2562 O O . GLU B 1 57 ? 11.182 16.939 6.725 1.00 10.30 56 GLU B O 1
ATOM 2568 N N . GLY B 1 58 ? 11.226 15.180 8.119 1.00 12.09 57 GLY B N 1
ATOM 2569 C CA . GLY B 1 58 ? 12.646 14.910 7.976 1.00 12.11 57 GLY B CA 1
ATOM 2570 C C . GLY B 1 58 ? 12.908 13.495 7.483 1.00 13.97 57 GLY B C 1
ATOM 2571 O O . GLY B 1 58 ? 12.122 12.583 7.693 1.00 13.46 57 GLY B O 1
ATOM 2572 N N . ARG B 1 59 ? 14.038 13.314 6.826 1.00 11.92 58 ARG B N 1
ATOM 2573 C CA . ARG B 1 59 ? 14.535 12.007 6.417 1.00 11.02 58 ARG B CA 1
ATOM 2574 C C . ARG B 1 59 ? 16.048 11.966 6.507 1.00 12.58 58 ARG B C 1
ATOM 2575 O O . ARG B 1 59 ? 16.726 12.917 6.139 1.00 12.49 58 ARG B O 1
ATOM 2583 N N . CYS B 1 60 ? 16.563 10.817 6.933 1.00 12.80 59 CYS B N 1
ATOM 2584 C CA . CYS B 1 60 ? 17.992 10.535 6.880 1.00 12.65 59 CYS B CA 1
ATOM 2585 C C . CYS B 1 60 ? 18.372 9.864 5.590 1.00 15.36 59 CYS B C 1
ATOM 2586 O O . CYS B 1 60 ? 17.533 9.238 4.918 1.00 15.52 59 CYS B O 1
ATOM 2589 N N . PHE B 1 61 ? 19.635 10.050 5.213 1.00 12.97 60 PHE B N 1
ATOM 2590 C CA . PHE B 1 61 ? 20.220 9.343 4.096 1.00 12.02 60 PHE B CA 1
ATOM 2591 C C . PHE B 1 61 ? 21.679 9.022 4.395 1.00 12.60 60 PHE B C 1
ATOM 2592 O O . PHE B 1 61 ? 22.332 9.736 5.165 1.00 13.43 60 PHE B O 1
ATOM 2600 N N . GLU B 1 62 ? 22.197 7.975 3.760 1.00 14.21 61 GLU B N 1
ATOM 2601 C CA . GLU B 1 62 ? 23.608 7.595 3.944 1.00 13.59 61 GLU B CA 1
ATOM 2602 C C . GLU B 1 62 ? 24.403 7.862 2.681 1.00 15.60 61 GLU B C 1
ATOM 2603 O O . GLU B 1 62 ? 23.943 7.591 1.570 1.00 14.63 61 GLU B O 1
ATOM 2609 N N . VAL B 1 63 ? 25.612 8.382 2.855 1.00 12.65 62 VAL B N 1
ATOM 2610 C CA . VAL B 1 63 ? 26.510 8.671 1.746 1.00 14.62 62 VAL B CA 1
ATOM 2611 C C . VAL B 1 63 ? 27.902 8.191 2.120 1.00 13.37 62 VAL B C 1
ATOM 2612 O O . VAL B 1 63 ? 28.392 8.500 3.208 1.00 13.33 62 VAL B O 1
ATOM 2616 N N . LYS B 1 64 ? 28.549 7.423 1.250 1.00 13.08 63 LYS B N 1
ATOM 2617 C CA . LYS B 1 64 ? 29.927 6.968 1.536 1.00 11.77 63 LYS B CA 1
ATOM 2618 C C . LYS B 1 64 ? 30.966 8.013 1.191 1.00 11.95 63 LYS B C 1
ATOM 2619 O O . LYS B 1 64 ? 30.756 8.805 0.299 1.00 12.90 63 LYS B O 1
ATOM 2623 N N . ALA B 1 65 ? 32.074 8.011 1.909 1.00 13.26 64 ALA B N 1
ATOM 2624 C CA . ALA B 1 65 ? 33.217 8.861 1.562 1.00 16.12 64 ALA B CA 1
ATOM 2625 C C . ALA B 1 65 ? 33.530 8.729 0.079 1.00 14.91 64 ALA B C 1
ATOM 2626 O O . ALA B 1 65 ? 33.537 7.618 -0.454 1.00 13.17 64 ALA B O 1
ATOM 2628 N N . GLY B 1 66 ? 33.700 9.856 -0.610 1.00 14.37 65 GLY B N 1
ATOM 2629 C CA . GLY B 1 66 ? 33.988 9.840 -2.028 1.00 12.52 65 GLY B CA 1
ATOM 2630 C C . GLY B 1 66 ? 32.812 9.870 -2.963 1.00 14.33 65 GLY B C 1
ATOM 2631 O O . GLY B 1 66 ? 32.979 9.964 -4.198 1.00 17.26 65 GLY B O 1
ATOM 2632 N N . GLN B 1 67 ? 31.605 9.762 -2.388 1.00 11.92 66 GLN B N 1
ATOM 2633 C CA . GLN B 1 67 ? 30.380 9.889 -3.136 1.00 11.77 66 GLN B CA 1
ATOM 2634 C C . GLN B 1 67 ? 29.870 11.300 -3.044 1.00 13.58 66 GLN B C 1
ATOM 2635 O O . GLN B 1 67 ? 30.442 12.122 -2.333 1.00 11.82 66 GLN B O 1
ATOM 2641 N N . PHE B 1 68 ? 28.792 11.565 -3.749 1.00 12.63 67 PHE B N 1
ATOM 2642 C CA . PHE B 1 68 ? 28.204 12.873 -3.813 1.00 11.90 67 PHE B CA 1
ATOM 2643 C C . PHE B 1 68 ? 26.758 12.837 -3.385 1.00 13.66 67 PHE B C 1
ATOM 2644 O O . PHE B 1 68 ? 26.055 11.846 -3.592 1.00 13.17 67 PHE B O 1
ATOM 2652 N N . PHE B 1 69 ? 26.292 13.933 -2.776 1.00 11.68 68 PHE B N 1
ATOM 2653 C CA . PHE B 1 69 ? 24.871 14.101 -2.533 1.00 11.60 68 PHE B CA 1
ATOM 2654 C C . PHE B 1 69 ? 24.396 15.456 -2.989 1.00 10.53 68 PHE B C 1
ATOM 2655 O O . PHE B 1 69 ? 25.054 16.468 -2.758 1.00 11.46 68 PHE B O 1
ATOM 2663 N N . ARG B 1 70 ? 23.244 15.448 -3.640 1.00 10.70 69 ARG B N 1
ATOM 2664 C CA . ARG B 1 70 ? 22.643 16.661 -4.181 1.00 11.24 69 ARG B CA 1
ATOM 2665 C C . ARG B 1 70 ? 21.296 16.884 -3.502 1.00 12.70 69 ARG B C 1
ATOM 2666 O O . ARG B 1 70 ? 20.519 15.947 -3.325 1.00 13.52 69 ARG B O 1
ATOM 2674 N N . ILE B 1 71 ? 21.024 18.133 -3.127 1.00 11.49 70 ILE B N 1
ATOM 2675 C CA . ILE B 1 71 ? 19.712 18.514 -2.568 1.00 9.99 70 ILE B CA 1
ATOM 2676 C C . ILE B 1 71 ? 19.121 19.431 -3.629 1.00 10.74 70 ILE B C 1
ATOM 2677 O O . ILE B 1 71 ? 19.724 20.445 -3.979 1.00 11.08 70 ILE B O 1
ATOM 2682 N N . SER B 1 72 ? 17.964 19.036 -4.157 1.00 11.10 71 SER B N 1
ATOM 2683 C CA . SER B 1 72 ? 17.294 19.767 -5.229 1.00 11.40 71 SER B CA 1
ATOM 2684 C C . SER B 1 72 ? 15.920 20.298 -4.837 1.00 12.44 71 SER B C 1
ATOM 2685 O O . SER B 1 72 ? 15.162 19.654 -4.092 1.00 12.22 71 SER B O 1
ATOM 2688 N N . SER B 1 73 ? 15.622 21.472 -5.401 1.00 12.54 72 SER B N 1
ATOM 2689 C CA . SER B 1 73 ? 14.330 22.087 -5.311 1.00 13.09 72 SER B CA 1
ATOM 2690 C C . SER B 1 73 ? 13.380 21.389 -6.300 1.00 12.24 72 SER B C 1
ATOM 2691 O O . SER B 1 73 ? 13.694 21.233 -7.489 1.00 13.63 72 SER B O 1
ATOM 2694 N N . VAL B 1 74 ? 12.201 21.029 -5.807 1.00 12.53 73 VAL B N 1
ATOM 2695 C CA . VAL B 1 74 ? 11.186 20.337 -6.607 1.00 14.12 73 VAL B CA 1
ATOM 2696 C C . VAL B 1 74 ? 9.820 20.898 -6.268 1.00 14.12 73 VAL B C 1
ATOM 2697 O O . VAL B 1 74 ? 9.555 21.261 -5.126 1.00 14.46 73 VAL B O 1
ATOM 2701 N N . GLU B 1 75 ? 8.951 20.981 -7.282 1.00 15.81 74 GLU B N 1
ATOM 2702 C CA . GLU B 1 75 ? 7.557 21.405 -7.137 1.00 16.21 74 GLU B CA 1
ATOM 2703 C C . GLU B 1 75 ? 7.363 22.872 -6.791 1.00 17.49 74 GLU B C 1
ATOM 2704 O O . GLU B 1 75 ? 6.540 23.556 -7.391 1.00 19.00 74 GLU B O 1
ATOM 2710 N N . GLY B 1 76 ? 8.101 23.393 -5.824 1.00 14.17 75 GLY B N 1
ATOM 2711 C CA . GLY B 1 76 ? 8.033 24.818 -5.549 1.00 14.80 75 GLY B CA 1
ATOM 2712 C C . GLY B 1 76 ? 9.140 25.187 -4.577 1.00 13.61 75 GLY B C 1
ATOM 2713 O O . GLY B 1 76 ? 9.831 24.302 -4.098 1.00 14.78 75 GLY B O 1
ATOM 2714 N N . PRO B 1 77 ? 9.330 26.485 -4.333 1.00 14.70 76 PRO B N 1
ATOM 2715 C CA . PRO B 1 77 ? 10.409 26.959 -3.475 1.00 14.83 76 PRO B CA 1
ATOM 2716 C C . PRO B 1 77 ? 10.235 26.571 -1.999 1.00 13.07 76 PRO B C 1
ATOM 2717 O O . PRO B 1 77 ? 9.180 26.789 -1.379 1.00 14.31 76 PRO B O 1
ATOM 2721 N N . GLN B 1 78 ? 11.298 25.985 -1.459 1.00 13.18 77 GLN B N 1
ATOM 2722 C CA . GLN B 1 78 ? 11.291 25.357 -0.176 1.00 12.50 77 GLN B CA 1
ATOM 2723 C C . GLN B 1 78 ? 12.713 25.335 0.378 1.00 12.21 77 GLN B C 1
ATOM 2724 O O . GLN B 1 78 ? 13.638 24.919 -0.303 1.00 12.42 77 GLN B O 1
ATOM 2730 N N . VAL B 1 79 ? 12.870 25.695 1.656 1.00 11.63 78 VAL B N 1
ATOM 2731 C CA . VAL B 1 79 ? 14.185 25.655 2.305 1.00 11.51 78 VAL B CA 1
ATOM 2732 C C . VAL B 1 79 ? 14.333 24.369 3.095 1.00 11.09 78 VAL B C 1
ATOM 2733 O O . VAL B 1 79 ? 13.341 23.741 3.514 1.00 11.68 78 VAL B O 1
ATOM 2737 N N . GLY B 1 80 ? 15.573 23.921 3.206 1.00 10.74 79 GLY B N 1
ATOM 2738 C CA . GLY B 1 80 ? 15.862 22.698 3.965 1.00 11.03 79 GLY B CA 1
ATOM 2739 C C . GLY B 1 80 ? 16.835 22.938 5.090 1.00 13.57 79 GLY B C 1
ATOM 2740 O O . GLY B 1 80 ? 17.711 23.809 5.011 1.00 13.70 79 GLY B O 1
ATOM 2741 N N . ASP B 1 81 ? 16.670 22.174 6.147 1.00 10.86 80 ASP B N 1
ATOM 2742 C CA . ASP B 1 81 ? 17.554 22.241 7.300 1.00 10.06 80 ASP B CA 1
ATOM 2743 C C . ASP B 1 81 ? 18.338 20.948 7.343 1.00 9.44 80 ASP B C 1
ATOM 2744 O O . ASP B 1 81 ? 17.770 19.878 7.553 1.00 9.41 80 ASP B O 1
ATOM 2749 N N . LEU B 1 82 ? 19.637 21.061 7.169 1.00 8.50 81 LEU B N 1
ATOM 2750 C CA . LEU B 1 82 ? 20.529 19.914 7.074 1.00 8.89 81 LEU B CA 1
ATOM 2751 C C . LEU B 1 82 ? 21.349 19.682 8.333 1.00 10.79 81 LEU B C 1
ATOM 2752 O O . LEU B 1 82 ? 21.912 20.638 8.893 1.00 10.85 81 LEU B O 1
ATOM 2757 N N . ASN B 1 83 ? 21.423 18.422 8.753 1.00 11.23 82 ASN B N 1
ATOM 2758 C CA . ASN B 1 83 ? 22.354 17.941 9.809 1.00 9.65 82 ASN B CA 1
ATOM 2759 C C . ASN B 1 83 ? 23.224 16.854 9.173 1.00 9.51 82 ASN B C 1
ATOM 2760 O O . ASN B 1 83 ? 22.811 16.176 8.208 1.00 10.43 82 ASN B O 1
ATOM 2765 N N . LEU B 1 84 ? 24.427 16.690 9.688 1.00 10.64 83 LEU B N 1
ATOM 2766 C CA . LEU B 1 84 ? 25.357 15.641 9.242 1.00 7.90 83 LEU B CA 1
ATOM 2767 C C . LEU B 1 84 ? 26.022 15.020 10.426 1.00 9.02 83 LEU B C 1
ATOM 2768 O O . LEU B 1 84 ? 26.416 15.730 11.385 1.00 9.36 83 LEU B O 1
ATOM 2773 N N . HIS B 1 85 ? 26.148 13.691 10.350 1.00 11.80 84 HIS B N 1
ATOM 2774 C CA . HIS B 1 85 ? 26.914 12.910 11.318 1.00 12.59 84 HIS B CA 1
ATOM 2775 C C . HIS B 1 85 ? 27.913 12.026 10.580 1.00 10.98 84 HIS B C 1
ATOM 2776 O O . HIS B 1 85 ? 27.653 11.594 9.465 1.00 10.53 84 HIS B O 1
ATOM 2783 N N . ASN B 1 86 ? 29.027 11.728 11.237 1.00 11.25 85 ASN B N 1
ATOM 2784 C CA . ASN B 1 86 ? 29.840 10.576 10.871 1.00 13.37 85 ASN B CA 1
ATOM 2785 C C . ASN B 1 86 ? 28.942 9.336 10.988 1.00 12.09 85 ASN B C 1
ATOM 2786 O O . ASN B 1 86 ? 28.388 9.045 12.053 1.00 13.51 85 ASN B O 1
ATOM 2791 N N . LEU B 1 87 ? 28.782 8.630 9.872 1.00 12.76 86 LEU B N 1
ATOM 2792 C CA . LEU B 1 87 ? 27.926 7.445 9.792 1.00 11.36 86 LEU B CA 1
ATOM 2793 C C . LEU B 1 87 ? 28.263 6.435 10.880 1.00 14.99 86 LEU B C 1
ATOM 2794 O O . LEU B 1 87 ? 27.374 5.777 11.384 1.00 16.86 86 LEU B O 1
ATOM 2799 N N . HIS B 1 88 ? 29.542 6.346 11.242 1.00 13.98 87 HIS B N 1
ATOM 2800 C CA . HIS B 1 88 ? 30.044 5.364 12.208 1.00 16.58 87 HIS B CA 1
ATOM 2801 C C . HIS B 1 88 ? 30.263 5.929 13.588 1.00 18.51 87 HIS B C 1
ATOM 2802 O O . HIS B 1 88 ? 30.717 5.226 14.481 1.00 19.05 87 HIS B O 1
ATOM 2809 N N . ASP B 1 89 ? 29.943 7.202 13.797 1.00 14.81 88 ASP B N 1
ATOM 2810 C CA . ASP B 1 89 ? 30.129 7.801 15.102 1.00 14.48 88 ASP B CA 1
ATOM 2811 C C . ASP B 1 89 ? 29.281 9.038 15.148 1.00 13.36 88 ASP B C 1
ATOM 2812 O O . ASP B 1 89 ? 29.753 10.124 14.813 1.00 14.67 88 ASP B O 1
ATOM 2817 N N . LEU B 1 90 ? 28.068 8.892 15.647 1.00 14.42 89 LEU B N 1
ATOM 2818 C CA . LEU B 1 90 ? 27.109 10.013 15.596 1.00 13.17 89 LEU B CA 1
ATOM 2819 C C . LEU B 1 90 ? 27.526 11.220 16.412 1.00 12.91 89 LEU B C 1
ATOM 2820 O O . LEU B 1 90 ? 27.030 12.308 16.170 1.00 11.93 89 LEU B O 1
ATOM 2825 N N . THR B 1 91 ? 28.414 11.032 17.375 1.00 12.64 90 THR B N 1
ATOM 2826 C CA A THR B 1 91 ? 28.856 12.146 18.207 0.70 12.58 90 THR B CA 1
ATOM 2827 C CA B THR B 1 91 ? 28.906 12.120 18.217 0.30 12.36 90 THR B CA 1
ATOM 2828 C C . THR B 1 91 ? 29.658 13.141 17.362 1.00 11.54 90 THR B C 1
ATOM 2829 O O . THR B 1 91 ? 29.646 14.320 17.676 1.00 13.16 90 THR B O 1
ATOM 2836 N N . GLU B 1 92 ? 30.285 12.690 16.275 1.00 12.51 91 GLU B N 1
ATOM 2837 C CA . GLU B 1 92 ? 30.979 13.602 15.341 1.00 10.62 91 GLU B CA 1
ATOM 2838 C C . GLU B 1 92 ? 29.926 14.121 14.380 1.00 12.47 91 GLU B C 1
ATOM 2839 O O . GLU B 1 92 ? 29.347 13.354 13.615 1.00 12.48 91 GLU B O 1
ATOM 2845 N N . ARG B 1 93 ? 29.684 15.429 14.415 1.00 10.51 92 ARG B N 1
ATOM 2846 C CA A ARG B 1 93 ? 28.596 15.993 13.664 0.70 12.41 92 ARG B CA 1
ATOM 2847 C CA B ARG B 1 93 ? 28.604 15.991 13.650 0.30 11.63 92 ARG B CA 1
ATOM 2848 C C . ARG B 1 93 ? 28.947 17.412 13.229 1.00 11.25 92 ARG B C 1
ATOM 2849 O O . ARG B 1 93 ? 29.911 17.999 13.681 1.00 9.93 92 ARG B O 1
ATOM 2864 N N . PHE B 1 94 ? 28.141 17.917 12.321 1.00 11.94 93 PHE B N 1
ATOM 2865 C CA . PHE B 1 94 ? 28.344 19.236 11.777 1.00 9.06 93 PHE B CA 1
ATOM 2866 C C . PHE B 1 94 ? 28.431 20.333 12.806 1.00 9.36 93 PHE B C 1
ATOM 2867 O O . PHE B 1 94 ? 27.626 20.393 13.745 1.00 10.26 93 PHE B O 1
ATOM 2875 N N . PHE B 1 95 ? 29.423 21.209 12.615 1.00 9.84 94 PHE B N 1
ATOM 2876 C CA . PHE B 1 95 ? 29.719 22.290 13.561 1.00 10.99 94 PHE B CA 1
ATOM 2877 C C . PHE B 1 95 ? 29.533 23.602 12.832 1.00 11.43 94 PHE B C 1
ATOM 2878 O O . PHE B 1 95 ? 30.444 24.114 12.178 1.00 10.10 94 PHE B O 1
ATOM 2886 N N . SER B 1 96 ? 28.325 24.143 12.906 1.00 10.89 95 SER B N 1
ATOM 2887 C CA A SER B 1 96 ? 28.074 25.350 12.115 0.50 10.09 95 SER B CA 1
ATOM 2888 C CA B SER B 1 96 ? 27.977 25.383 12.209 0.50 10.82 95 SER B CA 1
ATOM 2889 C C . SER B 1 96 ? 28.926 26.516 12.603 1.00 11.16 95 SER B C 1
ATOM 2890 O O . SER B 1 96 ? 29.348 27.344 11.787 1.00 10.56 95 SER B O 1
ATOM 2895 N N . GLY B 1 97 ? 29.225 26.577 13.892 1.00 12.59 96 GLY B N 1
ATOM 2896 C CA . GLY B 1 97 ? 29.962 27.718 14.447 1.00 10.81 96 GLY B CA 1
ATOM 2897 C C . GLY B 1 97 ? 31.367 27.823 13.898 1.00 12.66 96 GLY B C 1
ATOM 2898 O O . GLY B 1 97 ? 31.775 28.910 13.491 1.00 12.31 96 GLY B O 1
ATOM 2899 N N . LYS B 1 98 ? 32.112 26.713 13.807 1.00 11.78 97 LYS B N 1
ATOM 2900 C CA . LYS B 1 98 ? 33.472 26.849 13.215 1.00 13.13 97 LYS B CA 1
ATOM 2901 C C . LYS B 1 98 ? 33.387 26.991 11.687 1.00 11.15 97 LYS B C 1
ATOM 2902 O O . LYS B 1 98 ? 34.223 27.653 11.083 1.00 13.49 97 LYS B O 1
ATOM 2908 N N . THR B 1 99 ? 32.396 26.355 11.065 1.00 9.91 98 THR B N 1
ATOM 2909 C CA . THR B 1 99 ? 32.172 26.528 9.632 1.00 10.68 98 THR B CA 1
ATOM 2910 C C . THR B 1 99 ? 31.958 28.035 9.298 1.00 11.64 98 THR B C 1
ATOM 2911 O O . THR B 1 99 ? 32.543 28.588 8.382 1.00 13.52 98 THR B O 1
ATOM 2915 N N . ARG B 1 100 ? 31.164 28.678 10.132 1.00 10.64 99 ARG B N 1
ATOM 2916 C CA . ARG B 1 100 ? 30.922 30.115 10.040 1.00 8.67 99 ARG B CA 1
ATOM 2917 C C . ARG B 1 100 ? 32.198 30.928 10.253 1.00 10.44 99 ARG B C 1
ATOM 2918 O O . ARG B 1 100 ? 32.503 31.856 9.504 1.00 11.76 99 ARG B O 1
ATOM 2926 N N . ALA B 1 101 ? 32.971 30.579 11.272 1.00 10.47 100 ALA B N 1
ATOM 2927 C CA . ALA B 1 101 ? 34.233 31.321 11.538 1.00 11.21 100 ALA B CA 1
ATOM 2928 C C . ALA B 1 101 ? 35.222 31.194 10.359 1.00 12.75 100 ALA B C 1
ATOM 2929 O O . ALA B 1 101 ? 35.891 32.152 9.965 1.00 12.31 100 ALA B O 1
ATOM 2931 N N . LEU B 1 102 ? 35.292 30.005 9.768 1.00 10.39 101 LEU B N 1
ATOM 2932 C CA . LEU B 1 102 ? 36.249 29.732 8.688 1.00 10.98 101 LEU B CA 1
ATOM 2933 C C . LEU B 1 102 ? 35.799 30.330 7.373 1.00 11.75 101 LEU B C 1
ATOM 2934 O O . LEU B 1 102 ? 36.617 30.874 6.606 1.00 14.90 101 LEU B O 1
ATOM 2939 N N . HIS B 1 103 ? 34.497 30.227 7.099 1.00 11.13 102 HIS B N 1
ATOM 2940 C CA . HIS B 1 103 ? 33.987 30.562 5.774 1.00 11.14 102 HIS B CA 1
ATOM 2941 C C . HIS B 1 103 ? 33.105 31.814 5.704 1.00 11.56 102 HIS B C 1
ATOM 2942 O O . HIS B 1 103 ? 33.138 32.556 4.700 1.00 14.91 102 HIS B O 1
ATOM 2949 N N . GLY B 1 104 ? 32.294 32.031 6.720 1.00 10.97 103 GLY B N 1
ATOM 2950 C CA . GLY B 1 104 ? 31.446 33.213 6.807 1.00 11.09 103 GLY B CA 1
ATOM 2951 C C . GLY B 1 104 ? 30.021 32.823 7.142 1.00 10.74 103 GLY B C 1
ATOM 2952 O O . GLY B 1 104 ? 29.690 31.667 7.468 1.00 11.53 103 GLY B O 1
ATOM 2953 N N . THR B 1 105 ? 29.153 33.819 7.047 1.00 9.56 104 THR B N 1
ATOM 2954 C CA . THR B 1 105 ? 27.752 33.644 7.443 1.00 8.16 104 THR B CA 1
ATOM 2955 C C . THR B 1 105 ? 26.978 32.608 6.645 1.00 8.93 104 THR B C 1
ATOM 2956 O O . THR B 1 105 ? 26.014 32.038 7.155 1.00 10.47 104 THR B O 1
ATOM 2960 N N . HIS B 1 106 ? 27.407 32.405 5.405 1.00 9.56 105 HIS B N 1
ATOM 2961 C CA . HIS B 1 106 ? 26.739 31.493 4.445 1.00 8.98 105 HIS B CA 1
ATOM 2962 C C . HIS B 1 106 ? 27.832 30.750 3.672 1.00 10.66 105 HIS B C 1
ATOM 2963 O O . HIS B 1 106 ? 28.992 31.229 3.592 1.00 11.48 105 HIS B O 1
ATOM 2970 N N . VAL B 1 107 ? 27.487 29.597 3.110 1.00 11.57 106 VAL B N 1
ATOM 2971 C CA . VAL B 1 107 ? 28.502 28.763 2.441 1.00 12.26 106 VAL B CA 1
ATOM 2972 C C . VAL B 1 107 ? 28.127 28.552 0.973 1.00 10.91 106 VAL B C 1
ATOM 2973 O O . VAL B 1 107 ? 26.956 28.626 0.594 1.00 11.55 106 VAL B O 1
ATOM 2977 N N . THR B 1 108 ? 29.148 28.325 0.148 1.00 11.87 107 THR B N 1
ATOM 2978 C CA . THR B 1 108 ? 28.966 28.067 -1.272 1.00 12.35 107 THR B CA 1
ATOM 2979 C C . THR B 1 108 ? 30.124 27.207 -1.799 1.00 10.88 107 THR B C 1
ATOM 2980 O O . THR B 1 108 ? 30.891 26.683 -1.022 1.00 11.69 107 THR B O 1
ATOM 2984 N N . THR B 1 109 ? 30.151 26.997 -3.109 1.00 11.73 108 THR B N 1
ATOM 2985 C CA . THR B 1 109 ? 31.133 26.161 -3.777 1.00 11.97 108 THR B CA 1
ATOM 2986 C C . THR B 1 109 ? 32.563 26.406 -3.306 1.00 10.97 108 THR B C 1
ATOM 2987 O O . THR B 1 109 ? 33.032 27.584 -3.201 1.00 12.94 108 THR B O 1
ATOM 2991 N N . GLY B 1 110 ? 33.212 25.299 -2.956 1.00 11.10 109 GLY B N 1
ATOM 2992 C CA . GLY B 1 110 ? 34.600 25.272 -2.556 1.00 10.03 109 GLY B CA 1
ATOM 2993 C C . GLY B 1 110 ? 34.783 25.300 -1.053 1.00 13.35 109 GLY B C 1
ATOM 2994 O O . GLY B 1 110 ? 35.879 25.024 -0.557 1.00 14.90 109 GLY B O 1
ATOM 2995 N N . GLU B 1 111 ? 33.701 25.574 -0.333 1.00 12.42 110 GLU B N 1
ATOM 2996 C CA . GLU B 1 111 ? 33.721 25.627 1.111 1.00 10.51 110 GLU B CA 1
ATOM 2997 C C . GLU B 1 111 ? 33.349 24.265 1.684 1.00 11.14 110 GLU B C 1
ATOM 2998 O O . GLU B 1 111 ? 32.797 23.419 0.964 1.00 12.59 110 GLU B O 1
ATOM 3004 N N . ARG B 1 112 ? 33.627 24.082 2.974 1.00 12.87 111 ARG B N 1
ATOM 3005 C CA . ARG B 1 112 ? 33.456 22.797 3.649 1.00 9.98 111 ARG B CA 1
ATOM 3006 C C . ARG B 1 112 ? 32.467 22.929 4.823 1.00 10.75 111 ARG B C 1
ATOM 3007 O O . ARG B 1 112 ? 32.330 24.009 5.410 1.00 11.86 111 ARG B O 1
ATOM 3015 N N . LEU B 1 113 ? 31.783 21.825 5.120 1.00 8.95 112 LEU B N 1
ATOM 3016 C CA . LEU B 1 113 ? 31.062 21.670 6.354 1.00 9.36 112 LEU B CA 1
ATOM 3017 C C . LEU B 1 113 ? 31.955 20.905 7.340 1.00 11.81 112 LEU B C 1
ATOM 3018 O O . LEU B 1 113 ? 32.318 19.751 7.077 1.00 10.95 112 LEU B O 1
ATOM 3023 N N . TRP B 1 114 ? 32.323 21.584 8.421 1.00 10.58 113 TRP B N 1
ATOM 3024 C CA . TRP B 1 114 ? 33.306 21.066 9.356 1.00 11.04 113 TRP B CA 1
ATOM 3025 C C . TRP B 1 114 ? 32.640 20.350 10.501 1.00 9.59 113 TRP B C 1
ATOM 3026 O O . TRP B 1 114 ? 31.585 20.769 10.955 1.00 10.54 113 TRP B O 1
ATOM 3037 N N . SER B 1 115 ? 33.320 19.325 11.056 1.00 10.08 114 SER B N 1
ATOM 3038 C CA . SER B 1 115 ? 32.815 18.629 12.246 1.00 10.47 114 SER B CA 1
ATOM 3039 C C . SER B 1 115 ? 33.188 19.314 13.548 1.00 10.61 114 SER B C 1
ATOM 3040 O O . SER B 1 115 ? 34.034 20.221 13.587 1.00 11.52 114 SER B O 1
ATOM 3043 N N . ASN B 1 116 ? 32.502 18.920 14.611 1.00 11.33 115 ASN B N 1
ATOM 3044 C CA . ASN B 1 116 ? 32.675 19.479 15.927 1.00 7.89 115 ASN B CA 1
ATOM 3045 C C . ASN B 1 116 ? 34.002 19.103 16.589 1.00 11.05 115 ASN B C 1
ATOM 3046 O O . ASN B 1 116 ? 34.677 18.171 16.193 1.00 12.38 115 ASN B O 1
ATOM 3051 N N . LEU B 1 117 ? 34.347 19.849 17.630 1.00 12.94 116 LEU B N 1
ATOM 3052 C CA . LEU B 1 117 ? 35.498 19.489 18.445 1.00 12.88 116 LEU B CA 1
ATOM 3053 C C . LEU B 1 117 ? 35.174 18.196 19.205 1.00 13.15 116 LEU B C 1
ATOM 3054 O O . LEU B 1 117 ? 34.041 18.012 19.655 1.00 16.15 116 LEU B O 1
ATOM 3059 N N . PRO B 1 118 ? 36.152 17.299 19.401 1.00 11.42 117 PRO B N 1
ATOM 3060 C CA . PRO B 1 118 ? 37.556 17.382 19.036 1.00 10.81 117 PRO B CA 1
ATOM 3061 C C . PRO B 1 118 ? 37.892 16.854 17.643 1.00 12.53 117 PRO B C 1
ATOM 3062 O O . PRO B 1 118 ? 39.072 16.812 17.283 1.00 15.37 117 PRO B O 1
ATOM 3066 N N . TYR B 1 119 ? 36.879 16.510 16.848 1.00 13.63 118 TYR B N 1
ATOM 3067 C CA . TYR B 1 119 ? 37.093 15.856 15.553 1.00 12.67 118 TYR B CA 1
ATOM 3068 C C . TYR B 1 119 ? 37.593 16.801 14.445 1.00 13.62 118 TYR B C 1
ATOM 3069 O O . TYR B 1 119 ? 38.486 16.437 13.647 1.00 12.09 118 TYR B O 1
ATOM 3078 N N . LEU B 1 120 ? 37.015 18.011 14.451 1.00 12.10 119 LEU B N 1
ATOM 3079 C CA . LEU B 1 120 ? 37.256 19.125 13.498 1.00 12.90 119 LEU B CA 1
ATOM 3080 C C . LEU B 1 120 ? 37.970 18.713 12.199 1.00 13.42 119 LEU B C 1
ATOM 3081 O O . LEU B 1 120 ? 39.213 18.851 12.062 1.00 14.11 119 LEU B O 1
ATOM 3086 N N . ARG B 1 121 ? 37.199 18.177 11.267 1.00 11.42 120 ARG B N 1
ATOM 3087 C CA . ARG B 1 121 ? 37.713 17.887 9.933 1.00 11.00 120 ARG B CA 1
ATOM 3088 C C . ARG B 1 121 ? 36.621 18.197 8.952 1.00 11.78 120 ARG B C 1
ATOM 3089 O O . ARG B 1 121 ? 35.448 18.327 9.366 1.00 11.32 120 ARG B O 1
ATOM 3097 N N . PRO B 1 122 ? 36.967 18.284 7.657 1.00 12.38 121 PRO B N 1
ATOM 3098 C CA . PRO B 1 122 ? 35.892 18.444 6.685 1.00 10.95 121 PRO B CA 1
ATOM 3099 C C . PRO B 1 122 ? 35.016 17.198 6.575 1.00 12.65 121 PRO B C 1
ATOM 3100 O O . PRO B 1 122 ? 35.543 16.081 6.496 1.00 13.83 121 PRO B O 1
ATOM 3112 N N . ALA B 1 124 ? 32.140 17.444 4.358 1.00 11.31 123 ALA B N 1
ATOM 3113 C CA . ALA B 1 124 ? 31.630 17.539 3.027 1.00 11.28 123 ALA B CA 1
ATOM 3114 C C . ALA B 1 124 ? 32.151 18.810 2.427 1.00 12.74 123 ALA B C 1
ATOM 3115 O O . ALA B 1 124 ? 32.441 19.760 3.128 1.00 12.85 123 ALA B O 1
ATOM 3117 N N . THR B 1 125 ? 32.280 18.805 1.115 1.00 10.95 124 THR B N 1
ATOM 3118 C CA . THR B 1 125 ? 32.716 19.976 0.360 1.00 10.13 124 THR B CA 1
ATOM 3119 C C . THR B 1 125 ? 31.660 20.331 -0.665 1.00 12.21 124 THR B C 1
ATOM 3120 O O . THR B 1 125 ? 31.171 19.450 -1.372 1.00 12.07 124 THR B O 1
ATOM 3124 N N . ILE B 1 126 ? 31.296 21.618 -0.765 1.00 11.15 125 ILE B N 1
ATOM 3125 C CA . ILE B 1 126 ? 30.294 22.036 -1.733 1.00 8.47 125 ILE B CA 1
ATOM 3126 C C . ILE B 1 126 ? 30.966 22.114 -3.076 1.00 10.61 125 ILE B C 1
ATOM 3127 O O . ILE B 1 126 ? 31.971 22.778 -3.207 1.00 10.93 125 ILE B O 1
ATOM 3132 N N . ILE B 1 127 ? 30.471 21.363 -4.053 1.00 11.80 126 ILE B N 1
ATOM 3133 C CA . ILE B 1 127 ? 31.071 21.381 -5.390 1.00 13.50 126 ILE B CA 1
ATOM 3134 C C . ILE B 1 127 ? 30.250 22.107 -6.448 1.00 12.57 126 ILE B C 1
ATOM 3135 O O . ILE B 1 127 ? 30.792 22.462 -7.463 1.00 12.94 126 ILE B O 1
ATOM 3140 N N . GLU B 1 128 ? 28.956 22.317 -6.201 1.00 12.65 127 GLU B N 1
ATOM 3141 C CA A GLU B 1 128 ? 28.126 23.129 -7.082 0.60 13.56 127 GLU B CA 1
ATOM 3142 C CA B GLU B 1 128 ? 28.094 23.099 -7.092 0.40 12.43 127 GLU B CA 1
ATOM 3143 C C . GLU B 1 128 ? 26.989 23.745 -6.271 1.00 11.51 127 GLU B C 1
ATOM 3144 O O . GLU B 1 128 ? 26.441 23.124 -5.386 1.00 12.37 127 GLU B O 1
ATOM 3155 N N . ASP B 1 129 ? 26.685 24.983 -6.604 1.00 10.71 128 ASP B N 1
ATOM 3156 C CA . ASP B 1 129 ? 25.610 25.743 -5.996 1.00 12.53 128 ASP B CA 1
ATOM 3157 C C . ASP B 1 129 ? 24.935 26.529 -7.110 1.00 11.43 128 ASP B C 1
ATOM 3158 O O . ASP B 1 129 ? 25.484 27.533 -7.568 1.00 10.91 128 ASP B O 1
ATOM 3163 N N . THR B 1 130 ? 23.751 26.104 -7.545 1.00 10.43 129 THR B N 1
ATOM 3164 C CA . THR B 1 130 ? 23.078 26.813 -8.639 1.00 11.74 129 THR B CA 1
ATOM 3165 C C . THR B 1 130 ? 22.608 28.218 -8.239 1.00 9.16 129 THR B C 1
ATOM 3166 O O . THR B 1 130 ? 22.313 29.046 -9.101 1.00 12.91 129 THR B O 1
ATOM 3170 N N . LEU B 1 131 ? 22.595 28.504 -6.918 1.00 9.41 130 LEU B N 1
ATOM 3171 C CA . LEU B 1 131 ? 22.302 29.856 -6.463 1.00 11.28 130 LEU B CA 1
ATOM 3172 C C . LEU B 1 131 ? 23.606 30.639 -6.128 1.00 10.57 130 LEU B C 1
ATOM 3173 O O . LEU B 1 131 ? 23.566 31.714 -5.490 1.00 11.02 130 LEU B O 1
ATOM 3178 N N . GLY B 1 132 ? 24.751 30.126 -6.594 1.00 11.80 131 GLY B N 1
ATOM 3179 C CA . GLY B 1 132 ? 26.056 30.753 -6.383 1.00 12.30 131 GLY B CA 1
ATOM 3180 C C . GLY B 1 132 ? 26.141 32.185 -6.863 1.00 13.01 131 GLY B C 1
ATOM 3181 O O . GLY B 1 132 ? 26.985 32.962 -6.386 1.00 12.15 131 GLY B O 1
ATOM 3182 N N . TRP B 1 133 ? 25.270 32.549 -7.824 1.00 9.79 132 TRP B N 1
ATOM 3183 C CA . TRP B 1 133 ? 25.205 33.924 -8.359 1.00 12.42 132 TRP B CA 1
ATOM 3184 C C . TRP B 1 133 ? 24.716 34.940 -7.325 1.00 10.79 132 TRP B C 1
ATOM 3185 O O . TRP B 1 133 ? 24.899 36.145 -7.490 1.00 10.48 132 TRP B O 1
ATOM 3196 N N . TYR B 1 134 ? 24.056 34.478 -6.260 1.00 13.80 133 TYR B N 1
ATOM 3197 C CA . TYR B 1 134 ? 23.299 35.393 -5.421 1.00 11.99 133 TYR B CA 1
ATOM 3198 C C . TYR B 1 134 ? 24.177 36.423 -4.718 1.00 11.21 133 TYR B C 1
ATOM 3199 O O . TYR B 1 134 ? 23.897 37.635 -4.721 1.00 12.39 133 TYR B O 1
ATOM 3208 N N . GLY B 1 135 ? 25.270 35.932 -4.152 1.00 11.23 134 GLY B N 1
ATOM 3209 C CA . GLY B 1 135 ? 26.185 36.803 -3.452 1.00 12.68 134 GLY B CA 1
ATOM 3210 C C . GLY B 1 135 ? 25.558 37.331 -2.183 1.00 12.12 134 GLY B C 1
ATOM 3211 O O . GLY B 1 135 ? 24.948 36.592 -1.431 1.00 11.80 134 GLY B O 1
ATOM 3212 N N . ILE B 1 136 ? 25.780 38.621 -1.942 1.00 12.22 135 ILE B N 1
ATOM 3213 C CA . ILE B 1 136 ? 25.240 39.319 -0.790 1.00 13.17 135 ILE B CA 1
ATOM 3214 C C . ILE B 1 136 ? 24.393 40.436 -1.355 1.00 11.63 135 ILE B C 1
ATOM 3215 O O . ILE B 1 136 ? 24.915 41.286 -2.106 1.00 13.52 135 ILE B O 1
ATOM 3220 N N . ASP B 1 137 ? 23.103 40.440 -1.042 1.00 10.05 136 ASP B N 1
ATOM 3221 C CA . ASP B 1 137 ? 22.202 41.458 -1.568 1.00 10.19 136 ASP B CA 1
ATOM 3222 C C . ASP B 1 137 ? 22.330 42.769 -0.819 1.00 10.84 136 ASP B C 1
ATOM 3223 O O . ASP B 1 137 ? 23.113 42.902 0.129 1.00 13.35 136 ASP B O 1
ATOM 3228 N N . GLN B 1 138 ? 21.555 43.753 -1.282 1.00 12.08 137 GLN B N 1
ATOM 3229 C CA A GLN B 1 138 ? 21.653 45.111 -0.748 0.70 14.68 137 GLN B CA 1
ATOM 3230 C CA B GLN B 1 138 ? 21.596 45.119 -0.755 0.30 13.41 137 GLN B CA 1
ATOM 3231 C C . GLN B 1 138 ? 21.309 45.221 0.745 1.00 13.97 137 GLN B C 1
ATOM 3232 O O . GLN B 1 138 ? 21.687 46.208 1.379 1.00 17.73 137 GLN B O 1
ATOM 3243 N N . TYR B 1 139 ? 20.623 44.214 1.291 1.00 12.21 138 TYR B N 1
ATOM 3244 C CA . TYR B 1 139 ? 20.248 44.184 2.715 1.00 12.76 138 TYR B CA 1
ATOM 3245 C C . TYR B 1 139 ? 21.217 43.399 3.599 1.00 13.54 138 TYR B C 1
ATOM 3246 O O . TYR B 1 139 ? 21.047 43.384 4.819 1.00 12.84 138 TYR B O 1
ATOM 3255 N N . GLY B 1 140 ? 22.196 42.722 3.004 1.00 12.70 139 GLY B N 1
ATOM 3256 C CA . GLY B 1 140 ? 23.076 41.785 3.723 1.00 12.16 139 GLY B CA 1
ATOM 3257 C C . GLY B 1 140 ? 22.641 40.330 3.651 1.00 12.23 139 GLY B C 1
ATOM 3258 O O . GLY B 1 140 ? 23.116 39.521 4.414 1.00 12.86 139 GLY B O 1
ATOM 3259 N N . GLY B 1 141 ? 21.716 40.016 2.743 1.00 11.29 140 GLY B N 1
ATOM 3260 C CA . GLY B 1 141 ? 21.144 38.676 2.631 1.00 11.45 140 GLY B CA 1
ATOM 3261 C C . GLY B 1 141 ? 21.961 37.788 1.709 1.00 11.26 140 GLY B C 1
ATOM 3262 O O . GLY B 1 141 ? 22.465 38.229 0.681 1.00 10.39 140 GLY B O 1
ATOM 3263 N N . SER B 1 142 ? 22.082 36.517 2.067 1.00 11.33 141 SER B N 1
ATOM 3264 C CA . SER B 1 142 ? 22.697 35.511 1.234 1.00 9.88 141 SER B CA 1
ATOM 3265 C C . SER B 1 142 ? 21.962 34.205 1.466 1.00 9.56 141 SER B C 1
ATOM 3266 O O . SER B 1 142 ? 21.172 34.111 2.370 1.00 9.42 141 SER B O 1
ATOM 3269 N N . VAL B 1 143 ? 22.278 33.194 0.644 1.00 11.01 142 VAL B N 1
ATOM 3270 C CA A VAL B 1 143 ? 21.631 31.885 0.771 0.70 10.93 142 VAL B CA 1
ATOM 3271 C CA B VAL B 1 143 ? 21.652 31.894 0.692 0.30 9.81 142 VAL B CA 1
ATOM 3272 C C . VAL B 1 143 ? 22.578 30.835 1.348 1.00 10.16 142 VAL B C 1
ATOM 3273 O O . VAL B 1 143 ? 23.810 30.926 1.215 1.00 10.55 142 VAL B O 1
ATOM 3280 N N . HIS B 1 144 ? 21.984 29.837 1.998 1.00 9.70 143 HIS B N 1
ATOM 3281 C CA . HIS B 1 144 ? 22.669 28.680 2.591 1.00 10.66 143 HIS B CA 1
ATOM 3282 C C . HIS B 1 144 ? 23.424 29.100 3.837 1.00 11.42 143 HIS B C 1
ATOM 3283 O O . HIS B 1 144 ? 24.672 29.181 3.874 1.00 12.27 143 HIS B O 1
ATOM 3290 N N . ASP B 1 145 ? 22.624 29.352 4.865 1.00 9.95 144 ASP B N 1
ATOM 3291 C CA . ASP B 1 145 ? 23.137 30.009 6.060 1.00 9.38 144 ASP B CA 1
ATOM 3292 C C . ASP B 1 145 ? 23.672 29.030 7.130 1.00 8.96 144 ASP B C 1
ATOM 3293 O O . ASP B 1 145 ? 23.242 27.849 7.237 1.00 10.45 144 ASP B O 1
ATOM 3298 N N . VAL B 1 146 ? 24.697 29.520 7.821 1.00 9.58 145 VAL B N 1
ATOM 3299 C CA . VAL B 1 146 ? 25.305 28.866 8.965 1.00 10.31 145 VAL B CA 1
ATOM 3300 C C . VAL B 1 146 ? 25.286 29.806 10.174 1.00 10.91 145 VAL B C 1
ATOM 3301 O O . VAL B 1 146 ? 26.189 29.785 11.028 1.00 10.64 145 VAL B O 1
ATOM 3305 N N . ILE B 1 147 ? 24.213 30.586 10.228 1.00 9.86 146 ILE B N 1
ATOM 3306 C CA . ILE B 1 147 ? 24.004 31.557 11.326 1.00 11.07 146 ILE B CA 1
ATOM 3307 C C . ILE B 1 147 ? 22.738 31.322 12.126 1.00 13.40 146 ILE B C 1
ATOM 3308 O O . ILE B 1 147 ? 22.667 31.783 13.265 1.00 13.36 146 ILE B O 1
ATOM 3313 N N . GLY B 1 148 ? 21.756 30.599 11.570 1.00 12.60 147 GLY B N 1
ATOM 3314 C CA . GLY B 1 148 ? 20.573 30.178 12.337 1.00 14.30 147 GLY B CA 1
ATOM 3315 C C . GLY B 1 148 ? 20.849 28.934 13.153 1.00 15.87 147 GLY B C 1
ATOM 3316 O O . GLY B 1 148 ? 22.005 28.447 13.276 1.00 17.56 147 GLY B O 1
ATOM 3317 N N . THR B 1 149 ? 19.820 28.437 13.818 1.00 14.73 148 THR B N 1
ATOM 3318 C CA . THR B 1 149 ? 19.980 27.205 14.557 1.00 12.80 148 THR B CA 1
ATOM 3319 C C . THR B 1 149 ? 19.086 26.098 14.005 1.00 11.21 148 THR B C 1
ATOM 3320 O O . THR B 1 149 ? 19.553 24.948 13.815 1.00 13.42 148 THR B O 1
ATOM 3324 N N . ARG B 1 150 ? 17.833 26.458 13.785 1.00 13.04 149 ARG B N 1
ATOM 3325 C CA . ARG B 1 150 ? 16.740 25.625 13.237 1.00 11.48 149 ARG B CA 1
ATOM 3326 C C . ARG B 1 150 ? 15.449 26.066 13.937 1.00 11.18 149 ARG B C 1
ATOM 3327 O O . ARG B 1 150 ? 15.487 26.322 15.144 1.00 12.79 149 ARG B O 1
ATOM 3335 N N . CYS B 1 151 ? 14.329 26.169 13.238 1.00 12.33 150 CYS B N 1
ATOM 3336 C CA . CYS B 1 151 ? 13.079 26.380 13.944 1.00 12.93 150 CYS B CA 1
ATOM 3337 C C . CYS B 1 151 ? 12.835 25.206 14.896 1.00 11.12 150 CYS B C 1
ATOM 3338 O O . CYS B 1 151 ? 13.182 24.042 14.615 1.00 13.22 150 CYS B O 1
ATOM 3341 N N . ASP B 1 152 ? 12.253 25.518 16.051 1.00 10.02 151 ASP B N 1
ATOM 3342 C CA . ASP B 1 152 ? 12.139 24.545 17.094 1.00 9.25 151 ASP B CA 1
ATOM 3343 C C . ASP B 1 152 ? 10.926 24.804 17.970 1.00 10.61 151 ASP B C 1
ATOM 3344 O O . ASP B 1 152 ? 10.499 25.957 18.118 1.00 11.63 151 ASP B O 1
ATOM 3349 N N . PRO B 1 153 ? 10.399 23.725 18.571 1.00 10.81 152 PRO B N 1
ATOM 3350 C CA . PRO B 1 153 ? 9.155 23.844 19.343 1.00 10.74 152 PRO B CA 1
ATOM 3351 C C . PRO B 1 153 ? 9.270 24.558 20.670 1.00 12.25 152 PRO B C 1
ATOM 3352 O O . PRO B 1 153 ? 8.259 25.010 21.228 1.00 12.37 152 PRO B O 1
ATOM 3356 N N . TYR B 1 154 ? 10.487 24.608 21.194 1.00 9.32 153 TYR B N 1
ATOM 3357 C CA . TYR B 1 154 ? 10.749 25.278 22.451 1.00 10.81 153 TYR B CA 1
ATOM 3358 C C . TYR B 1 154 ? 10.628 26.778 22.259 1.00 10.73 153 TYR B C 1
ATOM 3359 O O . TYR B 1 154 ? 9.963 27.483 23.017 1.00 13.37 153 TYR B O 1
ATOM 3368 N N . THR B 1 155 ? 11.275 27.287 21.227 1.00 10.13 154 THR B N 1
ATOM 3369 C CA . THR B 1 155 ? 11.090 28.687 20.885 1.00 11.47 154 THR B CA 1
ATOM 3370 C C . THR B 1 155 ? 9.645 29.022 20.582 1.00 12.26 154 THR B C 1
ATOM 3371 O O . THR B 1 155 ? 9.144 30.050 21.015 1.00 13.71 154 THR B O 1
ATOM 3375 N N . GLY B 1 156 ? 8.972 28.128 19.857 1.00 14.12 155 GLY B N 1
ATOM 3376 C CA . GLY B 1 156 ? 7.578 28.332 19.520 1.00 16.05 155 GLY B CA 1
ATOM 3377 C C . GLY B 1 156 ? 6.774 28.471 20.785 1.00 14.42 155 GLY B C 1
ATOM 3378 O O . GLY B 1 156 ? 5.975 29.366 20.918 1.00 15.64 155 GLY B O 1
ATOM 3379 N N . ASN B 1 157 ? 7.020 27.594 21.740 1.00 12.90 156 ASN B N 1
ATOM 3380 C CA . ASN B 1 157 ? 6.275 27.610 23.011 1.00 13.90 156 ASN B CA 1
ATOM 3381 C C . ASN B 1 157 ? 6.546 28.885 23.805 1.00 15.18 156 ASN B C 1
ATOM 3382 O O . ASN B 1 157 ? 5.637 29.491 24.345 1.00 15.54 156 ASN B O 1
ATOM 3387 N N . LEU B 1 158 ? 7.819 29.259 23.874 1.00 14.37 157 LEU B N 1
ATOM 3388 C CA . LEU B 1 158 ? 8.286 30.512 24.507 1.00 12.78 157 LEU B CA 1
ATOM 3389 C C . LEU B 1 158 ? 7.567 31.727 23.960 1.00 14.82 157 LEU B C 1
ATOM 3390 O O . LEU B 1 158 ? 7.060 32.579 24.732 1.00 17.79 157 LEU B O 1
ATOM 3395 N N . LEU B 1 159 ? 7.511 31.828 22.631 1.00 14.24 158 LEU B N 1
ATOM 3396 C CA . LEU B 1 159 ? 7.041 33.057 22.018 1.00 15.79 158 LEU B CA 1
ATOM 3397 C C . LEU B 1 159 ? 5.548 33.083 21.751 1.00 18.75 158 LEU B C 1
ATOM 3398 O O . LEU B 1 159 ? 4.961 34.154 21.785 1.00 23.77 158 LEU B O 1
ATOM 3403 N N . ALA B 1 160 ? 4.932 31.937 21.441 1.00 17.74 159 ALA B N 1
ATOM 3404 C CA . ALA B 1 160 ? 3.496 31.897 21.093 1.00 19.83 159 ALA B CA 1
ATOM 3405 C C . ALA B 1 160 ? 2.689 30.980 22.018 1.00 19.70 159 ALA B C 1
ATOM 3406 O O . ALA B 1 160 ? 1.456 30.943 21.948 1.00 20.66 159 ALA B O 1
ATOM 3408 N N . GLY B 1 161 ? 3.348 30.240 22.898 1.00 18.65 160 GLY B N 1
ATOM 3409 C CA . GLY B 1 161 ? 2.654 29.241 23.636 1.00 19.64 160 GLY B CA 1
ATOM 3410 C C . GLY B 1 161 ? 2.290 28.139 22.647 1.00 20.24 160 GLY B C 1
ATOM 3411 O O . GLY B 1 161 ? 2.518 28.206 21.432 1.00 24.71 160 GLY B O 1
ATOM 3412 N N . GLY B 1 162 ? 1.781 27.083 23.178 1.00 19.99 161 GLY B N 1
ATOM 3413 C CA . GLY B 1 162 ? 1.444 25.954 22.350 1.00 16.34 161 GLY B CA 1
ATOM 3414 C C . GLY B 1 162 ? 2.585 25.015 22.016 1.00 15.30 161 GLY B C 1
ATOM 3415 O O . GLY B 1 162 ? 3.769 25.239 22.373 1.00 14.19 161 GLY B O 1
ATOM 3416 N N . HIS B 1 163 ? 2.176 23.959 21.312 1.00 12.85 162 HIS B N 1
ATOM 3417 C CA . HIS B 1 163 ? 3.015 22.796 21.062 1.00 14.66 162 HIS B CA 1
ATOM 3418 C C . HIS B 1 163 ? 2.842 22.404 19.620 1.00 12.92 162 HIS B C 1
ATOM 3419 O O . HIS B 1 163 ? 1.796 21.872 19.256 1.00 13.63 162 HIS B O 1
ATOM 3426 N N . TYR B 1 164 ? 3.881 22.664 18.826 1.00 11.95 163 TYR B N 1
ATOM 3427 C CA . TYR B 1 164 ? 3.885 22.372 17.414 1.00 11.98 163 TYR B CA 1
ATOM 3428 C C . TYR B 1 164 ? 4.977 21.333 17.151 1.00 14.00 163 TYR B C 1
ATOM 3429 O O . TYR B 1 164 ? 6.106 21.490 17.622 1.00 14.36 163 TYR B O 1
ATOM 3438 N N . HIS B 1 165 ? 4.639 20.290 16.396 1.00 11.53 164 HIS B N 1
ATOM 3439 C CA . HIS B 1 165 ? 5.467 19.100 16.375 1.00 11.08 164 HIS B CA 1
ATOM 3440 C C . HIS B 1 165 ? 6.257 18.900 15.075 1.00 12.03 164 HIS B C 1
ATOM 3441 O O . HIS B 1 165 ? 6.971 17.907 14.973 1.00 13.76 164 HIS B O 1
ATOM 3448 N N . HIS B 1 166 ? 6.105 19.828 14.126 1.00 12.74 165 HIS B N 1
ATOM 3449 C CA . HIS B 1 166 ? 6.746 19.741 12.813 1.00 11.64 165 HIS B CA 1
ATOM 3450 C C . HIS B 1 166 ? 7.713 20.883 12.519 1.00 12.15 165 HIS B C 1
ATOM 3451 O O . HIS B 1 166 ? 8.019 21.163 11.360 1.00 13.08 165 HIS B O 1
ATOM 3458 N N . CYS B 1 167 ? 8.233 21.498 13.578 1.00 11.66 166 CYS B N 1
ATOM 3459 C CA . CYS B 1 167 ? 9.424 22.320 13.421 1.00 12.20 166 CYS B CA 1
ATOM 3460 C C . CYS B 1 167 ? 10.618 21.441 13.011 1.00 12.02 166 CYS B C 1
ATOM 3461 O O . CYS B 1 167 ? 10.680 20.255 13.337 1.00 12.49 166 CYS B O 1
ATOM 3464 N N . CYS B 1 168 ? 11.604 22.049 12.369 1.00 11.59 167 CYS B N 1
ATOM 3465 C CA . CYS B 1 168 ? 12.778 21.322 11.890 1.00 10.14 167 CYS B CA 1
ATOM 3466 C C . CYS B 1 168 ? 13.488 20.571 12.995 1.00 10.97 167 CYS B C 1
ATOM 3467 O O . CYS B 1 168 ? 13.948 19.433 12.792 1.00 11.25 167 CYS B O 1
ATOM 3470 N N . HIS B 1 169 ? 13.611 21.193 14.164 1.00 9.66 168 HIS B N 1
ATOM 3471 C CA . HIS B 1 169 ? 14.220 20.487 15.295 1.00 11.20 168 HIS B CA 1
ATOM 3472 C C . HIS B 1 169 ? 13.541 19.111 15.559 1.00 12.28 168 HIS B C 1
ATOM 3473 O O . HIS B 1 169 ? 14.198 18.091 15.726 1.00 11.05 168 HIS B O 1
ATOM 3480 N N . SER B 1 170 ? 12.202 19.099 15.590 1.00 11.29 169 SER B N 1
ATOM 3481 C CA . SER B 1 170 ? 11.451 17.845 15.820 1.00 11.43 169 SER B CA 1
ATOM 3482 C C . SER B 1 170 ? 11.541 16.884 14.644 1.00 10.23 169 SER B C 1
ATOM 3483 O O . SER B 1 170 ? 11.696 15.662 14.817 1.00 9.71 169 SER B O 1
ATOM 3486 N N . ASN B 1 171 ? 11.459 17.454 13.440 1.00 10.13 170 ASN B N 1
ATOM 3487 C CA . ASN B 1 171 ? 11.554 16.632 12.234 1.00 10.24 170 ASN B CA 1
ATOM 3488 C C . ASN B 1 171 ? 12.884 15.884 12.185 1.00 11.34 170 ASN B C 1
ATOM 3489 O O . ASN B 1 171 ? 12.931 14.702 11.866 1.00 11.35 170 ASN B O 1
ATOM 3494 N N . LEU B 1 172 ? 13.974 16.603 12.443 1.00 10.48 171 LEU B N 1
ATOM 3495 C CA . LEU B 1 172 ? 15.292 15.993 12.501 1.00 10.34 171 LEU B CA 1
ATOM 3496 C C . LEU B 1 172 ? 15.389 14.938 13.623 1.00 10.24 171 LEU B C 1
ATOM 3497 O O . LEU B 1 172 ? 16.001 13.873 13.458 1.00 12.27 171 LEU B O 1
ATOM 3502 N N . THR B 1 173 ? 14.810 15.256 14.789 1.00 9.95 172 THR B N 1
ATOM 3503 C CA . THR B 1 173 ? 14.837 14.343 15.936 1.00 10.67 172 THR B CA 1
ATOM 3504 C C . THR B 1 173 ? 14.146 13.026 15.579 1.00 9.76 172 THR B C 1
ATOM 3505 O O . THR B 1 173 ? 14.745 11.944 15.785 1.00 10.53 172 THR B O 1
ATOM 3509 N N . ARG B 1 174 ? 12.932 13.109 15.054 1.00 11.58 173 ARG B N 1
ATOM 3510 C CA . ARG B 1 174 ? 12.202 11.887 14.632 1.00 11.93 173 ARG B CA 1
ATOM 3511 C C . ARG B 1 174 ? 12.954 11.112 13.565 1.00 14.06 173 ARG B C 1
ATOM 3512 O O . ARG B 1 174 ? 13.070 9.893 13.674 1.00 14.30 173 ARG B O 1
ATOM 3520 N N . ALA B 1 175 ? 13.447 11.795 12.521 1.00 11.40 174 ALA B N 1
ATOM 3521 C CA . ALA B 1 175 ? 14.146 11.123 11.444 1.00 12.33 174 ALA B CA 1
ATOM 3522 C C . ALA B 1 175 ? 15.384 10.371 11.959 1.00 10.92 174 ALA B C 1
ATOM 3523 O O . ALA B 1 175 ? 15.693 9.253 11.530 1.00 12.98 174 ALA B O 1
ATOM 3525 N N . LEU B 1 176 ? 16.115 11.026 12.847 1.00 11.09 175 LEU B N 1
ATOM 3526 C CA . LEU B 1 176 ? 17.348 10.464 13.363 1.00 10.18 175 LEU B CA 1
ATOM 3527 C C . LEU B 1 176 ? 17.020 9.244 14.240 1.00 12.46 175 LEU B C 1
ATOM 3528 O O . LEU B 1 176 ? 17.671 8.185 14.134 1.00 12.39 175 LEU B O 1
ATOM 3533 N N . ALA B 1 177 ? 16.025 9.393 15.097 1.00 12.13 176 ALA B N 1
ATOM 3534 C CA . ALA B 1 177 ? 15.635 8.326 16.013 1.00 12.85 176 ALA B CA 1
ATOM 3535 C C . ALA B 1 177 ? 15.191 7.109 15.173 1.00 12.00 176 ALA B C 1
ATOM 3536 O O . ALA B 1 177 ? 15.547 5.960 15.467 1.00 14.78 176 ALA B O 1
ATOM 3538 N N . ASP B 1 178 ? 14.375 7.354 14.150 1.00 11.54 177 ASP B N 1
ATOM 3539 C CA . ASP B 1 178 ? 13.879 6.256 13.290 1.00 14.32 177 ASP B CA 1
ATOM 3540 C C . ASP B 1 178 ? 14.977 5.546 12.537 1.00 16.11 177 ASP B C 1
ATOM 3541 O O . ASP B 1 178 ? 14.970 4.333 12.435 1.00 14.91 177 ASP B O 1
ATOM 3546 N N . HIS B 1 179 ? 15.923 6.296 11.991 1.00 12.38 178 HIS B N 1
ATOM 3547 C CA . HIS B 1 179 ? 16.988 5.706 11.205 1.00 14.81 178 HIS B CA 1
ATOM 3548 C C . HIS B 1 179 ? 17.946 4.889 12.062 1.00 14.24 178 HIS B C 1
ATOM 3549 O O . HIS B 1 179 ? 18.411 3.830 11.638 1.00 18.00 178 HIS B O 1
ATOM 3556 N N . THR B 1 180 ? 18.242 5.401 13.256 1.00 14.06 179 THR B N 1
ATOM 3557 C CA . THR B 1 180 ? 19.274 4.824 14.151 1.00 17.14 179 THR B CA 1
ATOM 3558 C C . THR B 1 180 ? 18.742 3.879 15.223 1.00 18.45 179 THR B C 1
ATOM 3559 O O . THR B 1 180 ? 19.525 3.095 15.799 1.00 18.65 179 THR B O 1
ATOM 3563 N N . GLY B 1 181 ? 17.445 3.988 15.525 1.00 15.66 180 GLY B N 1
ATOM 3564 C CA . GLY B 1 181 ? 16.850 3.219 16.604 1.00 15.21 180 GLY B CA 1
ATOM 3565 C C . GLY B 1 181 ? 17.074 3.793 17.996 1.00 18.15 180 GLY B C 1
ATOM 3566 O O . GLY B 1 181 ? 16.656 3.197 18.993 1.00 17.86 180 GLY B O 1
ATOM 3567 N N . LEU B 1 182 ? 17.755 4.936 18.075 1.00 16.40 181 LEU B N 1
ATOM 3568 C CA . LEU B 1 182 ? 17.981 5.595 19.346 1.00 17.88 181 LEU B CA 1
ATOM 3569 C C . LEU B 1 182 ? 16.663 6.055 19.952 1.00 15.77 181 LEU B C 1
ATOM 3570 O O . LEU B 1 182 ? 15.710 6.411 19.225 1.00 15.61 181 LEU B O 1
ATOM 3575 N N . PRO B 1 183 ? 16.595 6.059 21.286 1.00 17.99 182 PRO B N 1
ATOM 3576 C CA . PRO B 1 183 ? 15.449 6.659 21.919 1.00 16.93 182 PRO B CA 1
ATOM 3577 C C . PRO B 1 183 ? 15.288 8.099 21.439 1.00 16.40 182 PRO B C 1
ATOM 3578 O O . PRO B 1 183 ? 16.275 8.818 21.220 1.00 14.04 182 PRO B O 1
ATOM 3582 N N . LEU B 1 184 ? 14.044 8.508 21.309 1.00 15.63 183 LEU B N 1
ATOM 3583 C CA . LEU B 1 184 ? 13.709 9.808 20.775 1.00 15.98 183 LEU B CA 1
ATOM 3584 C C . LEU B 1 184 ? 14.495 10.931 21.459 1.00 15.68 183 LEU B C 1
ATOM 3585 O O . LEU B 1 184 ? 15.061 11.825 20.796 1.00 15.89 183 LEU B O 1
ATOM 3590 N N . HIS B 1 185 ? 14.556 10.906 22.788 1.00 14.56 184 HIS B N 1
ATOM 3591 C CA . HIS B 1 185 ? 15.188 12.010 23.513 1.00 17.01 184 HIS B CA 1
ATOM 3592 C C . HIS B 1 185 ? 16.714 11.956 23.532 1.00 17.16 184 HIS B C 1
ATOM 3593 O O . HIS B 1 185 ? 17.369 12.982 23.694 1.00 18.13 184 HIS B O 1
ATOM 3600 N N . GLU B 1 186 ? 17.274 10.774 23.265 1.00 16.29 185 GLU B N 1
ATOM 3601 C CA A GLU B 1 186 ? 18.698 10.642 22.995 0.60 17.52 185 GLU B CA 1
ATOM 3602 C CA B GLU B 1 186 ? 18.700 10.658 23.006 0.40 16.55 185 GLU B CA 1
ATOM 3603 C C . GLU B 1 186 ? 19.037 11.159 21.597 1.00 16.93 185 GLU B C 1
ATOM 3604 O O . GLU B 1 186 ? 20.000 11.896 21.414 1.00 17.09 185 GLU B O 1
ATOM 3615 N N . ALA B 1 187 ? 18.242 10.773 20.603 1.00 14.83 186 ALA B N 1
ATOM 3616 C CA . ALA B 1 187 ? 18.415 11.331 19.258 1.00 16.16 186 ALA B CA 1
ATOM 3617 C C . ALA B 1 187 ? 18.299 12.869 19.302 1.00 13.92 186 ALA B C 1
ATOM 3618 O O . ALA B 1 187 ? 19.099 13.581 18.669 1.00 14.61 186 ALA B O 1
ATOM 3620 N N . GLU B 1 188 ? 17.337 13.396 20.066 1.00 13.09 187 GLU B N 1
ATOM 3621 C CA . GLU B 1 188 ? 17.196 14.841 20.173 1.00 12.05 187 GLU B CA 1
ATOM 3622 C C . GLU B 1 188 ? 18.472 15.585 20.564 1.00 14.37 187 GLU B C 1
ATOM 3623 O O . GLU B 1 188 ? 18.717 16.694 20.098 1.00 14.86 187 GLU B O 1
ATOM 3637 N N . LEU B 1 190 ? 21.506 14.884 19.897 1.00 13.56 189 LEU B N 1
ATOM 3638 C CA . LEU B 1 190 ? 22.514 14.859 18.821 1.00 14.00 189 LEU B CA 1
ATOM 3639 C C . LEU B 1 190 ? 22.140 15.765 17.636 1.00 11.49 189 LEU B C 1
ATOM 3640 O O . LEU B 1 190 ? 22.977 16.027 16.795 1.00 13.97 189 LEU B O 1
ATOM 3645 N N . VAL B 1 191 ? 20.879 16.196 17.565 1.00 12.54 190 VAL B N 1
ATOM 3646 C CA . VAL B 1 191 ? 20.451 17.178 16.590 1.00 12.49 190 VAL B CA 1
ATOM 3647 C C . VAL B 1 191 ? 21.217 18.471 16.900 1.00 10.59 190 VAL B C 1
ATOM 3648 O O . VAL B 1 191 ? 21.438 18.807 18.075 1.00 13.16 190 VAL B O 1
ATOM 3652 N N . HIS B 1 192 ? 21.663 19.149 15.855 1.00 9.64 191 HIS B N 1
ATOM 3653 C CA . HIS B 1 192 ? 22.571 20.273 15.944 1.00 10.14 191 HIS B CA 1
ATOM 3654 C C . HIS B 1 192 ? 22.204 21.428 15.018 1.00 11.04 191 HIS B C 1
ATOM 3655 O O . HIS B 1 192 ? 21.341 21.313 14.136 1.00 11.73 191 HIS B O 1
ATOM 3662 N N . ASP B 1 193 ? 22.856 22.559 15.242 1.00 12.43 192 ASP B N 1
ATOM 3663 C CA . ASP B 1 193 ? 22.607 23.750 14.475 1.00 12.73 192 ASP B CA 1
ATOM 3664 C C . ASP B 1 193 ? 22.833 23.434 12.995 1.00 11.30 192 ASP B C 1
ATOM 3665 O O . ASP B 1 193 ? 23.808 22.801 12.614 1.00 14.69 192 ASP B O 1
ATOM 3670 N N . VAL B 1 194 ? 21.892 23.863 12.176 1.00 11.36 193 VAL B N 1
ATOM 3671 C CA . VAL B 1 194 ? 21.764 23.391 10.825 1.00 10.21 193 VAL B CA 1
ATOM 3672 C C . VAL B 1 194 ? 22.550 24.193 9.793 1.00 9.38 193 VAL B C 1
ATOM 3673 O O . VAL B 1 194 ? 22.988 25.340 9.986 1.00 10.36 193 VAL B O 1
ATOM 3677 N N . LEU B 1 195 ? 22.685 23.569 8.625 1.00 9.72 194 LEU B N 1
ATOM 3678 C CA . LEU B 1 195 ? 22.926 24.314 7.386 1.00 9.59 194 LEU B CA 1
ATOM 3679 C C . LEU B 1 195 ? 21.545 24.604 6.809 1.00 10.61 194 LEU B C 1
ATOM 3680 O O . LEU B 1 195 ? 20.730 23.692 6.541 1.00 9.08 194 LEU B O 1
ATOM 3685 N N . ASN B 1 196 ? 21.282 25.895 6.645 1.00 11.34 195 ASN B N 1
ATOM 3686 C CA . ASN B 1 196 ? 19.975 26.364 6.158 1.00 11.16 195 ASN B CA 1
ATOM 3687 C C . ASN B 1 196 ? 19.969 26.440 4.640 1.00 11.73 195 ASN B C 1
ATOM 3688 O O . ASN B 1 196 ? 20.119 27.505 4.043 1.00 10.54 195 ASN B O 1
ATOM 3693 N N . VAL B 1 197 ? 19.796 25.261 4.022 1.00 7.95 196 VAL B N 1
ATOM 3694 C CA . VAL B 1 197 ? 19.919 25.092 2.547 1.00 8.86 196 VAL B CA 1
ATOM 3695 C C . VAL B 1 197 ? 18.769 25.866 1.849 1.00 8.95 196 VAL B C 1
ATOM 3696 O O . VAL B 1 197 ? 17.588 25.709 2.185 1.00 10.56 196 VAL B O 1
ATOM 3700 N N . PHE B 1 198 ? 19.154 26.760 0.933 1.00 11.15 197 PHE B N 1
ATOM 3701 C CA . PHE B 1 198 ? 18.277 27.609 0.128 1.00 10.21 197 PHE B CA 1
ATOM 3702 C C . PHE B 1 198 ? 17.700 28.794 0.873 1.00 11.88 197 PHE B C 1
ATOM 3703 O O . PHE B 1 198 ? 17.101 29.647 0.234 1.00 11.29 197 PHE B O 1
ATOM 3719 N N . CYS B 1 200 ? 17.407 32.328 2.569 1.00 12.05 199 CYS B N 1
ATOM 3720 C CA . CYS B 1 200 ? 18.008 33.611 2.298 1.00 9.01 199 CYS B CA 1
ATOM 3721 C C . CYS B 1 200 ? 17.844 34.459 3.569 1.00 11.30 199 CYS B C 1
ATOM 3722 O O . CYS B 1 200 ? 16.740 34.784 3.965 1.00 11.38 199 CYS B O 1
ATOM 3725 N N . THR B 1 201 ? 18.950 34.824 4.179 1.00 10.73 200 THR B N 1
ATOM 3726 C CA . THR B 1 201 ? 19.006 35.405 5.530 1.00 10.15 200 THR B CA 1
ATOM 3727 C C . THR B 1 201 ? 20.233 36.292 5.678 1.00 10.22 200 THR B C 1
ATOM 3728 O O . THR B 1 201 ? 21.138 36.299 4.858 1.00 9.76 200 THR B O 1
ATOM 3732 N N . GLY B 1 202 ? 20.244 37.055 6.754 1.00 10.31 201 GLY B N 1
ATOM 3733 C CA . GLY B 1 202 ? 21.405 37.826 7.113 1.00 9.78 201 GLY B CA 1
ATOM 3734 C C . GLY B 1 202 ? 21.159 38.493 8.447 1.00 9.48 201 GLY B C 1
ATOM 3735 O O . GLY B 1 202 ? 20.219 38.137 9.189 1.00 8.80 201 GLY B O 1
ATOM 3736 N N . PHE B 1 203 ? 21.990 39.483 8.742 1.00 10.88 202 PHE B N 1
ATOM 3737 C CA . PHE B 1 203 ? 21.821 40.321 9.932 1.00 11.67 202 PHE B CA 1
ATOM 3738 C C . PHE B 1 203 ? 21.567 41.736 9.451 1.00 11.35 202 PHE B C 1
ATOM 3739 O O . PHE B 1 203 ? 22.247 42.235 8.542 1.00 12.69 202 PHE B O 1
ATOM 3747 N N . THR B 1 204 ? 20.542 42.376 10.006 1.00 11.98 203 THR B N 1
ATOM 3748 C CA . THR B 1 204 ? 20.278 43.762 9.592 1.00 10.13 203 THR B CA 1
ATOM 3749 C C . THR B 1 204 ? 21.517 44.638 9.816 1.00 12.56 203 THR B C 1
ATOM 3750 O O . THR B 1 204 ? 22.254 44.491 10.822 1.00 10.53 203 THR B O 1
ATOM 3754 N N . ARG B 1 205 ? 21.733 45.569 8.891 1.00 11.69 204 ARG B N 1
ATOM 3755 C CA . ARG B 1 205 ? 22.874 46.466 9.019 1.00 12.93 204 ARG B CA 1
ATOM 3756 C C . ARG B 1 205 ? 22.689 47.487 10.126 1.00 11.97 204 ARG B C 1
ATOM 3757 O O . ARG B 1 205 ? 23.693 47.938 10.710 1.00 14.21 204 ARG B O 1
ATOM 3765 N N . ASP B 1 206 ? 21.448 47.860 10.444 1.00 12.55 205 ASP B N 1
ATOM 3766 C CA . ASP B 1 206 ? 21.210 48.882 11.483 1.00 11.77 205 ASP B CA 1
ATOM 3767 C C . ASP B 1 206 ? 21.106 48.352 12.903 1.00 14.50 205 ASP B C 1
ATOM 3768 O O . ASP B 1 206 ? 21.421 49.057 13.852 1.00 17.13 205 ASP B O 1
ATOM 3773 N N . THR B 1 207 ? 20.626 47.123 13.075 1.00 12.63 206 THR B N 1
ATOM 3774 C CA . THR B 1 207 ? 20.407 46.606 14.428 1.00 12.40 206 THR B CA 1
ATOM 3775 C C . THR B 1 207 ? 21.094 45.275 14.727 1.00 13.82 206 THR B C 1
ATOM 3776 O O . THR B 1 207 ? 21.067 44.807 15.871 1.00 13.95 206 THR B O 1
ATOM 3780 N N . GLY B 1 208 ? 21.628 44.629 13.691 1.00 12.21 207 GLY B N 1
ATOM 3781 C CA . GLY B 1 208 ? 22.277 43.325 13.838 1.00 10.22 207 GLY B CA 1
ATOM 3782 C C . GLY B 1 208 ? 21.397 42.142 14.123 1.00 10.47 207 GLY B C 1
ATOM 3783 O O . GLY B 1 208 ? 21.886 41.133 14.668 1.00 11.69 207 GLY B O 1
ATOM 3784 N N . GLN B 1 209 ? 20.120 42.275 13.802 1.00 10.37 208 GLN B N 1
ATOM 3785 C CA . GLN B 1 209 ? 19.140 41.243 14.039 1.00 9.57 208 GLN B CA 1
ATOM 3786 C C . GLN B 1 209 ? 19.056 40.261 12.877 1.00 11.04 208 GLN B C 1
ATOM 3787 O O . GLN B 1 209 ? 19.156 40.618 11.703 1.00 11.77 208 GLN B O 1
ATOM 3793 N N . TYR B 1 210 ? 18.821 39.002 13.223 1.00 10.79 209 TYR B N 1
ATOM 3794 C CA . TYR B 1 210 ? 18.661 37.945 12.241 1.00 9.86 209 TYR B CA 1
ATOM 3795 C C . TYR B 1 210 ? 17.377 38.132 11.445 1.00 10.10 209 TYR B C 1
ATOM 3796 O O . TYR B 1 210 ? 16.305 38.286 12.025 1.00 10.81 209 TYR B O 1
ATOM 3805 N N . PHE B 1 211 ? 17.512 38.168 10.116 1.00 10.53 210 PHE B N 1
ATOM 3806 C CA . PHE B 1 211 ? 16.384 38.331 9.223 1.00 11.82 210 PHE B CA 1
ATOM 3807 C C . PHE B 1 211 ? 16.341 37.232 8.160 1.00 11.32 210 PHE B C 1
ATOM 3808 O O . PHE B 1 211 ? 17.345 36.561 7.881 1.00 11.30 210 PHE B O 1
ATOM 3824 N N . LYS B 1 213 ? 14.137 36.278 4.264 1.00 10.54 212 LYS B N 1
ATOM 3825 C CA . LYS B 1 213 ? 13.375 36.847 3.140 1.00 9.89 212 LYS B CA 1
ATOM 3826 C C . LYS B 1 213 ? 13.059 35.732 2.134 1.00 11.61 212 LYS B C 1
ATOM 3827 O O . LYS B 1 213 ? 13.749 34.715 2.104 1.00 11.95 212 LYS B O 1
ATOM 3833 N N . ALA B 1 214 ? 12.071 35.949 1.268 1.00 10.94 213 ALA B N 1
ATOM 3834 C CA . ALA B 1 214 ? 11.661 34.934 0.291 1.00 12.49 213 ALA B CA 1
ATOM 3835 C C . ALA B 1 214 ? 12.873 34.352 -0.396 1.00 12.35 213 ALA B C 1
ATOM 3836 O O . ALA B 1 214 ? 13.710 35.075 -0.880 1.00 12.84 213 ALA B O 1
ATOM 3838 N N . SER B 1 215 ? 12.969 33.030 -0.419 1.00 12.29 214 SER B N 1
ATOM 3839 C CA . SER B 1 215 ? 14.160 32.400 -0.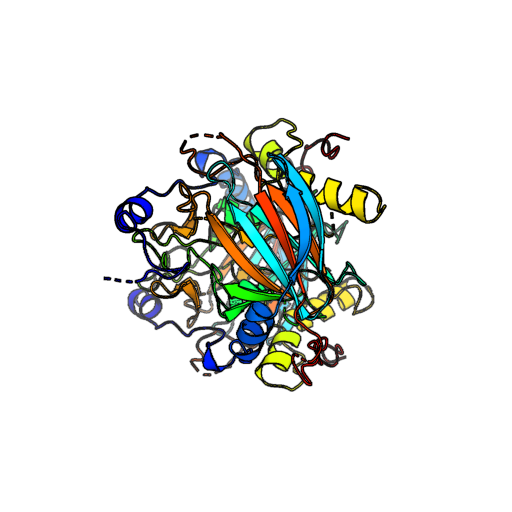998 1.00 10.70 214 SER B CA 1
ATOM 3840 C C . SER B 1 215 ? 14.182 32.580 -2.504 1.00 11.51 214 SER B C 1
ATOM 3841 O O . SER B 1 215 ? 13.108 32.517 -3.158 1.00 12.04 214 SER B O 1
ATOM 3844 N N . PRO B 1 216 ? 15.383 32.812 -3.062 1.00 11.04 215 PRO B N 1
ATOM 3845 C CA . PRO B 1 216 ? 15.503 32.898 -4.526 1.00 12.25 215 PRO B CA 1
ATOM 3846 C C . PRO B 1 216 ? 15.458 31.518 -5.220 1.00 12.90 215 PRO B C 1
ATOM 3847 O O . PRO B 1 216 ? 15.527 31.467 -6.443 1.00 11.84 215 PRO B O 1
ATOM 3851 N N . VAL B 1 217 ? 15.384 30.437 -4.456 1.00 10.98 216 VAL B N 1
ATOM 3852 C CA . VAL B 1 217 ? 15.381 29.085 -4.995 1.00 10.47 216 VAL B CA 1
ATOM 3853 C C . VAL B 1 217 ? 14.129 28.883 -5.881 1.00 12.14 216 VAL B C 1
ATOM 3854 O O . VAL B 1 217 ? 13.032 29.397 -5.585 1.00 13.19 216 VAL B O 1
ATOM 3858 N N . ARG B 1 218 ? 14.298 28.164 -6.984 1.00 12.11 217 ARG B N 1
ATOM 3859 C CA . ARG B 1 218 ? 13.159 27.731 -7.811 1.00 11.47 217 ARG B CA 1
ATOM 3860 C C . ARG B 1 218 ? 13.379 26.260 -8.169 1.00 13.22 217 ARG B C 1
ATOM 3861 O O . ARG B 1 218 ? 14.510 25.799 -8.188 1.00 13.79 217 ARG B O 1
ATOM 3869 N N . PRO B 1 219 ? 12.304 25.531 -8.476 1.00 13.37 218 PRO B N 1
ATOM 3870 C CA . PRO B 1 219 ? 12.487 24.140 -8.867 1.00 13.70 218 PRO B CA 1
ATOM 3871 C C . PRO B 1 219 ? 13.552 23.949 -9.936 1.00 11.56 218 PRO B C 1
ATOM 3872 O O . PRO B 1 219 ? 13.601 24.651 -10.948 1.00 13.25 218 PRO B O 1
ATOM 3876 N N . GLY B 1 220 ? 14.417 22.989 -9.705 1.00 12.25 219 GLY B N 1
ATOM 3877 C CA . GLY B 1 220 ? 15.565 22.787 -10.581 1.00 12.54 219 GLY B CA 1
ATOM 3878 C C . GLY B 1 220 ? 16.879 23.231 -9.955 1.00 13.40 219 GLY B C 1
ATOM 3879 O O . GLY B 1 220 ? 17.943 22.759 -10.330 1.00 14.22 219 GLY B O 1
ATOM 3880 N N . ASP B 1 221 ? 16.797 24.188 -9.037 1.00 11.54 220 ASP B N 1
ATOM 3881 C CA . ASP B 1 221 ? 17.977 24.628 -8.309 1.00 11.73 220 ASP B CA 1
ATOM 3882 C C . ASP B 1 221 ? 18.443 23.474 -7.418 1.00 10.50 220 ASP B C 1
ATOM 3883 O O . ASP B 1 221 ? 17.670 22.652 -6.981 1.00 12.50 220 ASP B O 1
ATOM 3888 N N . TYR B 1 222 ? 19.746 23.443 -7.190 1.00 11.31 221 TYR B N 1
ATOM 3889 C CA . TYR B 1 222 ? 20.333 22.446 -6.328 1.00 10.32 221 TYR B CA 1
ATOM 3890 C C . TYR B 1 222 ? 21.648 22.922 -5.674 1.00 9.08 221 TYR B C 1
ATOM 3891 O O . TYR B 1 222 ? 22.300 23.871 -6.116 1.00 11.68 221 TYR B O 1
ATOM 3900 N N . LEU B 1 223 ? 21.982 22.213 -4.595 1.00 10.76 222 LEU B N 1
ATOM 3901 C CA . LEU B 1 223 ? 23.244 22.367 -3.882 1.00 11.21 222 LEU B CA 1
ATOM 3902 C C . LEU B 1 223 ? 23.844 20.967 -3.817 1.00 10.17 222 LEU B C 1
ATOM 3903 O O . LEU B 1 223 ? 23.217 20.028 -3.306 1.00 11.57 222 LEU B O 1
ATOM 3908 N N . GLU B 1 224 ? 25.081 20.834 -4.300 1.00 11.78 223 GLU B N 1
ATOM 3909 C CA . GLU B 1 224 ? 25.714 19.519 -4.403 1.00 11.44 223 GLU B CA 1
ATOM 3910 C C . GLU B 1 224 ? 27.031 19.469 -3.645 1.00 10.71 223 GLU B C 1
ATOM 3911 O O . GLU B 1 224 ? 27.817 20.429 -3.719 1.00 11.95 223 GLU B O 1
ATOM 3917 N N . PHE B 1 225 ? 27.230 18.354 -2.949 1.00 9.70 224 PHE B N 1
ATOM 3918 C CA . PHE B 1 225 ? 28.321 18.101 -2.010 1.00 9.87 224 PHE B CA 1
ATOM 3919 C C . PHE B 1 225 ? 29.078 16.848 -2.391 1.00 11.30 224 PHE B C 1
ATOM 3920 O O . PHE B 1 225 ? 28.481 15.871 -2.878 1.00 12.09 224 PHE B O 1
ATOM 3928 N N . PHE B 1 226 ? 30.378 16.878 -2.134 1.00 10.34 225 PHE B N 1
ATOM 3929 C CA . PHE B 1 226 ? 31.250 15.715 -2.103 1.00 9.61 225 PHE B CA 1
ATOM 3930 C C . PHE B 1 226 ? 31.383 15.307 -0.647 1.00 12.14 225 PHE B C 1
ATOM 3931 O O . PHE B 1 226 ? 31.720 16.144 0.194 1.00 11.14 225 PHE B O 1
ATOM 3939 N N . ALA B 1 227 ? 31.143 14.030 -0.369 1.00 9.73 226 ALA B N 1
ATOM 3940 C CA . ALA B 1 227 ? 31.253 13.479 0.991 1.00 9.44 226 ALA B CA 1
ATOM 3941 C C . ALA B 1 227 ? 32.712 13.162 1.277 1.00 11.83 226 ALA B C 1
ATOM 3942 O O . ALA B 1 227 ? 33.312 12.292 0.659 1.00 13.08 226 ALA B O 1
ATOM 3944 N N . GLU B 1 228 ? 33.275 13.846 2.261 1.00 11.81 227 GLU B N 1
ATOM 3945 C CA . GLU B 1 228 ? 34.667 13.632 2.631 1.00 11.20 227 GLU B CA 1
ATOM 3946 C C . GLU B 1 228 ? 34.865 12.437 3.520 1.00 12.90 227 GLU B C 1
ATOM 3947 O O . GLU B 1 228 ? 35.961 11.845 3.550 1.00 13.47 227 GLU B O 1
ATOM 3953 N N . ILE B 1 229 ? 33.828 12.139 4.299 1.00 12.19 228 ILE B N 1
ATOM 3954 C CA . ILE B 1 229 ? 33.777 10.972 5.148 1.00 13.00 228 ILE B CA 1
ATOM 3955 C C . ILE B 1 229 ? 32.434 10.241 4.945 1.00 10.54 228 ILE B C 1
ATOM 3956 O O . ILE B 1 229 ? 31.544 10.743 4.276 1.00 13.21 228 ILE B O 1
ATOM 3961 N N . ASP B 1 230 ? 32.317 9.025 5.468 1.00 13.03 229 ASP B N 1
ATOM 3962 C CA . ASP B 1 230 ? 31.032 8.345 5.450 1.00 12.94 229 ASP B CA 1
ATOM 3963 C C . ASP B 1 230 ? 30.078 9.141 6.353 1.00 12.12 229 ASP B C 1
ATOM 3964 O O . ASP B 1 230 ? 30.391 9.379 7.536 1.00 12.67 229 ASP B O 1
ATOM 3969 N N . LEU B 1 231 ? 28.918 9.505 5.793 1.00 12.31 230 LEU B N 1
ATOM 3970 C CA . LEU B 1 231 ? 27.936 10.396 6.445 1.00 10.56 230 LEU B CA 1
ATOM 3971 C C . LEU B 1 231 ? 26.563 9.793 6.623 1.00 12.35 230 LEU B C 1
ATOM 3972 O O . LEU B 1 231 ? 26.065 9.079 5.754 1.00 10.84 230 LEU B O 1
ATOM 3977 N N . LEU B 1 232 ? 25.961 10.121 7.756 1.00 10.84 231 LEU B N 1
ATOM 3978 C CA . LEU B 1 232 ? 24.517 10.079 7.897 1.00 12.49 231 LEU B CA 1
ATOM 3979 C C . LEU B 1 232 ? 24.019 11.503 7.783 1.00 11.28 231 LEU B C 1
ATOM 3980 O O . LEU B 1 232 ? 24.326 12.329 8.646 1.00 12.48 231 LEU B O 1
ATOM 3985 N N . GLY B 1 233 ? 23.313 11.771 6.705 1.00 9.93 232 GLY B N 1
ATOM 3986 C CA . GLY B 1 233 ? 22.659 13.060 6.454 1.00 10.58 232 GLY B CA 1
ATOM 3987 C C . GLY B 1 233 ? 21.251 13.026 7.038 1.00 12.14 232 GLY B C 1
ATOM 3988 O O . GLY B 1 233 ? 20.637 11.986 7.191 1.00 10.91 232 GLY B O 1
ATOM 3989 N N . ASN B 1 234 ? 20.739 14.183 7.403 1.00 9.96 233 ASN B N 1
ATOM 3990 C CA . ASN B 1 234 ? 19.417 14.283 7.984 1.00 8.45 233 ASN B CA 1
ATOM 3991 C C . ASN B 1 234 ? 18.887 15.632 7.512 1.00 11.05 233 ASN B C 1
ATOM 3992 O O . ASN B 1 234 ? 19.459 16.677 7.811 1.00 11.65 233 ASN B O 1
ATOM 3997 N N . LEU B 1 235 ? 17.818 15.584 6.729 1.00 9.96 234 LEU B N 1
ATOM 3998 C CA . LEU B 1 235 ? 17.251 16.796 6.131 1.00 9.37 234 LEU B C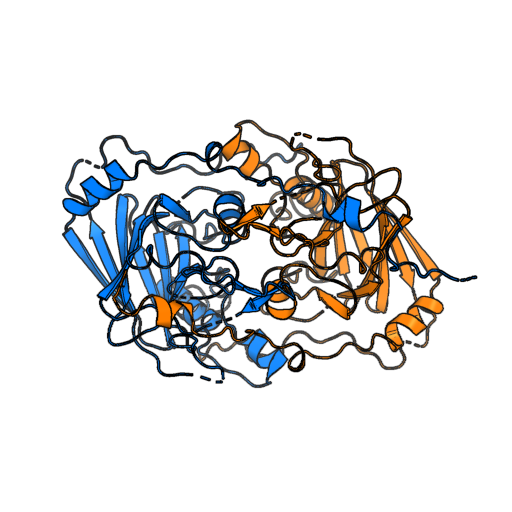A 1
ATOM 3999 C C . LEU B 1 235 ? 15.755 16.976 6.467 1.00 8.22 234 LEU B C 1
ATOM 4000 O O . LEU B 1 235 ? 14.950 16.075 6.276 1.00 10.01 234 LEU B O 1
ATOM 4005 N N . SER B 1 236 ? 15.410 18.188 6.907 1.00 9.13 235 SER B N 1
ATOM 4006 C CA . SER B 1 236 ? 14.045 18.621 7.178 1.00 8.89 235 SER B CA 1
ATOM 4007 C C . SER B 1 236 ? 13.558 19.661 6.171 1.00 12.29 235 SER B C 1
ATOM 4008 O O . SER B 1 236 ? 14.238 20.664 5.902 1.00 10.84 235 SER B O 1
ATOM 4011 N N . ALA B 1 237 ? 12.373 19.406 5.640 1.00 10.88 236 ALA B N 1
ATOM 4012 C CA . ALA B 1 237 ? 11.687 20.367 4.776 1.00 13.07 236 ALA B CA 1
ATOM 4013 C C . ALA B 1 237 ? 10.911 21.319 5.691 1.00 11.64 236 ALA B C 1
ATOM 4014 O O . ALA B 1 237 ? 9.856 20.983 6.224 1.00 12.99 236 ALA B O 1
ATOM 4016 N N . CYS B 1 238 ? 11.479 22.483 5.886 1.00 11.43 237 CYS B N 1
ATOM 4017 C CA . CYS B 1 238 ? 11.035 23.434 6.920 1.00 12.05 237 CYS B CA 1
ATOM 4018 C C . CYS B 1 238 ? 9.585 23.863 6.745 1.00 11.33 237 CYS B C 1
ATOM 4019 O O . CYS B 1 238 ? 9.183 24.182 5.629 1.00 12.49 237 CYS B O 1
ATOM 4022 N N . PRO B 1 239 ? 8.794 23.927 7.849 1.00 11.47 238 PRO B N 1
ATOM 4023 C CA . PRO B 1 239 ? 7.413 24.399 7.734 1.00 12.01 238 PRO B CA 1
ATOM 4024 C C . PRO B 1 239 ? 7.314 25.885 7.358 1.00 14.09 238 PRO B C 1
ATOM 4025 O O . PRO B 1 239 ? 6.230 26.345 7.034 1.00 14.94 238 PRO B O 1
ATOM 4029 N N . GLY B 1 240 ? 8.428 26.616 7.358 1.00 13.46 239 GLY B N 1
ATOM 4030 C CA . GLY B 1 240 ? 8.415 27.968 6.809 1.00 13.33 239 GLY B CA 1
ATOM 4031 C C . GLY B 1 240 ? 8.369 28.071 5.285 1.00 12.71 239 GLY B C 1
ATOM 4032 O O . GLY B 1 240 ? 8.262 29.172 4.745 1.00 15.09 239 GLY B O 1
ATOM 4033 N N . GLY B 1 241 ? 8.498 26.946 4.576 1.00 12.59 240 GLY B N 1
ATOM 4034 C CA . GLY B 1 241 ? 8.358 26.964 3.115 1.00 13.20 240 GLY B CA 1
ATOM 4035 C C . GLY B 1 241 ? 9.532 27.695 2.518 1.00 13.49 240 GLY B C 1
ATOM 4036 O O . GLY B 1 241 ? 10.678 27.359 2.803 1.00 13.21 240 GLY B O 1
ATOM 4037 N N . ASP B 1 242 ? 9.260 28.726 1.720 1.00 13.64 241 ASP B N 1
ATOM 4038 C CA . ASP B 1 242 ? 10.359 29.542 1.185 1.00 13.03 241 ASP B CA 1
ATOM 4039 C C . ASP B 1 242 ? 10.761 30.693 2.112 1.00 15.71 241 ASP B C 1
ATOM 4040 O O . ASP B 1 242 ? 11.605 31.523 1.726 1.00 15.12 241 ASP B O 1
ATOM 4045 N N . CYS B 1 243 ? 10.165 30.722 3.318 1.00 14.78 242 CYS B N 1
ATOM 4046 C CA . CYS B 1 243 ? 10.451 31.752 4.307 1.00 16.24 242 CYS B CA 1
ATOM 4047 C C . CYS B 1 243 ? 10.105 33.137 3.809 1.00 19.28 242 CYS B C 1
ATOM 4048 O O . CYS B 1 243 ? 10.788 34.121 4.141 1.00 20.78 242 CYS B O 1
ATOM 4051 N N . SER B 1 244 ? 9.030 33.216 3.022 1.00 19.77 243 SER B N 1
ATOM 4052 C CA . SER B 1 244 ? 8.559 34.487 2.476 1.00 22.11 243 SER B CA 1
ATOM 4053 C C . SER B 1 244 ? 7.504 35.167 3.332 1.00 26.87 243 SER B C 1
ATOM 4054 O O . SER B 1 244 ? 7.033 36.243 2.968 1.00 30.05 243 SER B O 1
ATOM 4057 N N . SER B 1 245 ? 7.114 34.532 4.431 1.00 29.13 244 SER B N 1
ATOM 4058 C CA . SER B 1 245 ? 6.067 35.077 5.314 1.00 32.17 244 SER B CA 1
ATOM 4059 C C . SER B 1 245 ? 6.507 36.413 5.880 1.00 34.32 244 SER B C 1
ATOM 4060 O O . SER B 1 245 ? 7.682 36.602 6.151 1.00 31.00 244 SER B O 1
ATOM 4063 N N . GLU B 1 246 ? 5.552 37.326 6.050 1.00 37.59 245 GLU B N 1
ATOM 4064 C CA . GLU B 1 246 ? 5.824 38.673 6.557 1.00 39.68 245 GLU B CA 1
ATOM 4065 C C . GLU B 1 246 ? 5.634 38.751 8.075 1.00 41.57 245 GLU B C 1
ATOM 4066 O O . GLU B 1 246 ? 4.959 37.904 8.679 1.00 43.21 245 GLU B O 1
ATOM 4068 N N . ALA B 1 252 ? 2.622 28.836 5.747 1.00 34.77 251 ALA B N 1
ATOM 4069 C CA . ALA B 1 252 ? 3.547 28.853 4.609 1.00 31.85 251 ALA B CA 1
ATOM 4070 C C . ALA B 1 252 ? 3.192 27.737 3.624 1.00 28.67 251 ALA B C 1
ATOM 4071 O O . ALA B 1 252 ? 2.746 26.662 4.052 1.00 30.24 251 ALA B O 1
ATOM 4073 N N . SER B 1 253 ? 3.356 28.000 2.330 1.00 25.51 252 SER B N 1
ATOM 4074 C CA . SER B 1 253 ? 3.171 26.967 1.290 1.00 24.24 252 SER B CA 1
ATOM 4075 C C . SER B 1 253 ? 4.441 26.121 1.158 1.00 20.06 252 SER B C 1
ATOM 4076 O O . SER B 1 253 ? 5.494 26.651 0.809 1.00 21.80 252 SER B O 1
ATOM 4079 N N . CYS B 1 254 ? 4.338 24.823 1.453 1.00 15.85 253 CYS B N 1
ATOM 4080 C CA . CYS B 1 254 ? 5.507 23.977 1.592 1.00 15.60 253 CYS B CA 1
ATOM 4081 C C . CYS B 1 254 ? 5.551 22.898 0.522 1.00 17.17 253 CYS B C 1
ATOM 4082 O O . CYS B 1 254 ? 4.527 22.457 -0.025 1.00 18.02 253 CYS B O 1
ATOM 4085 N N . HIS B 1 255 ? 6.761 22.443 0.264 1.00 14.12 254 HIS B N 1
ATOM 4086 C CA . HIS B 1 255 ? 7.046 21.521 -0.844 1.00 13.05 254 HIS B CA 1
ATOM 4087 C C . HIS B 1 255 ? 8.069 20.485 -0.381 1.00 13.54 254 HIS B C 1
ATOM 4088 O O . HIS B 1 255 ? 8.709 20.663 0.661 1.00 13.42 254 HIS B O 1
ATOM 4095 N N . PRO B 1 256 ? 8.199 19.364 -1.122 1.00 12.22 255 PRO B N 1
ATOM 4096 C CA . PRO B 1 256 ? 9.245 18.400 -0.799 1.00 12.67 255 PRO B CA 1
ATOM 4097 C C . PRO B 1 256 ? 10.630 18.941 -1.154 1.00 12.28 255 PRO B C 1
ATOM 4098 O O . PRO B 1 256 ? 10.737 19.968 -1.791 1.00 13.42 255 PRO B O 1
ATOM 4102 N N . LEU B 1 257 ? 11.657 18.192 -0.765 1.00 11.55 256 LEU B N 1
ATOM 4103 C CA . LEU B 1 257 ? 13.009 18.385 -1.217 1.00 11.55 256 LEU B CA 1
ATOM 4104 C C . LEU B 1 257 ? 13.513 17.028 -1.664 1.00 12.00 256 LEU B C 1
ATOM 4105 O O . LEU B 1 257 ? 13.217 15.983 -1.033 1.00 13.88 256 LEU B O 1
ATOM 4110 N N . LEU B 1 258 ? 14.321 17.031 -2.720 1.00 13.42 257 LEU B N 1
ATOM 4111 C CA . LEU B 1 258 ? 14.855 15.788 -3.221 1.00 13.97 257 LEU B CA 1
ATOM 4112 C C . LEU B 1 258 ? 16.327 15.624 -2.897 1.00 14.61 257 LEU B C 1
ATOM 4113 O O . LEU B 1 258 ? 17.107 16.510 -3.194 1.00 15.84 257 LEU B O 1
ATOM 4118 N N . VAL B 1 259 ? 16.693 14.508 -2.276 1.00 12.32 258 VAL B N 1
ATOM 4119 C CA . VAL B 1 259 ? 18.111 14.179 -2.067 1.00 13.14 258 VAL B CA 1
ATOM 4120 C C . VAL B 1 259 ? 18.485 13.059 -3.058 1.00 14.62 258 VAL B C 1
ATOM 4121 O O . VAL B 1 259 ? 17.799 12.037 -3.105 1.00 12.53 258 VAL B O 1
ATOM 4125 N N . GLU B 1 260 ? 19.556 13.261 -3.842 1.00 12.62 259 GLU B N 1
ATOM 4126 C CA . GLU B 1 260 ? 20.082 12.209 -4.731 1.00 12.53 259 GLU B CA 1
ATOM 4127 C C . GLU B 1 260 ? 21.522 11.933 -4.400 1.00 11.52 259 GLU B C 1
ATOM 4128 O O . GLU B 1 260 ? 22.286 12.849 -4.028 1.00 13.27 259 GLU B O 1
ATOM 4134 N N . ILE B 1 261 ? 21.890 10.654 -4.507 1.00 10.76 260 ILE B N 1
ATOM 4135 C CA . ILE B 1 261 ? 23.264 10.200 -4.212 1.00 12.31 260 ILE B CA 1
ATOM 4136 C C . ILE B 1 261 ? 23.894 9.700 -5.514 1.00 13.65 260 ILE B C 1
ATOM 4137 O O . ILE B 1 261 ? 23.240 8.967 -6.279 1.00 14.73 260 ILE B O 1
ATOM 4142 N N . PHE B 1 262 ? 25.150 10.079 -5.741 1.00 13.47 261 PHE B N 1
ATOM 4143 C CA . PHE B 1 262 ? 25.922 9.675 -6.940 1.00 15.21 261 PHE B CA 1
ATOM 4144 C C . PHE B 1 262 ? 27.280 9.102 -6.525 1.00 16.59 261 PHE B C 1
ATOM 4145 O O . PHE B 1 262 ? 27.894 9.559 -5.587 1.00 16.18 261 PHE B O 1
ATOM 4153 N N . ALA B 1 263 ? 27.772 8.086 -7.235 1.00 13.14 262 ALA B N 1
ATOM 4154 C CA . ALA B 1 263 ? 29.028 7.452 -6.896 1.00 14.44 262 ALA B CA 1
ATOM 4155 C C . ALA B 1 263 ? 29.913 7.539 -8.127 1.00 15.90 262 ALA B C 1
ATOM 4156 O O . ALA B 1 263 ? 29.453 7.206 -9.227 1.00 16.91 262 ALA B O 1
ATOM 4158 N N . PRO B 1 264 ? 31.174 7.988 -7.945 1.00 16.03 263 PRO B N 1
ATOM 4159 C CA . PRO B 1 264 ? 32.084 8.125 -9.083 1.00 16.87 263 PRO B CA 1
ATOM 4160 C C . PRO B 1 264 ? 32.555 6.740 -9.537 1.00 17.31 263 PRO B C 1
ATOM 4161 O O . PRO B 1 264 ? 32.488 5.779 -8.762 1.00 20.73 263 PRO B O 1
ATOM 4165 N N . ALA B 1 265 ? 33.047 6.667 -10.764 1.00 20.01 264 ALA B N 1
ATOM 4166 C CA . ALA B 1 265 ? 33.661 5.417 -11.263 1.00 20.39 264 ALA B CA 1
ATOM 4167 C C . ALA B 1 265 ? 34.870 5.086 -10.415 1.00 20.90 264 ALA B C 1
ATOM 4168 O O . ALA B 1 265 ? 35.621 5.971 -9.976 1.00 20.30 264 ALA B O 1
ATOM 4170 N N . GLU B 1 266 ? 35.098 3.803 -10.183 1.00 22.99 265 GLU B N 1
ATOM 4171 C CA . GLU B 1 266 ? 36.287 3.405 -9.447 1.00 25.65 265 GLU B CA 1
ATOM 4172 C C . GLU B 1 266 ? 37.552 3.932 -10.117 1.00 24.35 265 GLU B C 1
ATOM 4173 O O . GLU B 1 266 ? 37.663 3.912 -11.328 1.00 23.37 265 GLU B O 1
ATOM 4179 N N . GLY B 1 267 ? 38.470 4.445 -9.303 1.00 23.03 266 GLY B N 1
ATOM 4180 C CA . GLY B 1 267 ? 39.727 5.033 -9.775 1.00 22.93 266 GLY B CA 1
ATOM 4181 C C . GLY B 1 267 ? 39.749 6.531 -10.043 1.00 22.77 266 GLY B C 1
ATOM 4182 O O . GLY B 1 267 ? 40.829 7.132 -10.151 1.00 22.51 266 GLY B O 1
ATOM 4191 N N . LEU B 1 269 ? 39.049 9.022 -8.196 1.00 17.62 268 LEU B N 1
ATOM 4192 C CA . LEU B 1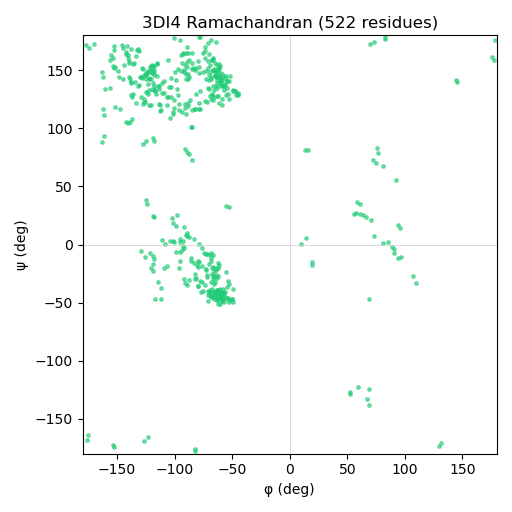 269 ? 39.564 9.838 -7.110 1.00 17.12 268 LEU B CA 1
ATOM 4193 C C . LEU B 1 269 ? 41.031 9.511 -6.817 1.00 20.45 268 LEU B C 1
ATOM 4194 O O . LEU B 1 269 ? 41.640 10.077 -5.912 1.00 20.16 268 LEU B O 1
ATOM 4199 N N . GLY B 1 270 ? 41.596 8.573 -7.572 1.00 22.62 269 GLY B N 1
ATOM 4200 C CA . GLY B 1 270 ? 42.995 8.211 -7.393 1.00 22.66 269 GLY B CA 1
ATOM 4201 C C . GLY B 1 270 ? 43.326 7.871 -5.957 1.00 21.91 269 GLY B C 1
ATOM 4202 O O . GLY B 1 270 ? 42.641 7.076 -5.325 1.00 23.59 269 GLY B O 1
ATOM 4203 N N . ASP B 1 271 ? 44.383 8.508 -5.441 1.00 22.52 270 ASP B N 1
ATOM 4204 C CA . ASP B 1 271 ? 44.906 8.222 -4.102 1.00 22.48 270 ASP B CA 1
ATOM 4205 C C . ASP B 1 271 ? 44.253 9.075 -2.998 1.00 19.97 270 ASP B C 1
ATOM 4206 O O . ASP B 1 271 ? 44.712 9.056 -1.842 1.00 22.55 270 ASP B O 1
ATOM 4211 N N . TRP B 1 272 ? 43.187 9.789 -3.349 1.00 19.68 271 TRP B N 1
ATOM 4212 C CA . TRP B 1 272 ? 42.513 10.672 -2.383 1.00 18.08 271 TRP B CA 1
ATOM 4213 C C . TRP B 1 272 ? 42.168 9.879 -1.130 1.00 17.14 271 TRP B C 1
ATOM 4214 O O . TRP B 1 272 ? 41.494 8.843 -1.209 1.00 17.47 271 TRP B O 1
ATOM 4225 N N . PRO B 1 273 ? 42.626 10.373 0.027 1.00 16.64 272 PRO B N 1
ATOM 4226 C CA . PRO B 1 273 ? 42.328 9.850 1.339 1.00 18.24 272 PRO B CA 1
ATOM 4227 C C . PRO B 1 273 ? 41.209 10.655 2.034 1.00 17.88 272 PRO B C 1
ATOM 4228 O O . PRO B 1 273 ? 41.186 11.853 1.920 1.00 16.05 272 PRO B O 1
ATOM 4232 N N . SER B 1 274 ? 40.309 10.008 2.761 1.00 16.97 273 SER B N 1
ATOM 4233 C CA A SER B 1 274 ? 39.382 10.749 3.637 0.70 15.91 273 SER B CA 1
ATOM 4234 C CA B SER B 1 274 ? 39.385 10.724 3.622 0.30 16.57 273 SER B CA 1
ATOM 4235 C C . SER B 1 274 ? 40.237 11.543 4.611 1.00 16.90 273 SER B C 1
ATOM 4236 O O . SER B 1 274 ? 41.258 11.044 5.117 1.00 18.21 273 SER B O 1
ATOM 4241 N N . PRO B 1 275 ? 39.840 12.786 4.893 1.00 14.33 274 PRO B N 1
ATOM 4242 C CA . PRO B 1 275 ? 40.561 13.547 5.887 1.00 13.63 274 PRO B CA 1
ATOM 4243 C C . PRO B 1 275 ? 40.580 12.847 7.237 1.00 13.77 274 PRO B C 1
ATOM 4244 O O . PRO B 1 275 ? 39.578 12.272 7.616 1.00 14.81 274 PRO B O 1
ATOM 4248 N N . SER B 1 276 ? 41.675 12.991 7.980 1.00 15.37 275 SER B N 1
ATOM 4249 C CA . SER B 1 276 ? 41.783 12.444 9.321 1.00 15.60 275 SER B CA 1
ATOM 4250 C C . SER B 1 276 ? 41.193 13.401 10.356 1.00 12.99 275 SER B C 1
ATOM 4251 O O . SER B 1 276 ? 41.124 14.616 10.128 1.00 15.35 275 SER B O 1
ATOM 4254 N N . VAL B 1 277 ? 40.790 12.835 11.477 1.00 15.07 276 VAL B N 1
ATOM 4255 C CA . VAL B 1 277 ? 40.349 13.647 12.623 1.00 13.36 276 VAL B CA 1
ATOM 4256 C C . VAL B 1 277 ? 41.523 14.516 13.059 1.00 14.38 276 VAL B C 1
ATOM 4257 O O . VAL B 1 277 ? 42.726 14.194 12.853 1.00 13.07 276 VAL B O 1
ATOM 4261 N N . ASN B 1 278 ? 41.175 15.644 13.661 1.00 14.32 277 ASN B N 1
ATOM 4262 C CA . ASN B 1 278 ? 42.155 16.586 14.107 1.00 13.31 277 ASN B CA 1
ATOM 4263 C C . ASN B 1 278 ? 43.205 16.008 15.020 1.00 13.64 277 ASN B C 1
ATOM 4264 O O . ASN B 1 278 ? 42.897 15.185 15.880 1.00 13.57 277 ASN B O 1
ATOM 4269 N N . GLY B 1 279 ? 44.439 16.480 14.795 1.00 16.14 278 GLY B N 1
ATOM 4270 C CA . GLY B 1 279 ? 45.623 15.927 15.418 1.00 15.72 278 GLY B CA 1
ATOM 4271 C C . GLY B 1 279 ? 46.068 16.590 16.722 1.00 17.10 278 GLY B C 1
ATOM 4272 O O . GLY B 1 279 ? 47.088 16.204 17.282 1.00 14.77 278 GLY B O 1
ATOM 4273 N N . TYR B 1 280 ? 45.315 17.572 17.225 1.00 13.85 279 TYR B N 1
ATOM 4274 C CA . TYR B 1 280 ? 45.685 18.188 18.497 1.00 13.50 279 TYR B CA 1
ATOM 4275 C C . TYR B 1 280 ? 45.847 17.144 19.589 1.00 12.51 279 TYR B C 1
ATOM 4276 O O . TYR B 1 280 ? 45.077 16.171 19.639 1.00 14.32 279 TYR B O 1
ATOM 4285 N N . ASP B 1 281 ? 46.854 17.302 20.454 1.00 13.01 280 ASP B N 1
ATOM 4286 C CA . ASP B 1 281 ? 47.144 16.240 21.442 1.00 12.73 280 ASP B CA 1
ATOM 4287 C C . ASP B 1 281 ? 46.077 16.031 22.570 1.00 12.30 280 ASP B C 1
ATOM 4288 O O . ASP B 1 281 ? 46.156 15.048 23.323 1.00 13.65 280 ASP B O 1
ATOM 4293 N N . ARG B 1 282 ? 45.128 16.971 22.675 1.00 12.19 281 ARG B N 1
ATOM 4294 C CA A ARG B 1 282 ? 43.969 16.897 23.577 0.70 15.04 281 ARG B CA 1
ATOM 4295 C CA B ARG B 1 282 ? 43.970 16.884 23.582 0.30 13.92 281 ARG B CA 1
ATOM 4296 C C . ARG B 1 282 ? 44.376 16.976 25.051 1.00 15.01 281 ARG B C 1
ATOM 4297 O O . ARG B 1 282 ? 43.577 16.692 25.955 1.00 15.25 281 ARG B O 1
ATOM 4312 N N . SER B 1 283 ? 45.616 17.414 25.312 1.00 13.67 282 SER B N 1
ATOM 4313 C CA . SER B 1 283 ? 46.110 17.453 26.701 1.00 14.17 282 SER B CA 1
ATOM 4314 C C . SER B 1 283 ? 45.635 18.702 27.433 1.00 13.04 282 SER B C 1
ATOM 4315 O O . SER B 1 283 ? 45.508 18.712 28.655 1.00 14.76 282 SER B O 1
ATOM 4318 N N . HIS B 1 284 ? 45.347 19.764 26.682 1.00 12.88 283 HIS B N 1
ATOM 4319 C CA . HIS B 1 284 ? 44.904 21.042 27.303 1.00 13.55 283 HIS B CA 1
ATOM 4320 C C . HIS B 1 284 ? 45.894 21.570 28.336 1.00 15.77 283 HIS B C 1
ATOM 4321 O O . HIS B 1 284 ? 45.538 22.363 29.211 1.00 18.01 283 HIS B O 1
ATOM 4328 N N . GLY B 1 285 ? 47.158 21.191 28.166 1.00 16.13 284 GLY B N 1
ATOM 4329 C CA . GLY B 1 285 ? 48.229 21.672 29.022 1.00 17.86 284 GLY B CA 1
ATOM 4330 C C . GLY B 1 285 ? 48.446 20.804 30.249 1.00 19.41 284 GLY B C 1
ATOM 4331 O O . GLY B 1 285 ? 49.344 21.084 31.056 1.00 22.61 284 GLY B O 1
ATOM 4332 N N . ARG B 1 286 ? 47.625 19.778 30.407 1.00 16.72 285 ARG B N 1
ATOM 4333 C CA . ARG B 1 286 ? 47.740 18.855 31.552 1.00 18.54 285 ARG B CA 1
ATOM 4334 C C . ARG B 1 286 ? 48.627 17.649 31.196 1.00 21.11 285 ARG B C 1
ATOM 4335 O O . ARG B 1 286 ? 49.091 17.452 30.050 1.00 19.50 285 ARG B O 1
#

Radius of gyration: 22.94 Å; Cα contacts (8 Å, |Δi|>4): 1471; chains: 2; bounding box: 50×58×80 Å

Organism: Ruegeria pomeroyi (strain ATCC 700808 / DSM 15171 / DSS-3) (NCBI:txid246200)

Secondary structure (P-SEA, 3-state):
ccccccccccaaaaaaacccccccccccccccaaaaaaaaaaaccccbbbbbcccbbbbbbbcccbbbbbbbccccbbbbbbbcccccccccccaaaaaaacccccccccccccccccccccccccccccccccccccccccccccccccaaaaaacccccccccaaaaaaaaaaaacccccccccccccccccccccccccccccccccccccccbbbbbbccccbbbbbcccccccccccbbbbbbbbbbbcccccccccccccccccccccc/cccaaaaaaacccccccccccccccaaaaaaaaaaacccccbbbbcccbbbbbbbcccbbbbbbbcccbbbbbbbbcccccccccccaaaaaaacccccccccccccccccccccccccccccccccccccccccccccccccaaaaaacccccccccaaaaaaaaaaaacccccccccccccccccccccccccccccccccccccccbbbbbbccccbbbbbcccccccccccbbbbbbbbbbbcccccccccccccccccccccc

InterPro domains:
  IPR018959 Domain of unknown function DUF1989 [PF09347] (52-231)

Sequence (543 aa):
GTTDAPADAPLDADARRAVKPVICYPNDSLPRPDLALYRAARASARKTGEVLVPPREGRCFEVKAGQFFRISSVEEGPQVGDLNLHNLHDLTERRFFSSGKTRALHGTHVTTGERLWSNLPYLRPATIIEDTLGWYGIDQQYGGSVVHDVIGTRCDPYTGNLLAGGHYHHCCHSNLTRALADHTGLPLHEEAELVHDVLNVFCTGFTRDTGQYFKASPVRPGDYLEFFAEIDLLGNLSACPGGDCSSEASCHPLLVEIFAPAEGLGDWPSPSVNGYDRRSHGRAPLDADARRAVKPVICYPNDSLPRPDLLALYRAARASARKTGEVLVPPREGRCFEVKAGQFFRISSVEGPQVGDLNLHNLHDLTTERRFFSSGKTRALHGTHVTTGERLWSNLPYLRPATIIEEDTLGWYGIDQQYGGSVVHDVIGTRCDPYTGNLLAGGHYHHCCHSNLTRALADHTGLPLHEEAELVHDVLNVFCTGFTRDTGQYFKASPVRPGDYLEFFAEIDLLGNLSACPGGDCSSEASCHPLLVEIFAPAEGLGDWPSSPSVNGYDRRSHGR